Protein AF-A0A066Z1U2-F1 (afdb_monomer)

Radius of gyration: 35.86 Å; Cα contacts (8 Å, |Δi|>4): 780; chains: 1; bounding box: 79×75×106 Å

Nearest PDB structures (foldseek):
  6ec7-assembly1_A  TM=7.047E-01  e=2.464E-18  Thermobispora bispora DSM 43833
  6ec8-assembly1_A  TM=7.166E-01  e=5.075E-18  Thermobispora bispora DSM 43833
  5ehk-assembly1_B  TM=6.754E-01  e=1.444E-10  Microbispora corallina

Sequence (697 aa):
MSPGSTGQQDGPAARRLGLGPRFMLRAGGLPVEAVHGLRSDEVFGRAEELLAEEDRLGELGGRLGDPLAVLVKAAPDAETRRRLLEVRRSVFNGRLPRRPAEALDLVRELDTATGELLDRWLTARDRLAQLREAGGPAFDRELVRTRAELRRLAGQDELRSGLLLASPTLEDRLDGIAAPSAAPDKRTRKMERSLLSYLYRTACKTSPFSTFTPVAVGTFEAAAGRDGAAGAAEVLLGAARSSHPRLNVVVLARLAELIAAAPRRRADLPVAPASGMELTEDRVRYVRRSVTAGDSGAAVSFDAARDRLFFLRLSGVLERLLELFRERPRIRFGELAAELAAQLRPDGESGGDAGRDAERYLAALLEVGILQLPLLATDVHTGDPLRAFRGALRSLERPWATAVADRLAAPIAALDRWPAADVPTRRALLTEIRTELVAVHRELGEERASVPQTLLYEDVAAGQVSADAELWARLAAEPLAELARILPVFDLGLAQRLTLKGFFLARHGRGGRSDDLLQLVHDFHEDIFHQYLQFTSAKSGEAEHGGYPAEENWLGQPQITALDRARAELARRMRDLAEQLPDGAEELTLTAADLAAVAAELGTAAAGFAPHSHFVQLADRDGEPLVVLNHSYGGLCFPFTRFTHCFEGAEALPDGPRTAGLPTGADLPGGLRATLREVAPEGRCSRRSPPVRPPPT

Foldseek 3Di:
DDDDDPPPPPDDDQPDFADDQKDKDKAFLDALVLCVQLDDPPLVVLVVVLVVLVVVLVVLLVVLQVLLVVCLVVPPDPVLNVLSVQLNVCSNVLHQRPDNVVSLVSSCVSPVVSSVSSVSNNVSSVVSVVSVVVNPVSLFVSQLSSVVSLLVLLPDQLLLQLCCQQPVPLSVCSVVQDRRGSDDDPVNVVSSVVSVVSSCQSHPNSDFFFSRMAMAMEGADAPPPPPDDPPDQDWDFAPDKFKDKAFDCVLLVLLLVLQCVDLVSQQLFWKAFAPPWDDDPFKIKHKFKDWAFWDLADSDTDIDIDIDIDIDTDDPLNVVLVVVCVVPVGHGLNRSLVVSLVVPDDPDDDSPVSSVVSSVVVVVCVVRRRMDRVLSDQDPPDLHRLVSNLVSLVVSVDPLSPVLSVLSVQLVVLSVCCRVDGSVSNSVSVVSNQVSSQVSCVSSPNPPRDGGPNGMTMHMHRYYIYGHRVVCRVQPRVVVSLVLLQVLLVDPCLLVVLVLVLLCCVVQNVVGDDPDPSVSVNCCCVVPVVVQCVVVVPDDCADPVRFGDQHDDPSVRVLSVLSSVLNRLLVVVVVVQVVVDPVPDPDGDDDSVSSVVSSVSNVVSDDSDWDKDWDWDWDADPNDIHIHTDDIDTDACVVPPVCQSVQDPDDPDPDDDDDPDDDDPRRVVVVSVVVCVVPPDPPDPPPPVPPPPDPDD

Organism: NCBI:txid1348663

InterPro domains:
  IPR006827 Lantibiotic dehydratase, N-terminal [PF04738] (157-601)

pLDDT: mean 84.79, std 16.87, range [24.41, 97.94]

Structure (mmCIF, N/CA/C/O backbone):
data_AF-A0A066Z1U2-F1
#
_entry.id   AF-A0A066Z1U2-F1
#
loop_
_atom_site.group_PDB
_atom_site.id
_atom_site.type_symbol
_atom_site.label_atom_id
_atom_site.label_alt_id
_atom_site.label_comp_id
_atom_site.label_asym_id
_atom_site.label_entity_id
_atom_site.label_seq_id
_atom_site.pdbx_PDB_ins_code
_atom_site.Cartn_x
_atom_site.Cartn_y
_atom_site.Cartn_z
_atom_site.occupancy
_atom_site.B_iso_or_equiv
_atom_site.auth_seq_id
_atom_site.auth_comp_id
_atom_site.auth_asym_id
_atom_site.auth_atom_id
_atom_site.pdbx_PDB_model_num
ATOM 1 N N . MET A 1 1 ? -41.640 -34.837 -45.700 1.00 34.66 1 MET A N 1
ATOM 2 C CA . MET A 1 1 ? -40.291 -34.342 -46.041 1.00 34.66 1 MET A CA 1
ATOM 3 C C . MET A 1 1 ? -40.019 -33.136 -45.168 1.00 34.66 1 MET A C 1
ATOM 5 O O . MET A 1 1 ? -40.817 -32.209 -45.166 1.00 34.66 1 MET A O 1
ATOM 9 N N . SER A 1 2 ? -39.005 -33.268 -44.321 1.00 25.48 2 SER A N 1
ATOM 10 C CA . SER A 1 2 ? -38.774 -32.488 -43.107 1.00 25.48 2 SER A CA 1
ATOM 11 C C . SER A 1 2 ? -38.293 -31.054 -43.368 1.00 25.48 2 SER A C 1
ATOM 13 O O . SER A 1 2 ? -37.538 -30.843 -44.318 1.00 25.48 2 SER A O 1
ATOM 15 N N . PRO A 1 3 ? -38.658 -30.086 -42.508 1.00 28.16 3 PRO A N 1
ATOM 16 C CA . PRO A 1 3 ? -38.026 -28.775 -42.477 1.00 28.16 3 PRO A CA 1
ATOM 17 C C . PRO A 1 3 ? -36.634 -28.883 -41.834 1.00 28.16 3 PRO A C 1
ATOM 19 O O . PRO A 1 3 ? -36.430 -29.613 -40.863 1.00 28.16 3 PRO A O 1
ATOM 22 N N . GLY A 1 4 ? -35.669 -28.188 -42.435 1.00 25.83 4 GLY A N 1
ATOM 23 C CA . GLY A 1 4 ? -34.258 -28.228 -42.072 1.00 25.83 4 GLY A CA 1
ATOM 24 C C . GLY A 1 4 ? -33.976 -27.649 -40.687 1.00 25.83 4 GLY A C 1
ATOM 25 O O . GLY A 1 4 ? -34.398 -26.546 -40.355 1.00 25.83 4 GLY A O 1
ATOM 26 N N . SER A 1 5 ? -33.218 -28.424 -39.916 1.00 25.66 5 SER A N 1
ATOM 27 C CA . SER A 1 5 ? -32.571 -28.074 -38.654 1.00 25.66 5 SER A CA 1
ATOM 28 C C . SER A 1 5 ? -31.737 -26.795 -38.794 1.00 25.66 5 SER A C 1
ATOM 30 O O . SER A 1 5 ? -30.625 -26.825 -39.323 1.00 25.66 5 SER A O 1
ATOM 32 N N . THR A 1 6 ? -32.243 -25.676 -38.278 1.00 29.00 6 THR A N 1
ATOM 33 C CA . THR A 1 6 ? -31.414 -24.528 -37.903 1.00 29.00 6 THR A CA 1
ATOM 34 C C . THR A 1 6 ? -30.493 -24.971 -36.777 1.00 29.00 6 THR A C 1
ATOM 36 O O . THR A 1 6 ? -30.945 -25.179 -35.652 1.00 29.00 6 THR A O 1
ATOM 39 N N . GLY A 1 7 ? -29.214 -25.157 -37.107 1.00 25.98 7 GLY A N 1
ATOM 40 C CA . GLY A 1 7 ? -28.158 -25.417 -36.141 1.00 25.98 7 GLY A CA 1
ATOM 41 C C . GLY A 1 7 ? -28.168 -24.331 -35.077 1.00 25.98 7 GLY A C 1
ATOM 42 O O . GLY A 1 7 ? -27.836 -23.176 -35.341 1.00 25.98 7 GLY A O 1
ATOM 43 N N . GLN A 1 8 ? -28.595 -24.724 -33.886 1.00 26.56 8 GLN A N 1
ATOM 44 C CA . GLN A 1 8 ? -28.386 -23.999 -32.654 1.00 26.56 8 GLN A CA 1
ATOM 45 C C . GLN A 1 8 ? -26.866 -23.902 -32.497 1.00 26.56 8 GLN A C 1
ATOM 47 O O . GLN A 1 8 ? -26.195 -24.889 -32.211 1.00 26.56 8 GLN A O 1
ATOM 52 N N . GLN A 1 9 ? -26.303 -22.741 -32.841 1.00 27.23 9 GLN A N 1
ATOM 53 C CA . GLN A 1 9 ? -24.935 -22.418 -32.468 1.00 27.23 9 GLN A CA 1
ATOM 54 C C . GLN A 1 9 ? -24.938 -22.354 -30.947 1.00 27.23 9 GLN A C 1
ATOM 56 O O . GLN A 1 9 ? -25.405 -21.372 -30.368 1.00 27.23 9 GLN A O 1
ATOM 61 N N . ASP A 1 10 ? -24.493 -23.437 -30.319 1.00 27.91 10 ASP A N 1
ATOM 62 C CA . ASP A 1 10 ? -24.171 -23.461 -28.904 1.00 27.91 10 ASP A CA 1
ATOM 63 C C . ASP A 1 10 ? -23.164 -22.335 -28.657 1.00 27.91 10 ASP A C 1
ATOM 65 O O . ASP A 1 10 ? -21.996 -22.407 -29.045 1.00 27.91 10 ASP A O 1
ATOM 69 N N . GLY A 1 11 ? -23.651 -21.234 -28.078 1.00 28.59 11 GLY A N 1
ATOM 70 C CA . GLY A 1 11 ? -22.787 -20.182 -27.569 1.00 28.59 11 GLY A CA 1
ATOM 71 C C . GLY A 1 11 ? -21.798 -20.790 -26.571 1.00 28.59 11 GLY A C 1
ATOM 72 O O . GLY A 1 11 ? -22.121 -21.802 -25.941 1.00 28.59 11 GLY A O 1
ATOM 73 N N . PRO A 1 12 ? -20.595 -20.209 -26.411 1.00 35.69 12 PRO A N 1
ATOM 74 C CA . PRO A 1 12 ? -19.604 -20.740 -25.486 1.00 35.69 12 PRO A CA 1
ATOM 75 C C . PRO A 1 12 ? -20.259 -20.906 -24.116 1.00 35.69 12 PRO A C 1
ATOM 77 O O . PRO A 1 12 ? -20.752 -19.928 -23.549 1.00 35.69 12 PRO A O 1
ATOM 80 N N . ALA A 1 13 ? -20.314 -22.150 -23.627 1.00 38.81 13 ALA A N 1
ATOM 81 C CA . ALA A 1 13 ? -20.887 -22.478 -22.332 1.00 38.81 13 ALA A CA 1
ATOM 82 C C . ALA A 1 13 ? -20.337 -21.489 -21.301 1.00 38.81 13 ALA A C 1
ATOM 84 O O . ALA A 1 13 ? -19.119 -21.388 -21.125 1.00 38.81 13 ALA A O 1
ATOM 85 N N . ALA A 1 14 ? -21.225 -20.705 -20.685 1.00 48.72 14 ALA A N 1
ATOM 86 C CA . ALA A 1 14 ? -20.837 -19.694 -19.717 1.00 48.72 14 ALA A CA 1
ATOM 87 C C . ALA A 1 14 ? -20.029 -20.384 -18.612 1.00 48.72 14 ALA A C 1
ATOM 89 O O . ALA A 1 14 ? -20.565 -21.185 -17.843 1.00 48.72 14 ALA A O 1
ATOM 90 N N . ARG A 1 15 ? -18.714 -20.134 -18.575 1.00 56.47 15 ARG A N 1
ATOM 91 C CA . ARG A 1 15 ? -17.843 -20.678 -17.532 1.00 56.47 15 ARG A CA 1
ATOM 92 C C . ARG A 1 15 ? -18.392 -20.204 -16.191 1.00 56.47 15 ARG A C 1
ATOM 94 O O . ARG A 1 15 ? -18.501 -19.000 -15.969 1.00 56.47 15 ARG A O 1
ATOM 101 N N . ARG A 1 16 ? -18.744 -21.145 -15.311 1.00 61.34 16 ARG A N 1
ATOM 102 C CA . ARG A 1 16 ? -19.123 -20.814 -13.934 1.00 61.34 16 ARG A CA 1
ATOM 103 C C . ARG A 1 16 ? -17.948 -20.101 -13.266 1.00 61.34 16 ARG A C 1
ATOM 105 O O . ARG A 1 16 ? -16.809 -20.553 -13.379 1.00 61.34 16 ARG A O 1
ATOM 112 N N . LEU A 1 17 ? -18.233 -18.981 -12.607 1.00 72.44 17 LEU A N 1
ATOM 113 C CA . LEU A 1 17 ? -17.266 -18.306 -11.748 1.00 72.44 17 LEU A CA 1
ATOM 114 C C . LEU A 1 17 ? -16.925 -19.242 -10.582 1.00 72.44 17 LEU A C 1
ATOM 116 O O . LEU A 1 17 ? -17.808 -19.882 -10.018 1.00 72.44 17 LEU A O 1
ATOM 120 N N . GLY A 1 18 ? -15.642 -19.348 -10.260 1.00 80.44 18 GLY A N 1
ATOM 121 C CA . GLY A 1 18 ? -15.132 -20.214 -9.204 1.00 80.44 18 GLY A CA 1
ATOM 122 C C . GLY A 1 18 ? -13.719 -19.803 -8.811 1.00 80.44 18 GLY A C 1
ATOM 123 O O . GLY A 1 18 ? -13.127 -18.916 -9.435 1.00 80.44 18 GLY A O 1
ATOM 124 N N . LEU A 1 19 ? -13.177 -20.436 -7.770 1.00 86.25 19 LEU A N 1
ATOM 125 C CA . LEU A 1 19 ? -11.816 -20.151 -7.320 1.00 86.25 19 LEU A CA 1
ATOM 126 C C . LEU A 1 19 ? -10.803 -20.517 -8.402 1.00 86.25 19 LEU A C 1
ATOM 128 O O . LEU A 1 19 ? -10.867 -21.579 -9.022 1.00 86.25 19 LEU A O 1
ATOM 132 N N . GLY A 1 20 ? -9.820 -19.638 -8.587 1.00 85.31 20 GLY A N 1
ATOM 133 C CA . GLY A 1 20 ? -8.591 -20.026 -9.265 1.00 85.31 20 GLY A CA 1
ATOM 134 C C . GLY A 1 20 ? -7.847 -21.087 -8.444 1.00 85.31 20 GLY A C 1
ATOM 135 O O . GLY A 1 20 ? -8.005 -21.140 -7.227 1.00 85.31 20 GLY A O 1
ATOM 136 N N . PRO A 1 21 ? -6.970 -21.894 -9.063 1.00 83.88 21 PRO A N 1
ATOM 137 C CA . PRO A 1 21 ? -6.282 -22.996 -8.379 1.00 83.88 21 PRO A CA 1
ATOM 138 C C . PRO A 1 21 ? -5.273 -22.539 -7.309 1.00 83.88 21 PRO A C 1
ATOM 140 O O . PRO A 1 21 ? -4.684 -23.367 -6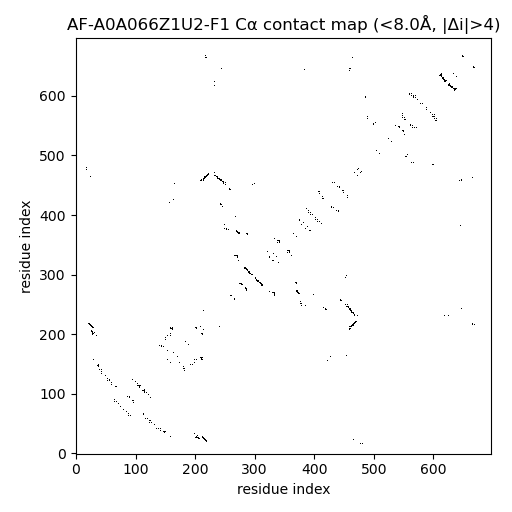.617 1.00 83.88 21 PRO A O 1
ATOM 143 N N . ARG A 1 22 ? -5.002 -21.231 -7.212 1.00 88.69 22 ARG A N 1
ATOM 144 C CA . ARG A 1 22 ? -3.954 -20.658 -6.366 1.00 88.69 22 ARG A CA 1
ATOM 145 C C . ARG A 1 22 ? -4.422 -19.393 -5.668 1.00 88.69 22 ARG A C 1
ATOM 147 O O . ARG A 1 22 ? -5.212 -18.630 -6.223 1.00 88.69 22 ARG A O 1
ATOM 154 N N . PHE A 1 23 ? -3.819 -19.122 -4.519 1.00 91.69 23 PHE A N 1
ATOM 155 C CA . PHE A 1 23 ? -3.919 -17.856 -3.799 1.00 91.69 23 PHE A CA 1
ATOM 156 C C . PHE A 1 23 ? -2.537 -17.387 -3.327 1.00 91.69 23 PHE A C 1
ATOM 158 O O . PHE A 1 23 ? -1.556 -18.127 -3.378 1.00 91.69 23 PHE A O 1
ATOM 165 N N . MET A 1 24 ? -2.444 -16.131 -2.901 1.00 92.50 24 MET A N 1
ATOM 166 C CA . MET A 1 24 ? -1.235 -15.560 -2.307 1.00 92.50 24 MET A CA 1
ATOM 167 C C . MET A 1 24 ? -1.557 -15.189 -0.861 1.00 92.50 24 MET A C 1
ATOM 169 O O . MET A 1 24 ? -2.329 -14.257 -0.634 1.00 92.50 24 MET A O 1
ATOM 173 N N . LEU A 1 25 ? -0.974 -15.897 0.106 1.00 93.88 25 LEU A N 1
ATOM 174 C CA . LEU A 1 25 ? -1.094 -15.557 1.520 1.00 93.88 25 LEU A CA 1
ATOM 175 C C . LEU A 1 25 ? -0.113 -14.439 1.861 1.00 93.88 25 LEU A C 1
ATOM 177 O O . LEU A 1 25 ? 1.055 -14.490 1.480 1.00 93.88 25 LEU A O 1
ATOM 181 N N . ARG A 1 26 ? -0.594 -13.435 2.591 1.00 94.31 26 ARG A N 1
ATOM 182 C CA . ARG A 1 26 ? 0.205 -12.335 3.139 1.00 94.31 26 ARG A CA 1
ATOM 183 C C . ARG A 1 26 ? -0.080 -12.277 4.625 1.00 94.31 26 ARG A C 1
ATOM 185 O O . ARG A 1 26 ? -1.225 -12.043 5.004 1.00 94.31 26 ARG A O 1
ATOM 192 N N . ALA A 1 27 ? 0.935 -12.493 5.443 1.00 93.50 27 ALA A N 1
ATOM 193 C CA . ALA A 1 27 ? 0.784 -12.547 6.891 1.00 93.50 27 ALA A CA 1
ATOM 194 C C . ALA A 1 27 ? 1.587 -11.429 7.552 1.00 93.50 27 ALA A C 1
ATOM 196 O O . ALA A 1 27 ? 2.547 -10.941 6.961 1.00 93.50 27 ALA A O 1
ATOM 197 N N . GLY A 1 28 ? 1.206 -11.031 8.766 1.00 95.06 28 GLY A N 1
ATOM 198 C CA . GLY A 1 28 ? 2.072 -10.199 9.598 1.00 95.06 28 GLY A CA 1
ATOM 199 C C . GLY A 1 28 ? 3.402 -10.910 9.863 1.00 95.06 28 GLY A C 1
ATOM 200 O O . GLY A 1 28 ? 3.449 -12.133 9.992 1.00 95.06 28 GLY A O 1
ATOM 201 N N . GLY A 1 29 ? 4.494 -10.150 9.909 1.00 94.88 29 GLY A N 1
ATOM 202 C CA . GLY A 1 29 ? 5.810 -10.657 10.301 1.00 94.88 29 GLY A CA 1
ATOM 203 C C . GLY A 1 29 ? 5.865 -11.059 11.774 1.00 94.88 29 GLY A C 1
ATOM 204 O O . GLY A 1 29 ? 6.663 -11.911 12.142 1.00 94.88 29 GLY A O 1
ATOM 205 N N . LEU A 1 30 ? 4.983 -10.486 12.596 1.00 95.12 30 LEU A N 1
ATOM 206 C CA . LEU A 1 30 ? 4.762 -10.882 13.982 1.00 95.12 30 LEU A CA 1
ATOM 207 C C . LEU A 1 30 ? 3.310 -11.348 14.169 1.00 95.12 30 LEU A C 1
ATOM 209 O O . LEU A 1 30 ? 2.423 -10.853 13.469 1.00 95.12 30 LEU A O 1
ATOM 213 N N . PRO A 1 31 ? 3.051 -12.260 15.121 1.00 93.31 31 PRO A N 1
ATOM 214 C CA . PRO A 1 31 ? 1.689 -12.615 15.509 1.00 93.31 31 PRO A CA 1
ATOM 215 C C . PRO A 1 31 ? 0.955 -11.399 16.097 1.00 93.31 31 PRO A C 1
ATOM 217 O O . PRO A 1 31 ? 1.583 -10.525 16.704 1.00 93.31 31 PRO A O 1
ATOM 220 N N . VAL A 1 32 ? -0.374 -11.335 15.957 1.00 93.19 32 VAL A N 1
ATOM 221 C CA . VAL A 1 32 ? -1.179 -10.234 16.528 1.00 93.19 32 VAL A CA 1
ATOM 222 C C . VAL A 1 32 ? -1.071 -10.206 18.057 1.00 93.19 32 VAL A C 1
ATOM 224 O O . VAL A 1 32 ? -1.057 -9.145 18.678 1.00 93.19 32 VAL A O 1
ATOM 227 N N . GLU A 1 33 ? -0.844 -11.366 18.664 1.00 94.50 33 GLU A N 1
ATOM 228 C CA . GLU A 1 33 ? -0.604 -11.554 20.088 1.00 94.50 33 GLU A CA 1
ATOM 229 C C . GLU A 1 33 ? 0.625 -10.781 20.578 1.00 94.50 33 GLU A C 1
ATOM 231 O O . GLU A 1 33 ? 0.676 -10.384 21.743 1.00 94.50 33 GLU A O 1
ATOM 236 N N . ALA A 1 34 ? 1.588 -10.480 19.696 1.00 94.44 34 ALA A N 1
ATOM 237 C CA . ALA A 1 34 ? 2.764 -9.691 20.048 1.00 94.44 34 ALA A CA 1
ATOM 238 C C . ALA A 1 34 ? 2.395 -8.293 20.569 1.00 94.44 34 ALA A C 1
ATOM 240 O O . ALA A 1 34 ? 3.108 -7.756 21.411 1.00 94.44 34 ALA A O 1
ATOM 241 N N . VAL A 1 35 ? 1.282 -7.701 20.115 1.00 96.19 35 VAL A N 1
ATOM 242 C CA . VAL A 1 35 ? 0.830 -6.382 20.596 1.00 96.19 35 VAL A CA 1
ATOM 243 C C . VAL A 1 35 ? -0.141 -6.464 21.775 1.00 96.19 35 VAL A C 1
ATOM 245 O O . VAL A 1 35 ? -0.441 -5.432 22.375 1.00 96.19 35 VAL A O 1
ATOM 248 N N . HIS A 1 36 ? -0.601 -7.656 22.172 1.00 95.31 36 HIS A N 1
ATOM 249 C CA . HIS A 1 36 ? -1.494 -7.804 23.330 1.00 95.31 36 HIS A CA 1
ATOM 250 C C . HIS A 1 36 ? -0.818 -7.355 24.629 1.00 95.31 36 HIS A C 1
ATOM 252 O O . HIS A 1 36 ? -1.465 -6.730 25.464 1.00 95.31 36 HIS A O 1
ATOM 258 N N . GLY A 1 37 ? 0.499 -7.553 24.760 1.00 92.06 37 GLY A N 1
ATOM 259 C CA . GLY A 1 37 ? 1.274 -7.068 25.907 1.00 92.06 37 GLY A CA 1
ATOM 260 C C . GLY A 1 37 ? 1.271 -5.540 26.075 1.00 92.06 37 GLY A C 1
ATOM 261 O O . GLY A 1 37 ? 1.588 -5.042 27.156 1.00 92.06 37 GLY A O 1
ATOM 262 N N . LEU A 1 38 ? 0.888 -4.782 25.042 1.00 95.56 38 LEU A N 1
ATOM 263 C CA . LEU A 1 38 ? 0.753 -3.323 25.097 1.00 95.56 38 LEU A CA 1
ATOM 264 C C . LEU A 1 38 ? -0.624 -2.856 25.580 1.00 95.56 38 LEU A C 1
ATOM 266 O O . LEU A 1 38 ? -0.804 -1.662 25.821 1.00 95.56 38 LEU A O 1
ATOM 270 N N . ARG A 1 39 ? -1.593 -3.768 25.711 1.00 94.56 39 ARG A N 1
ATOM 271 C CA . ARG A 1 39 ? -2.913 -3.470 26.276 1.00 94.56 39 ARG A CA 1
ATOM 272 C C . ARG A 1 39 ? -2.815 -3.318 27.786 1.00 94.56 39 ARG A C 1
ATOM 274 O O . ARG A 1 39 ? -1.912 -3.873 28.410 1.00 94.56 39 ARG A O 1
ATOM 281 N N . SER A 1 40 ? -3.743 -2.562 28.359 1.00 94.56 40 SER A N 1
ATOM 282 C CA . SER A 1 40 ? -3.871 -2.385 29.801 1.00 94.56 40 SER A CA 1
ATOM 283 C C . SER A 1 40 ? -5.339 -2.493 30.191 1.00 94.56 40 SER A C 1
ATOM 285 O O . SER A 1 40 ? -6.068 -1.503 30.153 1.00 94.56 40 SER A O 1
ATOM 287 N N . ASP A 1 41 ? -5.764 -3.703 30.551 1.00 93.00 41 ASP A N 1
ATOM 288 C CA . ASP A 1 41 ? -7.151 -3.965 30.948 1.00 93.00 41 ASP A CA 1
ATOM 289 C C . ASP A 1 41 ? -7.507 -3.211 32.239 1.00 93.00 41 ASP A C 1
ATOM 291 O O . ASP A 1 41 ? -8.623 -2.719 32.374 1.00 93.00 41 ASP A O 1
ATOM 295 N N . GLU A 1 42 ? -6.542 -3.027 33.156 1.00 92.50 42 GLU A N 1
ATOM 296 C CA . GLU A 1 42 ? -6.745 -2.226 34.374 1.00 92.50 42 GLU A CA 1
ATOM 297 C C . GLU A 1 42 ? -7.054 -0.760 34.036 1.00 92.50 42 GLU A C 1
ATOM 299 O O . GLU A 1 42 ? -8.025 -0.199 34.541 1.00 92.50 42 GLU A O 1
ATOM 304 N N . VAL A 1 43 ? -6.233 -0.115 33.199 1.00 94.31 43 VAL A N 1
ATOM 305 C CA . VAL A 1 43 ? -6.440 1.299 32.842 1.00 94.31 43 VAL A CA 1
ATOM 306 C C . VAL A 1 43 ? -7.699 1.465 32.004 1.00 94.31 43 VAL A C 1
ATOM 308 O O . VAL A 1 43 ? -8.432 2.427 32.220 1.00 94.31 43 VAL A O 1
ATOM 311 N N . PHE A 1 44 ? -7.961 0.540 31.078 1.00 94.69 44 PHE A N 1
ATOM 312 C CA . PHE A 1 44 ? -9.172 0.561 30.267 1.00 94.69 44 PHE A CA 1
ATOM 313 C C . PHE A 1 44 ? -10.427 0.423 31.137 1.00 94.69 44 PHE A C 1
ATOM 315 O O . PHE A 1 44 ? -11.289 1.293 31.087 1.00 94.69 44 PHE A O 1
ATOM 322 N N . GLY A 1 45 ? -10.487 -0.580 32.019 1.00 94.12 45 GLY A N 1
ATOM 323 C CA . GLY A 1 45 ? -11.616 -0.765 32.935 1.00 94.12 45 GLY A CA 1
ATOM 324 C C . GLY A 1 45 ? -11.835 0.435 33.860 1.00 94.12 45 GLY A C 1
ATOM 325 O O . GLY A 1 45 ? -12.964 0.875 34.050 1.00 94.12 45 GLY A O 1
ATOM 326 N N . ARG A 1 46 ? -10.760 1.049 34.371 1.00 93.19 46 ARG A N 1
ATOM 327 C CA . ARG A 1 46 ? -10.860 2.289 35.161 1.00 93.19 46 ARG A CA 1
ATOM 328 C C . ARG A 1 46 ? -11.366 3.479 34.346 1.00 93.19 46 ARG A C 1
ATOM 330 O O . ARG A 1 46 ? -12.047 4.334 34.906 1.00 93.19 46 ARG A O 1
ATOM 337 N N . ALA A 1 47 ? -10.996 3.574 33.070 1.00 94.19 47 ALA A N 1
ATOM 338 C CA . ALA A 1 47 ? -11.488 4.623 32.184 1.00 94.19 47 ALA A CA 1
ATOM 339 C C . ALA A 1 47 ? -12.987 4.445 31.913 1.00 94.19 47 ALA A C 1
ATOM 341 O O . ALA A 1 47 ? -13.725 5.417 32.027 1.00 94.19 47 ALA A O 1
ATOM 342 N N . GLU A 1 48 ? -13.435 3.213 31.663 1.00 96.12 48 GLU A N 1
ATOM 343 C CA . GLU A 1 48 ? -14.856 2.870 31.533 1.00 96.12 48 GLU A CA 1
ATOM 344 C C . GLU A 1 48 ? -15.635 3.200 32.816 1.00 96.12 48 GLU A C 1
ATOM 346 O O . GLU A 1 48 ? -16.655 3.880 32.758 1.00 96.12 48 GLU A O 1
ATOM 351 N N . GLU A 1 49 ? -15.125 2.813 33.994 1.00 95.38 49 GLU A N 1
ATOM 352 C CA . GLU A 1 49 ? -15.734 3.177 35.284 1.00 95.38 49 GLU A CA 1
ATOM 353 C C . GLU A 1 49 ? -15.835 4.698 35.473 1.00 95.38 49 GLU A C 1
ATOM 355 O O . GLU A 1 49 ? -16.824 5.200 36.007 1.00 95.38 49 GLU A O 1
ATOM 360 N N . LEU A 1 50 ? -14.807 5.442 35.056 1.00 95.50 50 LEU A N 1
ATOM 361 C CA . LEU A 1 50 ? -14.779 6.896 35.166 1.00 95.50 50 LEU A CA 1
ATOM 362 C C . LEU A 1 50 ? -15.783 7.560 34.219 1.00 95.50 50 LEU A C 1
ATOM 364 O O . LEU A 1 50 ? -16.501 8.451 34.664 1.00 95.50 50 LEU A O 1
ATOM 368 N N . LEU A 1 51 ? -15.860 7.119 32.960 1.00 96.06 51 LEU A N 1
ATOM 369 C CA . LEU A 1 51 ? -16.829 7.618 31.980 1.00 96.06 51 LEU A CA 1
ATOM 370 C C . LEU A 1 51 ? -18.265 7.312 32.422 1.00 96.06 51 LEU A C 1
ATOM 372 O O . LEU A 1 51 ? -19.097 8.215 32.460 1.00 96.06 51 LEU A O 1
ATOM 376 N N . ALA A 1 52 ? -18.530 6.084 32.874 1.00 96.44 52 ALA A N 1
ATOM 377 C CA . ALA A 1 52 ? -19.840 5.696 33.388 1.00 96.44 52 ALA A CA 1
ATOM 378 C C . ALA A 1 52 ? -20.266 6.543 34.602 1.00 96.44 52 ALA A C 1
ATOM 380 O O . ALA A 1 52 ? -21.434 6.915 34.728 1.00 96.44 52 ALA A O 1
ATOM 381 N N . GLU A 1 53 ? -19.334 6.884 35.499 1.00 96.69 53 GLU A N 1
ATOM 382 C CA . GLU A 1 53 ? -19.634 7.740 36.650 1.00 96.69 53 GLU A CA 1
ATOM 383 C C . GLU A 1 53 ? -19.798 9.222 36.256 1.00 96.69 53 GLU A C 1
ATOM 385 O O . GLU A 1 53 ? -20.594 9.934 36.871 1.00 96.69 53 GLU A O 1
ATOM 390 N N . GLU A 1 54 ? -19.098 9.700 35.218 1.00 95.62 54 GLU A N 1
ATOM 391 C CA . GLU A 1 54 ? -19.316 11.031 34.630 1.00 95.62 54 GLU A CA 1
ATOM 392 C C . GLU A 1 54 ? -20.713 11.151 34.008 1.00 95.62 54 GLU A C 1
ATOM 394 O O . GLU A 1 54 ? -21.427 12.116 34.308 1.00 95.62 54 GLU A O 1
ATOM 399 N N . ASP A 1 55 ? -21.133 10.150 33.233 1.00 96.25 55 ASP A N 1
ATOM 400 C CA . ASP A 1 55 ? -22.466 10.082 32.631 1.00 96.25 55 ASP A CA 1
ATOM 401 C C . ASP A 1 55 ? -23.547 10.037 33.713 1.00 96.25 55 ASP A C 1
ATOM 403 O O . ASP A 1 55 ? -24.465 10.865 33.733 1.00 96.25 55 ASP A O 1
ATOM 407 N N . ARG A 1 56 ? -23.381 9.153 34.705 1.00 95.62 56 ARG A N 1
ATOM 408 C CA . ARG A 1 56 ? -24.284 9.050 35.857 1.00 95.62 56 ARG A CA 1
ATOM 409 C C . ARG A 1 56 ? -24.409 10.373 36.614 1.00 95.62 56 ARG A C 1
ATOM 411 O O . ARG A 1 56 ? -25.510 10.754 37.023 1.00 95.62 56 ARG A O 1
ATOM 418 N N . LEU A 1 57 ? -23.301 11.085 36.826 1.00 95.69 57 LEU A N 1
ATOM 419 C CA . LEU A 1 57 ? -23.303 12.386 37.494 1.00 95.69 57 LEU A CA 1
ATOM 420 C C . LEU A 1 57 ? -24.053 13.443 36.667 1.00 95.69 57 LEU A C 1
ATOM 422 O O . LEU A 1 57 ? -24.789 14.255 37.241 1.00 95.69 57 LEU A O 1
ATOM 426 N N . GLY A 1 58 ? -23.886 13.421 35.341 1.00 94.62 58 GLY A N 1
ATOM 427 C CA . GLY A 1 58 ? -24.608 14.271 34.395 1.00 94.62 58 GLY A CA 1
ATOM 428 C C . GLY A 1 58 ? -26.118 14.030 34.429 1.00 94.62 58 GLY A C 1
ATOM 429 O O . GLY A 1 58 ? -26.888 14.978 34.602 1.00 94.62 58 GLY A O 1
ATOM 430 N N . GLU A 1 59 ? -26.545 12.768 34.369 1.00 96.19 59 GLU A N 1
ATOM 431 C CA . GLU A 1 59 ? -27.954 12.373 34.461 1.00 96.19 59 GLU A CA 1
ATOM 432 C C . GLU A 1 59 ? -28.592 12.798 35.789 1.00 96.19 59 GLU A C 1
ATOM 434 O O . GLU A 1 59 ? -29.662 13.414 35.815 1.00 96.19 59 GLU A O 1
ATOM 439 N N . LEU A 1 60 ? -27.931 12.502 36.915 1.00 96.88 60 LEU A N 1
ATOM 440 C CA . LEU A 1 60 ? -28.408 12.889 38.245 1.00 96.88 60 LEU A CA 1
ATOM 441 C C . LEU A 1 60 ? -28.484 14.415 38.388 1.00 96.88 60 LEU A C 1
ATOM 443 O O . LEU A 1 60 ? -29.457 14.932 38.939 1.00 96.88 60 LEU A O 1
ATOM 447 N N . GLY A 1 61 ? -27.492 15.139 37.863 1.00 95.25 61 GLY A N 1
ATOM 448 C CA . GLY A 1 61 ? -27.471 16.601 37.853 1.00 95.25 61 GLY A CA 1
ATOM 449 C C . GLY A 1 61 ? -28.619 17.196 37.033 1.00 95.25 61 GLY A C 1
ATOM 450 O O . GLY A 1 61 ? -29.289 18.118 37.503 1.00 95.25 61 GLY A O 1
ATOM 451 N N . GLY A 1 62 ? -28.898 16.629 35.855 1.00 94.44 62 GLY A N 1
ATOM 452 C CA . GLY A 1 62 ? -30.043 17.002 35.022 1.00 94.44 62 GLY A CA 1
ATOM 453 C C . GLY A 1 62 ? -31.373 16.790 35.745 1.00 94.44 62 GLY A C 1
ATOM 454 O O . GLY A 1 62 ? -32.201 17.699 35.802 1.00 94.44 62 GLY A O 1
ATOM 455 N N . ARG A 1 63 ? -31.541 15.635 36.401 1.00 95.62 63 ARG A N 1
ATOM 456 C CA . ARG A 1 63 ? -32.743 15.310 37.188 1.00 95.62 63 ARG A CA 1
ATOM 457 C C . ARG A 1 63 ? -32.931 16.199 38.421 1.00 95.62 63 ARG A C 1
ATOM 459 O O . ARG A 1 63 ? -34.064 16.395 38.847 1.00 95.62 63 ARG A O 1
ATOM 466 N N . LEU A 1 64 ? -31.853 16.734 39.001 1.00 96.12 64 LEU A N 1
ATOM 467 C CA . LEU A 1 64 ? -31.899 17.653 40.149 1.00 96.12 64 LEU A CA 1
ATOM 468 C C . LEU A 1 64 ? -32.259 19.095 39.771 1.00 96.12 64 LEU A C 1
ATOM 470 O O . LEU A 1 64 ? -32.648 19.870 40.648 1.00 96.12 64 LEU A O 1
ATOM 474 N N . GLY A 1 65 ? -32.130 19.474 38.496 1.00 92.25 65 GLY A N 1
ATOM 475 C CA . GLY A 1 65 ? -32.267 20.859 38.042 1.00 92.25 65 GLY A CA 1
ATOM 476 C C . GLY A 1 65 ? -33.609 21.501 38.401 1.00 92.25 65 GLY A C 1
ATOM 477 O O . GLY A 1 65 ? -33.631 22.572 39.021 1.00 92.25 65 GLY A O 1
ATOM 478 N N . ASP A 1 66 ? -34.709 20.835 38.042 1.00 94.31 66 ASP A N 1
ATOM 479 C CA . ASP A 1 66 ? -36.071 21.325 38.273 1.00 94.31 66 ASP A CA 1
ATOM 480 C C . ASP A 1 66 ? -36.524 21.192 39.734 1.00 94.31 66 ASP A C 1
ATOM 482 O O . ASP A 1 66 ? -36.995 22.197 40.281 1.00 94.31 66 ASP A O 1
ATOM 486 N N . PRO A 1 67 ? -36.329 20.048 40.426 1.00 96.38 67 PRO A N 1
ATOM 487 C CA . PRO A 1 67 ? -36.684 19.931 41.840 1.00 96.38 67 PRO A CA 1
ATOM 488 C C . PRO A 1 67 ? -35.995 20.987 42.714 1.00 96.38 67 PRO A C 1
ATOM 490 O O . PRO A 1 67 ? -36.650 21.681 43.493 1.00 96.38 67 PRO A O 1
ATOM 493 N N . LEU A 1 68 ? -34.691 21.228 42.513 1.00 95.06 68 LEU A N 1
ATOM 494 C CA . LEU A 1 68 ? -33.980 22.286 43.238 1.00 95.06 68 LEU A CA 1
ATOM 495 C C . LEU A 1 68 ? -34.503 23.686 42.882 1.00 95.06 68 LEU A C 1
ATOM 497 O O . LEU A 1 68 ? -34.517 24.571 43.737 1.00 95.06 68 LEU A O 1
ATOM 501 N N . ALA A 1 69 ? -34.946 23.924 41.643 1.00 94.44 69 ALA A N 1
ATOM 502 C CA . ALA A 1 69 ? -35.546 25.201 41.259 1.00 94.44 69 ALA A CA 1
ATOM 503 C C . ALA A 1 69 ? -36.904 25.440 41.942 1.00 94.44 69 ALA A C 1
ATOM 505 O O . ALA A 1 69 ? -37.193 26.578 42.323 1.00 94.44 69 ALA A O 1
ATOM 506 N N . VAL A 1 70 ? -37.713 24.389 42.118 1.00 96.44 70 VAL A N 1
ATOM 507 C CA . VAL A 1 70 ? -38.976 24.439 42.870 1.00 96.44 70 VAL A CA 1
ATOM 508 C C . VAL A 1 70 ? -38.706 24.765 44.338 1.00 96.44 70 VAL A C 1
ATOM 510 O O . VAL A 1 70 ? -39.280 25.725 44.854 1.00 96.44 70 VAL A O 1
ATOM 513 N N . LEU A 1 71 ? -37.762 24.068 44.978 1.00 95.69 71 LEU A N 1
ATOM 514 C CA . LEU A 1 71 ? -37.388 24.329 46.373 1.00 95.69 71 LEU A CA 1
ATOM 515 C C . LEU A 1 71 ? -36.872 25.760 46.586 1.00 95.69 71 LEU A C 1
ATOM 517 O O . LEU A 1 71 ? -37.251 26.420 47.549 1.00 95.69 71 LEU A O 1
ATOM 521 N N . VAL A 1 72 ? -36.067 26.295 45.659 1.00 95.12 72 VAL A N 1
ATOM 522 C CA . VAL A 1 72 ? -35.599 27.696 45.715 1.00 95.12 72 VAL A CA 1
ATOM 523 C C . VAL A 1 72 ? -36.760 28.698 45.680 1.00 95.12 72 VAL A C 1
ATOM 525 O O . VAL A 1 72 ? -36.670 29.754 46.311 1.00 95.12 72 VAL A O 1
ATOM 528 N N . LYS A 1 73 ? -37.830 28.412 44.925 1.00 94.06 73 LYS A N 1
ATOM 529 C CA . LYS A 1 73 ? -39.021 29.276 44.850 1.00 94.06 73 LYS A CA 1
ATOM 530 C C . LYS A 1 73 ? -39.891 29.173 46.105 1.00 94.06 73 LYS A C 1
ATOM 532 O O . LYS A 1 73 ? -40.490 30.173 46.481 1.00 94.06 73 LYS A O 1
ATOM 537 N N . ALA A 1 74 ? -39.941 27.998 46.729 1.00 92.31 74 ALA A N 1
ATOM 538 C CA . ALA A 1 74 ? -40.757 27.705 47.908 1.00 92.31 74 ALA A CA 1
ATOM 539 C C . ALA A 1 74 ? -40.043 27.961 49.253 1.00 92.31 74 ALA A C 1
ATOM 541 O O . ALA A 1 74 ? -40.600 27.665 50.306 1.00 92.31 74 ALA A O 1
ATOM 542 N N . ALA A 1 75 ? -38.815 28.488 49.232 1.00 93.12 75 ALA A N 1
ATOM 543 C CA . ALA A 1 75 ? -38.011 28.694 50.432 1.00 93.12 75 ALA A CA 1
ATOM 544 C C . ALA A 1 75 ? -38.718 29.606 51.469 1.00 93.12 75 ALA A C 1
ATOM 546 O O . ALA A 1 75 ? -39.180 30.688 51.095 1.00 93.12 75 ALA A O 1
ATOM 547 N N . PRO A 1 76 ? -38.757 29.219 52.763 1.00 88.44 76 PRO A N 1
ATOM 548 C CA . PRO A 1 76 ? -39.513 29.925 53.806 1.00 88.44 76 PRO A CA 1
ATOM 549 C C . PRO A 1 76 ? -38.908 31.280 54.199 1.00 88.44 76 PRO A C 1
ATOM 551 O O . PRO A 1 76 ? -39.618 32.168 54.668 1.00 88.44 76 PRO A O 1
ATOM 554 N N . ASP A 1 77 ? -37.603 31.456 53.994 1.00 93.81 77 ASP A N 1
ATOM 555 C CA . ASP A 1 77 ? -36.864 32.662 54.349 1.00 93.81 77 ASP A CA 1
ATOM 556 C C . ASP A 1 77 ? -35.700 32.927 53.368 1.00 93.81 77 ASP A C 1
ATOM 558 O O . ASP A 1 77 ? -35.327 32.095 52.527 1.00 93.81 77 ASP A O 1
ATOM 562 N N . ALA A 1 78 ? -35.114 34.123 53.462 1.00 92.06 78 ALA A N 1
ATOM 563 C CA . ALA A 1 78 ? -34.045 34.567 52.569 1.00 92.06 78 ALA A CA 1
ATOM 564 C C . ALA A 1 78 ? -32.730 33.778 52.735 1.00 92.06 78 ALA A C 1
ATOM 566 O O . ALA A 1 78 ? -31.972 33.639 51.769 1.00 92.06 78 ALA A O 1
ATOM 567 N N . GLU A 1 79 ? -32.446 33.261 53.929 1.00 92.75 79 GLU A N 1
ATOM 568 C CA . GLU A 1 79 ? -31.250 32.474 54.217 1.00 92.75 79 GLU A CA 1
ATOM 569 C C . GLU A 1 79 ? -31.352 31.071 53.608 1.00 92.75 79 GLU A C 1
ATOM 571 O O . GLU A 1 79 ? -30.433 30.648 52.896 1.00 92.75 79 GLU A O 1
ATOM 576 N N . THR A 1 80 ? -32.488 30.397 53.788 1.00 92.38 80 THR A N 1
ATOM 577 C CA . THR A 1 80 ? -32.796 29.102 53.172 1.00 92.38 80 THR A CA 1
ATOM 578 C C . THR A 1 80 ? -32.743 29.196 51.648 1.00 92.38 80 THR A C 1
ATOM 580 O O . THR A 1 80 ? -32.072 28.396 50.988 1.00 92.38 80 THR A O 1
ATOM 583 N N . ARG A 1 81 ? -33.343 30.247 51.069 1.00 93.94 81 ARG A N 1
ATOM 584 C CA . ARG A 1 81 ? -33.287 30.504 49.622 1.00 93.94 81 ARG A CA 1
ATOM 585 C C . ARG A 1 81 ? -31.853 30.637 49.110 1.00 93.94 81 ARG A C 1
ATOM 587 O O . ARG A 1 81 ? -31.512 30.090 48.060 1.00 93.94 81 ARG A O 1
ATOM 594 N N . ARG A 1 82 ? -30.999 31.359 49.842 1.00 94.56 82 ARG A N 1
ATOM 595 C CA . ARG A 1 82 ? -29.582 31.545 49.493 1.00 94.56 82 ARG A CA 1
ATOM 596 C C . ARG A 1 82 ? -28.815 30.220 49.525 1.00 94.56 82 ARG A C 1
ATOM 598 O O . ARG A 1 82 ? -28.053 29.957 48.597 1.00 94.56 82 ARG A O 1
ATOM 605 N N . ARG A 1 83 ? -29.034 29.385 50.547 1.00 94.50 83 ARG A N 1
ATOM 606 C CA . ARG A 1 83 ? -28.399 28.060 50.668 1.00 94.50 83 ARG A CA 1
ATOM 607 C C . ARG A 1 83 ? -28.822 27.127 49.529 1.00 94.50 83 ARG A C 1
ATOM 609 O O . ARG A 1 83 ? -27.963 26.524 48.895 1.00 94.50 83 ARG A O 1
ATOM 616 N N . LEU A 1 84 ? -30.109 27.082 49.182 1.00 95.44 84 LEU A N 1
ATOM 617 C CA . LEU A 1 84 ? -30.608 26.276 48.057 1.00 95.44 84 LEU A CA 1
ATOM 618 C C . LEU A 1 84 ? -30.061 26.743 46.699 1.00 95.44 84 LEU A C 1
ATOM 620 O O . LEU A 1 84 ? -29.744 25.918 45.842 1.00 95.44 84 LEU A O 1
ATOM 624 N N . LEU A 1 85 ? -29.891 28.056 46.498 1.00 95.50 85 LEU A N 1
ATOM 625 C CA . LEU A 1 85 ? -29.229 28.596 45.304 1.00 95.50 85 LEU A CA 1
ATOM 626 C C . LEU A 1 85 ? -27.759 28.166 45.213 1.00 95.50 85 LEU A C 1
ATOM 628 O O . LEU A 1 85 ? -27.282 27.875 44.116 1.00 95.50 85 LEU A O 1
ATOM 632 N N . GLU A 1 86 ? -27.047 28.105 46.340 1.00 95.19 86 GLU A N 1
ATOM 633 C CA . GLU A 1 86 ? -25.675 27.591 46.390 1.00 95.19 86 GLU A CA 1
ATOM 634 C C . GLU A 1 86 ? -25.623 26.102 46.030 1.00 95.19 86 GLU A C 1
ATOM 636 O O . GLU A 1 86 ? -24.800 25.717 45.197 1.00 95.19 86 GLU A O 1
ATOM 641 N N . VAL A 1 87 ? -26.526 25.280 46.577 1.00 95.31 87 VAL A N 1
ATOM 642 C CA . VAL A 1 87 ? -26.630 23.849 46.238 1.00 95.31 87 VAL A CA 1
ATOM 643 C C . VAL A 1 87 ? -26.927 23.668 44.754 1.00 95.31 87 VAL A C 1
ATOM 645 O O . VAL A 1 87 ? -26.174 22.993 44.057 1.00 95.31 87 VAL A O 1
ATOM 648 N N . ARG A 1 88 ? -27.953 24.350 44.231 1.00 95.19 88 ARG A N 1
ATOM 649 C CA . ARG A 1 88 ? -28.320 24.298 42.810 1.00 95.19 88 ARG A CA 1
ATOM 650 C C . ARG A 1 88 ? -27.167 24.722 41.904 1.00 95.19 88 ARG A C 1
ATOM 652 O O . ARG A 1 88 ? -26.906 24.068 40.900 1.00 95.19 88 ARG A O 1
ATOM 659 N N . ARG A 1 89 ? -26.446 25.791 42.258 1.00 95.38 89 ARG A N 1
ATOM 660 C CA . ARG A 1 89 ? -25.264 26.242 41.509 1.00 95.38 89 ARG A CA 1
ATOM 661 C C . ARG A 1 89 ? -24.127 25.225 41.585 1.00 95.38 89 ARG A C 1
ATOM 663 O O . ARG A 1 89 ? -23.412 25.060 40.604 1.00 95.38 89 ARG A O 1
ATOM 670 N N . SER A 1 90 ? -23.941 24.571 42.724 1.00 95.12 90 SER A N 1
ATOM 671 C CA . SER A 1 90 ? -22.905 23.554 42.918 1.00 95.12 90 SER A CA 1
ATOM 672 C C . SER A 1 90 ? -23.188 22.326 42.048 1.00 95.12 90 SER A C 1
ATOM 674 O O . SER A 1 90 ? -22.328 21.946 41.253 1.00 95.12 90 SER A O 1
ATOM 676 N N . VAL A 1 91 ? -24.428 21.820 42.077 1.00 94.56 91 VAL A N 1
ATOM 677 C CA . VAL A 1 91 ? -24.904 20.716 41.225 1.00 94.56 91 VAL A CA 1
ATOM 678 C C . VAL A 1 91 ? -24.772 21.060 39.742 1.00 94.56 91 VAL A C 1
ATOM 680 O O . VAL A 1 91 ? -24.133 20.321 39.000 1.00 94.56 91 VAL A O 1
ATOM 683 N N . PHE A 1 92 ? -25.276 22.227 39.324 1.00 92.88 92 PHE A N 1
ATOM 684 C CA . PHE A 1 92 ? -25.193 22.682 37.932 1.00 92.88 92 PHE A CA 1
ATOM 685 C C . PHE A 1 92 ? -23.748 22.790 37.418 1.00 92.88 92 PHE A C 1
ATOM 687 O O . PHE A 1 92 ? -23.484 22.526 36.253 1.00 92.88 92 PHE A O 1
ATOM 694 N N . ASN A 1 93 ? -22.797 23.167 38.281 1.00 93.75 93 ASN A N 1
ATOM 695 C CA . ASN A 1 93 ? -21.383 23.282 37.911 1.00 93.75 93 ASN A CA 1
ATOM 696 C C . ASN A 1 93 ? -20.573 21.992 38.150 1.00 93.75 93 ASN A C 1
ATOM 698 O O . ASN A 1 93 ? -19.348 22.030 38.013 1.00 93.75 93 ASN A O 1
ATOM 702 N N . GLY A 1 94 ? -21.196 20.882 38.568 1.00 91.88 94 GLY A N 1
ATOM 703 C CA . GLY A 1 94 ? -20.486 19.627 38.846 1.00 91.88 94 GLY A CA 1
ATOM 704 C C . GLY A 1 94 ? -19.539 19.687 40.058 1.00 91.88 94 GLY A C 1
ATOM 705 O O . GLY A 1 94 ? -18.538 18.965 40.117 1.00 91.88 94 GLY A O 1
ATOM 706 N N . ARG A 1 95 ? -19.784 20.591 41.016 1.00 93.00 95 ARG A N 1
ATOM 707 C CA . ARG A 1 95 ? -18.912 20.833 42.181 1.00 93.00 95 ARG A CA 1
ATOM 708 C C . ARG A 1 95 ? -19.620 20.473 43.477 1.00 93.00 95 ARG A C 1
ATOM 710 O O . ARG A 1 95 ? -20.796 20.774 43.629 1.00 93.00 95 ARG A O 1
ATOM 717 N N . LEU A 1 96 ? -18.893 19.898 44.434 1.00 92.25 96 LEU A N 1
ATOM 718 C CA . LEU A 1 96 ? -19.436 19.668 45.772 1.00 92.25 96 LEU A CA 1
ATOM 719 C C . LEU A 1 96 ? -19.823 21.006 46.435 1.00 92.25 96 LEU A C 1
ATOM 721 O O . LEU A 1 96 ? -19.058 21.974 46.332 1.00 92.25 96 LEU A O 1
ATOM 725 N N . PRO A 1 97 ? -20.972 21.075 47.132 1.00 91.19 97 PRO A N 1
ATOM 726 C CA . PRO A 1 97 ? -21.276 22.185 48.027 1.00 91.19 97 PRO A CA 1
ATOM 727 C C . PRO A 1 97 ? -20.194 22.327 49.104 1.00 91.19 97 PRO A C 1
ATOM 729 O O . PRO A 1 97 ? -19.570 21.344 49.498 1.00 91.19 97 PRO A O 1
ATOM 732 N N . ARG A 1 98 ? -20.004 23.537 49.646 1.00 87.75 98 ARG A N 1
ATOM 733 C CA . ARG A 1 98 ? -19.009 23.779 50.712 1.00 87.75 98 ARG A CA 1
ATOM 734 C C . ARG A 1 98 ? -19.241 22.931 51.963 1.00 87.75 98 ARG A C 1
ATOM 736 O O . ARG A 1 98 ? -18.285 22.599 52.653 1.00 87.75 98 ARG A O 1
ATOM 743 N N . ARG A 1 99 ? -20.505 22.620 52.263 1.00 91.44 99 ARG A N 1
ATOM 744 C CA . ARG A 1 99 ? -20.929 21.793 53.399 1.00 91.44 99 ARG A CA 1
ATOM 745 C C . ARG A 1 99 ? -21.936 20.744 52.907 1.00 91.44 99 ARG A C 1
ATOM 747 O O . ARG A 1 99 ? -23.138 20.995 52.965 1.00 91.44 99 ARG A O 1
ATOM 754 N N . PRO A 1 100 ? -21.470 19.610 52.350 1.00 93.31 100 PRO A N 1
ATOM 755 C CA . PRO A 1 100 ? -22.336 18.622 51.702 1.00 93.31 100 PRO A CA 1
ATOM 756 C C . PRO A 1 100 ? -23.410 18.033 52.622 1.00 93.31 100 PRO A C 1
ATOM 758 O O . PRO A 1 100 ? -24.563 17.955 52.214 1.00 93.31 100 PRO A O 1
ATOM 761 N N . ALA A 1 101 ? -23.055 17.693 53.866 1.00 94.44 101 ALA A N 1
ATOM 762 C CA . ALA A 1 101 ? -23.995 17.139 54.844 1.00 94.44 101 ALA A CA 1
ATOM 763 C C . ALA A 1 101 ? -25.123 18.132 55.174 1.00 94.44 101 ALA A C 1
ATOM 765 O O . ALA A 1 101 ? -26.292 17.821 54.996 1.00 94.44 101 ALA A O 1
ATOM 766 N N . GLU A 1 102 ? -24.779 19.381 55.508 1.00 95.19 102 GLU A N 1
ATOM 767 C CA . GLU A 1 102 ? -25.772 20.428 55.793 1.00 95.19 102 GLU A CA 1
ATOM 768 C C . GLU A 1 102 ? -26.642 20.795 54.578 1.00 95.19 102 GLU A C 1
ATOM 770 O O . GLU A 1 102 ? -27.757 21.293 54.735 1.00 95.19 102 GLU A O 1
ATOM 775 N N . ALA A 1 103 ? -26.114 20.638 53.361 1.00 93.69 103 ALA A N 1
ATOM 776 C CA . ALA A 1 103 ? -26.873 20.825 52.130 1.00 93.69 103 ALA A CA 1
ATOM 777 C C . ALA A 1 103 ? -27.872 19.684 51.908 1.00 93.69 103 ALA A C 1
ATOM 779 O O . ALA A 1 103 ? -29.003 19.941 51.500 1.00 93.69 103 ALA A O 1
ATOM 780 N N . LEU A 1 104 ? -27.457 18.447 52.186 1.00 96.94 104 LEU A N 1
ATOM 781 C CA . LEU A 1 104 ? -28.310 17.272 52.101 1.00 96.94 104 LEU A CA 1
ATOM 782 C C . LEU A 1 104 ? -29.439 17.327 53.133 1.00 96.94 104 LEU A C 1
ATOM 784 O O . LEU A 1 104 ? -30.593 17.159 52.749 1.00 96.94 104 LEU A O 1
ATOM 788 N N . ASP A 1 105 ? -29.119 17.620 54.395 1.00 96.69 105 ASP A N 1
ATOM 789 C CA . ASP A 1 105 ? -30.104 17.712 55.477 1.00 96.69 105 ASP A CA 1
ATOM 790 C C . ASP A 1 105 ? -31.165 18.770 55.158 1.00 96.69 105 ASP A C 1
ATOM 792 O O . ASP A 1 105 ? -32.355 18.468 55.165 1.00 96.69 105 ASP A O 1
ATOM 796 N N . LEU A 1 106 ? -30.741 19.968 54.732 1.00 95.12 106 LEU A N 1
ATOM 797 C CA . LEU A 1 106 ? -31.652 21.041 54.322 1.00 95.12 106 LEU A CA 1
ATOM 798 C C . LEU A 1 106 ? -32.607 20.610 53.201 1.00 95.12 106 LEU A C 1
ATOM 800 O O . LEU A 1 106 ? -33.798 20.905 53.238 1.00 95.12 106 LEU A O 1
ATOM 804 N N . VAL A 1 107 ? -32.081 19.965 52.158 1.00 96.12 107 VAL A N 1
ATOM 805 C CA . VAL A 1 107 ? -32.900 19.557 51.011 1.00 96.12 107 VAL A CA 1
ATOM 806 C C . VAL A 1 107 ? -33.837 18.418 51.402 1.00 96.12 107 VAL A C 1
ATOM 808 O O . VAL A 1 107 ? -34.992 18.439 50.996 1.00 96.12 107 VAL A O 1
ATOM 811 N N . ARG A 1 108 ? -33.377 17.471 52.226 1.00 96.31 108 ARG A N 1
ATOM 812 C CA . ARG A 1 108 ? -34.163 16.330 52.712 1.00 96.31 108 ARG A CA 1
ATOM 813 C C . ARG A 1 108 ? -35.280 16.750 53.675 1.00 96.31 108 ARG A C 1
ATOM 815 O O . ARG A 1 108 ? -36.348 16.144 53.630 1.00 96.31 108 ARG A O 1
ATOM 822 N N . GLU A 1 109 ? -35.050 17.775 54.499 1.00 95.44 109 GLU A N 1
ATOM 823 C CA . GLU A 1 109 ? -36.065 18.397 55.367 1.00 95.44 109 GLU A CA 1
ATOM 824 C C . GLU A 1 109 ? -37.180 19.080 54.562 1.00 95.44 109 GLU A C 1
ATOM 826 O O . GLU A 1 109 ? -38.341 19.038 54.964 1.00 95.44 109 GLU A O 1
ATOM 831 N N . LEU A 1 110 ? -36.840 19.700 53.426 1.00 94.56 110 LEU A N 1
ATOM 832 C CA . LEU A 1 110 ? -37.804 20.397 52.569 1.00 94.56 110 LEU A CA 1
ATOM 833 C C . LEU A 1 110 ? -38.534 19.461 51.598 1.00 94.56 110 LEU A C 1
ATOM 835 O O . LEU A 1 110 ? -39.720 19.654 51.342 1.00 94.56 110 LEU A O 1
ATOM 839 N N . ASP A 1 111 ? -37.830 18.476 51.041 1.00 96.88 111 ASP A N 1
ATOM 840 C CA . ASP A 1 111 ? -38.390 17.439 50.179 1.00 96.88 111 ASP A CA 1
ATOM 841 C C . ASP A 1 111 ? -37.517 16.176 50.202 1.00 96.88 111 ASP A C 1
ATOM 843 O O . ASP A 1 111 ? -36.391 16.143 49.694 1.00 96.88 111 ASP A O 1
ATOM 847 N N . THR A 1 112 ? -38.056 15.097 50.771 1.00 96.06 112 THR A N 1
ATOM 848 C CA . THR A 1 112 ? -37.313 13.847 50.975 1.00 96.06 112 THR A CA 1
ATOM 849 C C . THR A 1 112 ? -36.830 13.234 49.657 1.00 96.06 112 THR A C 1
ATOM 851 O O . THR A 1 112 ? -35.681 12.799 49.581 1.00 96.06 112 THR A O 1
ATOM 854 N N . ALA A 1 113 ? -37.648 13.267 48.599 1.00 95.69 113 ALA A N 1
ATOM 855 C CA . ALA A 1 113 ? -37.308 12.684 47.298 1.00 95.69 113 ALA A CA 1
ATOM 856 C C . ALA A 1 113 ? -36.156 13.433 46.599 1.00 95.69 113 ALA A C 1
ATOM 858 O O . ALA A 1 113 ? -35.232 12.815 46.059 1.00 95.69 113 ALA A O 1
ATOM 859 N N . THR A 1 114 ? -36.163 14.768 46.643 1.00 96.44 114 THR A N 1
ATOM 860 C CA . THR A 1 114 ? -35.052 15.598 46.156 1.00 96.44 114 THR A CA 1
ATOM 861 C C . THR A 1 114 ? -33.807 15.389 47.014 1.00 96.44 114 THR A C 1
ATOM 863 O O . THR A 1 114 ? -32.703 15.333 46.473 1.00 96.44 114 THR A O 1
ATOM 866 N N . GLY A 1 115 ? -33.971 15.204 48.328 1.00 96.62 115 GLY A N 1
ATOM 867 C CA . GLY A 1 115 ? -32.887 14.847 49.245 1.00 96.62 115 GLY A CA 1
ATOM 868 C C . GLY A 1 115 ? -32.208 13.527 48.872 1.00 96.62 115 GLY A C 1
ATOM 869 O O . GLY A 1 115 ? -30.987 13.474 48.780 1.00 96.62 115 GLY A O 1
ATOM 870 N N . GLU A 1 116 ? -32.966 12.470 48.582 1.00 97.31 116 GLU A N 1
ATOM 871 C CA . GLU A 1 116 ? -32.424 11.180 48.115 1.00 97.31 116 GLU A CA 1
ATOM 872 C C . GLU A 1 116 ? -31.714 11.284 46.758 1.00 97.31 116 GLU A C 1
ATOM 874 O O . GLU A 1 116 ? -30.697 10.629 46.509 1.00 97.31 116 GLU A O 1
ATOM 879 N N . LEU A 1 117 ? -32.241 12.103 45.846 1.00 96.75 117 LEU A N 1
ATOM 880 C CA . LEU A 1 117 ? -31.597 12.348 44.560 1.00 96.75 117 LEU A CA 1
ATOM 881 C C . LEU A 1 117 ? -30.286 13.135 44.727 1.00 96.75 117 LEU A C 1
ATOM 883 O O . LEU A 1 117 ? -29.297 12.812 44.066 1.00 96.75 117 LEU A O 1
ATOM 887 N N . LEU A 1 118 ? -30.256 14.114 45.636 1.00 97.25 118 LEU A N 1
ATOM 888 C CA . LEU A 1 118 ? -29.053 14.871 45.977 1.00 97.25 118 LEU A CA 1
ATOM 889 C C . LEU A 1 118 ? -28.006 13.982 46.654 1.00 97.25 118 LEU A C 1
ATOM 891 O O . LEU A 1 118 ? -26.832 14.085 46.318 1.00 97.25 118 LEU A O 1
ATOM 895 N N . ASP A 1 119 ? -28.414 13.082 47.547 1.00 97.56 119 ASP A N 1
ATOM 896 C CA . ASP A 1 119 ? -27.524 12.125 48.216 1.00 97.56 119 ASP A CA 1
ATOM 897 C C . ASP A 1 119 ? -26.798 11.221 47.207 1.00 97.56 119 ASP A C 1
ATOM 899 O O . ASP A 1 119 ? -25.570 11.099 47.208 1.00 97.56 119 ASP A O 1
ATOM 903 N N . ARG A 1 120 ? -27.556 10.667 46.249 1.00 97.12 120 ARG A N 1
ATOM 904 C CA . ARG A 1 120 ? -26.991 9.897 45.131 1.00 97.12 120 ARG A CA 1
ATOM 905 C C . ARG A 1 120 ? -26.019 10.724 44.297 1.00 97.12 120 ARG A C 1
ATOM 907 O O . ARG A 1 120 ? -24.974 10.209 43.912 1.00 97.12 120 ARG A O 1
ATOM 914 N N . TRP A 1 121 ? -26.338 11.990 44.031 1.00 97.81 121 TRP A N 1
ATOM 915 C CA . TRP A 1 121 ? -25.458 12.884 43.279 1.00 97.81 121 TRP A CA 1
ATOM 916 C C . TRP A 1 121 ? -24.166 13.214 44.042 1.00 97.81 121 TRP A C 1
ATOM 918 O O . TRP A 1 121 ? -23.084 13.195 43.458 1.00 97.81 121 TRP A O 1
ATOM 928 N N . LEU A 1 122 ? -24.249 13.467 45.352 1.00 96.88 122 LEU A N 1
ATOM 929 C CA . LEU A 1 122 ? -23.083 13.712 46.208 1.00 96.88 122 LEU A CA 1
ATOM 930 C C . LEU A 1 122 ? -22.174 12.478 46.277 1.00 96.88 122 LEU A C 1
ATOM 932 O O . LEU A 1 122 ? -20.959 12.610 46.136 1.00 96.88 122 LEU A O 1
ATOM 936 N N . THR A 1 123 ? -22.772 11.292 46.418 1.00 95.62 123 THR A N 1
ATOM 937 C CA . THR A 1 123 ? -22.065 10.003 46.429 1.00 95.62 123 THR A CA 1
ATOM 938 C C . THR A 1 123 ? -21.357 9.756 45.099 1.00 95.62 123 THR A C 1
ATOM 940 O O . THR A 1 123 ? -20.173 9.426 45.081 1.00 95.62 123 THR A O 1
ATOM 943 N N . ALA A 1 124 ? -22.054 9.985 43.982 1.00 95.88 124 ALA A N 1
ATOM 944 C CA . ALA A 1 124 ? -21.484 9.874 42.644 1.00 95.88 124 ALA A CA 1
ATOM 945 C C . ALA A 1 124 ? -20.304 10.837 42.440 1.00 95.88 124 ALA A C 1
ATOM 947 O O . ALA A 1 124 ? -19.241 10.476 41.929 1.00 95.88 124 ALA A O 1
ATOM 948 N N . ARG A 1 125 ? -20.441 12.080 42.919 1.00 96.25 125 ARG A N 1
ATOM 949 C CA . ARG A 1 125 ? -19.382 13.085 42.806 1.00 96.25 125 ARG A CA 1
ATOM 950 C C . ARG A 1 125 ? -18.136 12.717 43.607 1.00 96.25 125 ARG A C 1
ATOM 952 O O . ARG A 1 125 ? -17.029 12.988 43.128 1.00 96.25 125 ARG A O 1
ATOM 959 N N . ASP A 1 126 ? -18.308 12.163 44.803 1.00 94.38 126 ASP A N 1
ATOM 960 C CA . ASP A 1 126 ? -17.201 11.686 45.633 1.00 94.38 126 ASP A CA 1
ATOM 961 C C . ASP A 1 126 ? -16.523 10.470 44.994 1.00 94.38 126 ASP A C 1
ATOM 963 O O . ASP A 1 126 ? -15.304 10.467 44.812 1.00 94.38 126 ASP A O 1
ATOM 967 N N . ARG A 1 127 ? -17.310 9.500 44.507 1.00 94.81 127 ARG A N 1
ATOM 968 C CA . ARG A 1 127 ? -16.795 8.346 43.757 1.00 94.81 127 ARG A CA 1
ATOM 969 C C . ARG A 1 127 ? -15.961 8.777 42.551 1.00 94.81 127 ARG A C 1
ATOM 971 O O . ARG A 1 127 ? -14.851 8.279 42.377 1.00 94.81 127 ARG A O 1
ATOM 978 N N . LEU A 1 128 ? -16.434 9.748 41.769 1.00 95.19 128 LEU A N 1
ATOM 979 C CA . LEU A 1 128 ? -15.680 10.302 40.643 1.00 95.19 128 LEU A CA 1
ATOM 980 C C . LEU A 1 128 ? -14.351 10.946 41.084 1.00 95.19 128 LEU A C 1
ATOM 982 O O . LEU A 1 128 ? -13.348 10.845 40.377 1.00 95.19 128 LEU A O 1
ATOM 986 N N . ALA A 1 129 ? -14.312 11.611 42.245 1.00 94.00 129 ALA A N 1
ATOM 987 C CA . ALA A 1 129 ? -13.068 12.164 42.785 1.00 94.00 129 ALA A CA 1
ATOM 988 C C . ALA A 1 129 ? -12.069 11.053 43.144 1.00 94.00 129 ALA A C 1
ATOM 990 O O . ALA A 1 129 ? -10.912 11.123 42.730 1.00 94.00 129 ALA A O 1
ATOM 991 N N . GLN A 1 130 ? -12.538 10.010 43.832 1.00 93.50 130 GLN A N 1
ATOM 992 C CA . GLN A 1 130 ? -11.727 8.851 44.210 1.00 93.50 130 GLN A CA 1
ATOM 993 C C . GLN A 1 130 ? -11.184 8.107 42.981 1.00 93.50 130 GLN A C 1
ATOM 995 O O . GLN A 1 130 ? -10.007 7.750 42.944 1.00 93.50 130 GLN A O 1
ATOM 1000 N N . LEU A 1 131 ? -12.016 7.905 41.952 1.00 94.12 131 LEU A N 1
ATOM 1001 C CA . LEU A 1 131 ? -11.608 7.277 40.691 1.00 94.12 131 LEU A CA 1
ATOM 1002 C C . LEU A 1 131 ? -10.494 8.073 39.999 1.00 94.12 131 LEU A C 1
ATOM 1004 O O . LEU A 1 131 ? -9.498 7.491 39.567 1.00 94.12 131 LEU A O 1
ATOM 1008 N N . ARG A 1 132 ? -10.617 9.406 39.951 1.00 92.75 132 ARG A N 1
ATOM 1009 C CA . ARG A 1 132 ? -9.589 10.290 39.377 1.00 92.75 132 ARG A CA 1
ATOM 1010 C C . ARG A 1 132 ? -8.276 10.240 40.155 1.00 92.75 132 ARG A C 1
ATOM 1012 O O . ARG A 1 132 ? -7.215 10.167 39.539 1.00 92.75 132 ARG A O 1
ATOM 1019 N N . GLU A 1 133 ? -8.338 10.261 41.483 1.00 93.00 133 GLU A N 1
ATOM 1020 C CA . GLU A 1 133 ? -7.147 10.202 42.338 1.00 93.00 133 GLU A CA 1
ATOM 1021 C C . GLU A 1 133 ? -6.426 8.850 42.222 1.00 93.00 133 GLU A C 1
ATOM 1023 O O . GLU A 1 133 ? -5.207 8.804 42.051 1.00 93.00 133 GLU A O 1
ATOM 1028 N N . ALA A 1 134 ? -7.176 7.745 42.224 1.00 89.19 134 ALA A N 1
ATOM 1029 C CA . ALA A 1 134 ? -6.618 6.401 42.083 1.00 89.19 134 ALA A CA 1
ATOM 1030 C C . ALA A 1 134 ? -6.097 6.103 40.663 1.00 89.19 134 ALA A C 1
ATOM 1032 O O . ALA A 1 134 ? -5.203 5.268 40.496 1.00 89.19 134 ALA A O 1
ATOM 1033 N N . GLY A 1 135 ? -6.648 6.768 39.642 1.00 90.62 135 GLY A N 1
ATOM 1034 C CA . GLY A 1 135 ? -6.322 6.534 38.235 1.00 90.62 135 GLY A CA 1
ATOM 1035 C C . GLY A 1 135 ? -4.897 6.934 37.853 1.00 90.62 135 GLY A C 1
ATOM 1036 O O . GLY A 1 135 ? -4.234 6.187 37.139 1.00 90.62 135 GLY A O 1
ATOM 1037 N N . GLY A 1 136 ? -4.393 8.064 38.364 1.00 90.75 136 GLY A N 1
ATOM 1038 C CA . GLY A 1 136 ? -3.059 8.582 38.019 1.00 90.75 136 GLY A CA 1
ATOM 1039 C C . GLY A 1 136 ? -1.921 7.587 38.298 1.00 90.75 136 GLY A C 1
ATOM 1040 O O . GLY A 1 136 ? -1.221 7.192 37.365 1.00 90.75 136 GLY A O 1
ATOM 1041 N N . PRO A 1 137 ? -1.764 7.096 39.542 1.00 92.81 137 PRO A N 1
ATOM 1042 C CA . PRO A 1 137 ? -0.736 6.109 39.868 1.00 92.81 137 PRO A CA 1
ATOM 1043 C C . PRO A 1 137 ? -0.876 4.784 39.104 1.00 92.81 137 PRO A C 1
ATOM 1045 O O . PRO A 1 137 ? 0.134 4.148 38.809 1.00 92.81 137 PRO A O 1
ATOM 1048 N N . ALA A 1 138 ? -2.102 4.339 38.803 1.00 92.38 138 ALA A N 1
ATOM 1049 C CA . ALA A 1 138 ? -2.327 3.134 38.000 1.00 92.38 138 ALA A CA 1
ATOM 1050 C C . ALA A 1 138 ? -1.871 3.341 36.549 1.00 92.38 138 ALA A C 1
ATOM 1052 O O . ALA A 1 138 ? -1.118 2.524 36.018 1.00 92.38 138 ALA A O 1
ATOM 1053 N N . PHE A 1 139 ? -2.240 4.478 35.956 1.00 94.44 139 PHE A N 1
ATOM 1054 C CA . PHE A 1 139 ? -1.818 4.875 34.619 1.00 94.44 139 PHE A CA 1
ATOM 1055 C C . PHE A 1 139 ? -0.293 4.972 34.501 1.00 94.44 139 PHE A C 1
ATOM 1057 O O . PHE A 1 139 ? 0.283 4.411 33.573 1.00 94.44 139 PHE A O 1
ATOM 1064 N N . ASP A 1 140 ? 0.380 5.613 35.460 1.00 95.44 140 ASP A N 1
ATOM 1065 C CA . ASP A 1 140 ? 1.840 5.763 35.440 1.00 95.44 140 ASP A CA 1
ATOM 1066 C C . ASP A 1 140 ? 2.570 4.414 35.518 1.00 95.44 140 ASP A C 1
ATOM 1068 O O . ASP A 1 140 ? 3.532 4.186 34.776 1.00 95.44 140 ASP A O 1
ATOM 1072 N N . ARG A 1 141 ? 2.106 3.492 36.376 1.00 95.50 141 ARG A N 1
ATOM 1073 C CA . ARG A 1 141 ? 2.667 2.131 36.463 1.00 95.50 141 ARG A CA 1
ATOM 1074 C C . ARG A 1 141 ? 2.492 1.368 35.153 1.00 95.50 141 ARG A C 1
ATOM 1076 O O . ARG A 1 141 ? 3.456 0.795 34.642 1.00 95.50 141 ARG A O 1
ATOM 1083 N N . GLU A 1 142 ? 1.289 1.392 34.591 1.00 95.88 142 GLU A N 1
ATOM 1084 C CA . GLU A 1 142 ? 0.980 0.708 33.336 1.00 95.88 142 GLU A CA 1
ATOM 1085 C C . GLU A 1 142 ? 1.722 1.324 32.145 1.00 95.88 142 GLU A C 1
ATOM 1087 O O . GLU A 1 142 ? 2.168 0.609 31.246 1.00 95.88 142 GLU A O 1
ATOM 1092 N N . LEU A 1 143 ? 1.968 2.633 32.158 1.00 94.62 143 LEU A N 1
ATOM 1093 C CA . LEU A 1 143 ? 2.770 3.310 31.144 1.00 94.62 143 LEU A CA 1
ATOM 1094 C C . LEU A 1 143 ? 4.241 2.873 31.183 1.00 94.62 143 LEU A C 1
ATOM 1096 O O . LEU A 1 143 ? 4.857 2.674 30.135 1.00 94.62 143 LEU A O 1
ATOM 1100 N N . VAL A 1 144 ? 4.816 2.686 32.375 1.00 96.62 144 VAL A N 1
ATOM 1101 C CA . VAL A 1 144 ? 6.167 2.117 32.522 1.00 96.62 144 VAL A CA 1
ATOM 1102 C C . VAL A 1 144 ? 6.197 0.675 32.008 1.00 96.62 144 VAL A C 1
ATOM 1104 O O . VAL A 1 144 ? 7.089 0.329 31.229 1.00 96.62 144 VAL A O 1
ATOM 1107 N N . ARG A 1 145 ? 5.208 -0.150 32.382 1.00 96.69 145 ARG A N 1
ATOM 1108 C CA . ARG A 1 145 ? 5.100 -1.557 31.961 1.00 96.69 145 ARG A CA 1
ATOM 1109 C C . ARG A 1 145 ? 4.962 -1.701 30.443 1.00 96.69 145 ARG A C 1
ATOM 1111 O O . ARG A 1 145 ? 5.757 -2.401 29.820 1.00 96.69 145 ARG A O 1
ATOM 1118 N N . THR A 1 146 ? 3.993 -1.021 29.834 1.00 96.06 146 THR A N 1
ATOM 1119 C CA . THR A 1 146 ? 3.740 -1.080 28.381 1.00 96.06 146 THR A CA 1
ATOM 1120 C C . THR A 1 146 ? 4.931 -0.585 27.567 1.00 96.06 146 THR A C 1
ATOM 1122 O O . THR A 1 146 ? 5.208 -1.112 26.494 1.00 96.06 146 THR A O 1
ATOM 1125 N N . ARG A 1 147 ? 5.705 0.381 28.073 1.00 95.62 147 ARG A N 1
ATOM 1126 C CA . ARG A 1 147 ? 6.941 0.821 27.407 1.00 95.62 147 ARG A CA 1
ATOM 1127 C C . ARG A 1 147 ? 8.111 -0.128 27.582 1.00 95.62 147 ARG A C 1
ATOM 1129 O O . ARG A 1 147 ? 8.923 -0.244 26.666 1.00 95.62 147 ARG A O 1
ATOM 1136 N N . ALA A 1 148 ? 8.203 -0.815 28.718 1.00 95.69 148 ALA A N 1
ATOM 1137 C CA . ALA A 1 148 ? 9.138 -1.924 28.868 1.00 95.69 148 ALA A CA 1
ATOM 1138 C C . ALA A 1 148 ? 8.832 -3.020 27.837 1.00 95.69 148 ALA A C 1
ATOM 1140 O O . ALA A 1 148 ? 9.743 -3.505 27.167 1.00 95.69 148 ALA A O 1
ATOM 1141 N N . GLU A 1 149 ? 7.549 -3.321 27.638 1.00 96.94 149 GLU A N 1
ATOM 1142 C CA . GLU A 1 149 ? 7.104 -4.278 26.629 1.00 96.94 149 GLU A CA 1
ATOM 1143 C C . GLU A 1 149 ? 7.371 -3.791 25.199 1.00 96.94 149 GLU A C 1
ATOM 1145 O O . GLU A 1 149 ? 7.936 -4.528 24.393 1.00 96.94 149 GLU A O 1
ATOM 1150 N N . LEU A 1 150 ? 7.088 -2.520 24.888 1.00 96.31 150 LEU A N 1
ATOM 1151 C CA . LEU A 1 150 ? 7.440 -1.923 23.595 1.00 96.31 150 LEU A CA 1
ATOM 1152 C C . LEU A 1 150 ? 8.945 -2.025 23.320 1.00 96.31 150 LEU A C 1
ATOM 1154 O O . LEU A 1 150 ? 9.344 -2.334 22.200 1.00 96.31 150 LEU A O 1
ATOM 1158 N N . ARG A 1 151 ? 9.790 -1.799 24.333 1.00 94.94 151 ARG A N 1
ATOM 1159 C CA . ARG A 1 151 ? 11.246 -1.947 24.220 1.00 94.94 151 ARG A CA 1
ATOM 1160 C C . ARG A 1 151 ? 11.661 -3.400 23.982 1.00 94.94 151 ARG A C 1
ATOM 1162 O O . ARG A 1 151 ? 12.559 -3.633 23.179 1.00 94.94 151 ARG A O 1
ATOM 1169 N N . ARG A 1 152 ? 11.019 -4.372 24.638 1.00 95.38 152 ARG A N 1
ATOM 1170 C CA . ARG A 1 152 ? 11.251 -5.805 24.388 1.00 95.38 152 ARG A CA 1
ATOM 1171 C C . ARG A 1 152 ? 10.887 -6.176 22.946 1.00 95.38 152 ARG A C 1
ATOM 1173 O O . ARG A 1 152 ? 11.666 -6.837 22.264 1.00 95.38 152 ARG A O 1
ATOM 1180 N N . LEU A 1 153 ? 9.735 -5.705 22.470 1.00 96.44 153 LEU A N 1
ATOM 1181 C CA . LEU A 1 153 ? 9.255 -5.921 21.101 1.00 96.44 153 LEU A CA 1
ATOM 1182 C C . LEU A 1 153 ? 10.118 -5.204 20.054 1.00 96.44 153 LEU A C 1
ATOM 1184 O O . LEU A 1 153 ? 10.290 -5.717 18.953 1.00 96.44 153 LEU A O 1
ATOM 1188 N N . ALA A 1 154 ? 10.729 -4.068 20.402 1.00 95.19 154 ALA A N 1
ATOM 1189 C CA . ALA A 1 154 ? 11.695 -3.369 19.550 1.00 95.19 154 ALA A CA 1
ATOM 1190 C C . ALA A 1 154 ? 12.919 -4.230 19.192 1.00 95.19 154 ALA A C 1
ATOM 1192 O O . ALA A 1 154 ? 13.597 -3.943 18.208 1.00 95.19 154 ALA A O 1
ATOM 1193 N N . GLY A 1 155 ? 13.207 -5.257 19.997 1.00 93.75 155 GLY A N 1
ATOM 1194 C CA . GLY A 1 155 ? 14.301 -6.196 19.783 1.00 93.75 155 GLY A CA 1
ATOM 1195 C C . GLY A 1 155 ? 13.977 -7.371 18.858 1.00 93.75 155 GLY A C 1
ATOM 1196 O O . GLY A 1 155 ? 14.874 -8.167 18.623 1.00 93.75 155 GLY A O 1
ATOM 1197 N N . GLN A 1 156 ? 12.743 -7.513 18.357 1.00 95.56 156 GLN A N 1
ATOM 1198 C CA . GLN A 1 156 ? 12.389 -8.612 17.447 1.00 95.56 156 GLN A CA 1
ATOM 1199 C C . GLN A 1 156 ? 13.061 -8.432 16.079 1.00 95.56 156 GLN A C 1
ATOM 1201 O O . GLN A 1 156 ? 12.998 -7.346 15.490 1.00 95.56 156 GLN A O 1
ATOM 1206 N N . ASP A 1 157 ? 13.661 -9.499 15.555 1.00 94.06 157 ASP A N 1
ATOM 1207 C CA . ASP A 1 157 ? 14.447 -9.454 14.319 1.00 94.06 157 ASP A CA 1
ATOM 1208 C C . ASP A 1 157 ? 13.591 -9.113 13.096 1.00 94.06 157 ASP A C 1
ATOM 1210 O O . ASP A 1 157 ? 14.045 -8.369 12.223 1.00 94.06 157 ASP A O 1
ATOM 1214 N N . GLU A 1 158 ? 12.335 -9.568 13.048 1.00 94.62 158 GLU A N 1
ATOM 1215 C CA . GLU A 1 158 ? 11.378 -9.242 11.985 1.00 94.62 158 GLU A CA 1
ATOM 1216 C C . GLU A 1 158 ? 11.046 -7.746 11.969 1.00 94.62 158 GLU A C 1
ATOM 1218 O O . GLU A 1 158 ? 10.927 -7.129 10.910 1.00 94.62 158 GLU A O 1
ATOM 1223 N N . LEU A 1 159 ? 10.935 -7.122 13.145 1.00 97.12 159 LEU A N 1
ATOM 1224 C CA . LEU A 1 159 ? 10.708 -5.683 13.241 1.00 97.12 159 LEU A CA 1
ATOM 1225 C C . LEU A 1 159 ? 11.979 -4.902 12.887 1.00 97.12 159 LEU A C 1
ATOM 1227 O O . LEU A 1 159 ? 11.915 -3.953 12.103 1.00 97.12 159 LEU A O 1
ATOM 1231 N N . ARG A 1 160 ? 13.139 -5.282 13.431 1.00 96.12 160 ARG A N 1
ATOM 1232 C CA . ARG A 1 160 ? 14.395 -4.557 13.182 1.00 96.12 160 ARG A CA 1
ATOM 1233 C C . ARG A 1 160 ? 14.845 -4.661 11.727 1.00 96.12 160 ARG A C 1
ATOM 1235 O O . ARG A 1 160 ? 15.198 -3.645 11.132 1.00 96.12 160 ARG A O 1
ATOM 1242 N N . SER A 1 161 ? 14.762 -5.849 11.129 1.00 95.56 161 SER A N 1
ATOM 1243 C CA . SER A 1 161 ? 15.137 -6.075 9.728 1.00 95.56 161 SER A CA 1
ATOM 1244 C C . SER A 1 161 ? 14.295 -5.237 8.767 1.00 95.56 161 SER A C 1
ATOM 1246 O O . SER A 1 161 ? 14.836 -4.635 7.842 1.00 95.56 161 SER A O 1
ATOM 1248 N N . GLY A 1 162 ? 12.985 -5.136 9.000 1.00 95.44 162 GLY A N 1
ATOM 1249 C CA . GLY A 1 162 ? 12.110 -4.303 8.178 1.00 95.44 162 GLY A CA 1
ATOM 1250 C C . GLY A 1 162 ? 12.326 -2.810 8.422 1.00 95.44 162 GLY A C 1
ATOM 1251 O O . GLY A 1 162 ? 12.286 -2.012 7.482 1.00 95.44 162 GLY A O 1
ATOM 1252 N N . LEU A 1 163 ? 12.623 -2.414 9.666 1.00 95.50 163 LEU A N 1
ATOM 1253 C CA . LEU A 1 163 ? 12.951 -1.031 10.018 1.00 95.50 163 LEU A CA 1
ATOM 1254 C C . LEU A 1 163 ? 14.247 -0.544 9.367 1.00 95.50 163 LEU A C 1
ATOM 1256 O O . LEU A 1 163 ? 14.290 0.621 8.970 1.00 95.50 163 LEU A O 1
ATOM 1260 N N . LEU A 1 164 ? 15.251 -1.413 9.188 1.00 94.06 164 LEU A N 1
ATOM 1261 C CA . LEU A 1 164 ? 16.480 -1.078 8.455 1.00 94.06 164 LEU A CA 1
ATOM 1262 C C . LEU A 1 164 ? 16.181 -0.547 7.047 1.00 94.06 164 LEU A C 1
ATOM 1264 O O . LEU A 1 164 ? 16.896 0.327 6.565 1.00 94.06 164 LEU A O 1
ATOM 1268 N N . LEU A 1 165 ? 15.126 -1.048 6.395 1.00 93.44 165 LEU A N 1
ATOM 1269 C CA . LEU A 1 165 ? 14.728 -0.618 5.053 1.00 93.44 165 LEU A CA 1
ATOM 1270 C C . LEU A 1 165 ? 13.676 0.499 5.075 1.00 93.44 165 LEU A C 1
ATOM 1272 O O . LEU A 1 165 ? 13.760 1.432 4.281 1.00 93.44 165 LEU A O 1
ATOM 1276 N N . ALA A 1 166 ? 12.696 0.434 5.980 1.00 92.69 166 ALA A N 1
ATOM 1277 C CA . ALA A 1 166 ? 11.608 1.414 6.045 1.00 92.69 166 ALA A CA 1
ATOM 1278 C C . ALA A 1 166 ? 12.032 2.758 6.649 1.00 92.69 166 ALA A C 1
ATOM 1280 O O . ALA A 1 166 ? 11.579 3.819 6.221 1.00 92.69 166 ALA A O 1
ATOM 1281 N N . SER A 1 167 ? 12.853 2.717 7.699 1.00 92.56 167 SER A N 1
ATOM 1282 C CA . SER A 1 167 ? 13.234 3.890 8.479 1.00 92.56 167 SER A CA 1
ATOM 1283 C C . SER A 1 167 ? 14.588 3.679 9.177 1.00 92.56 167 SER A C 1
ATOM 1285 O O . SER A 1 167 ? 14.620 3.602 10.411 1.00 92.56 167 SER A O 1
ATOM 1287 N N . PRO A 1 168 ? 15.712 3.678 8.426 1.00 88.50 168 PRO A N 1
ATOM 1288 C CA . PRO A 1 168 ? 17.050 3.450 8.984 1.00 88.50 168 PRO A CA 1
ATOM 1289 C C . PRO A 1 168 ? 17.364 4.350 10.190 1.00 88.50 168 PRO A C 1
ATOM 1291 O O . PRO A 1 168 ? 17.844 3.898 11.218 1.00 88.50 168 PRO A O 1
ATOM 1294 N N . THR A 1 169 ? 16.966 5.627 10.124 1.00 89.19 169 THR A N 1
ATOM 1295 C CA . THR A 1 169 ? 17.206 6.611 11.196 1.00 89.19 169 THR A CA 1
ATOM 1296 C C . THR A 1 169 ? 16.455 6.327 12.499 1.00 89.19 169 THR A C 1
ATOM 1298 O O . THR A 1 169 ? 16.837 6.854 13.547 1.00 89.19 169 THR A O 1
ATOM 1301 N N . LEU A 1 170 ? 15.357 5.567 12.439 1.00 93.19 170 LEU A N 1
ATOM 1302 C CA . LEU A 1 170 ? 14.639 5.091 13.620 1.00 93.19 170 LEU A CA 1
ATOM 1303 C C . LEU A 1 170 ? 15.330 3.847 14.172 1.00 93.19 170 LEU A C 1
ATOM 1305 O O . LEU A 1 170 ? 15.551 3.788 15.377 1.00 93.19 170 LEU A O 1
ATOM 1309 N N . GLU A 1 171 ? 15.687 2.908 13.293 1.00 94.00 171 GLU A N 1
ATOM 1310 C CA . GLU A 1 171 ? 16.385 1.665 13.632 1.00 94.00 171 GLU A CA 1
ATOM 1311 C C . GLU A 1 171 ? 17.699 1.937 14.380 1.00 94.00 171 GLU A C 1
ATOM 1313 O O . GLU A 1 171 ? 17.881 1.431 15.487 1.00 94.00 171 GLU A O 1
ATOM 1318 N N . ASP A 1 172 ? 18.525 2.858 13.868 1.00 90.50 172 ASP A N 1
ATOM 1319 C CA . ASP A 1 172 ? 19.809 3.259 14.469 1.00 90.50 172 ASP A CA 1
ATOM 1320 C C . ASP A 1 172 ? 19.671 3.800 15.905 1.00 90.50 172 ASP A C 1
ATOM 13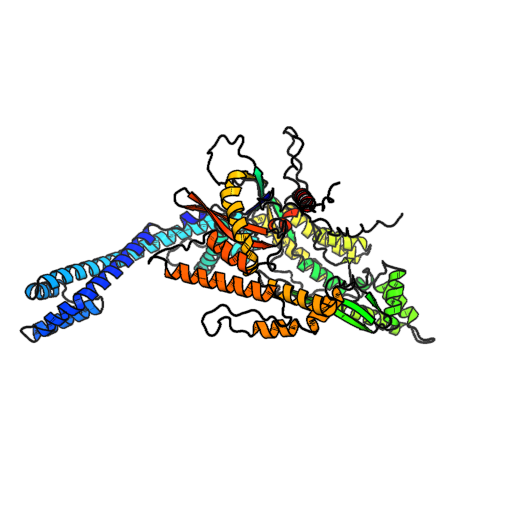22 O O . ASP A 1 172 ? 20.632 3.841 16.672 1.00 90.50 172 ASP A O 1
ATOM 1326 N N . ARG A 1 173 ? 18.479 4.276 16.285 1.00 91.44 173 ARG A N 1
ATOM 1327 C CA . ARG A 1 173 ? 18.218 4.848 17.615 1.00 91.44 173 ARG A CA 1
ATOM 1328 C C . ARG A 1 173 ? 17.721 3.816 18.621 1.00 91.44 173 ARG A C 1
ATOM 1330 O O . ARG A 1 173 ? 17.686 4.139 19.808 1.00 91.44 173 ARG A O 1
ATOM 1337 N N . LEU A 1 174 ? 17.332 2.618 18.178 1.00 91.75 174 LEU A N 1
ATOM 1338 C CA . LEU A 1 174 ? 16.715 1.612 19.047 1.00 91.75 174 LEU A CA 1
ATOM 1339 C C . LEU A 1 174 ? 17.693 1.044 20.084 1.00 91.75 174 LEU A C 1
ATOM 1341 O O . LEU A 1 174 ? 17.286 0.746 21.205 1.00 91.75 174 LEU A O 1
ATOM 1345 N N . ASP A 1 175 ? 18.984 0.975 19.757 1.00 87.94 175 ASP A N 1
ATOM 1346 C CA . ASP A 1 175 ? 20.009 0.491 20.693 1.00 87.94 175 ASP A CA 1
ATOM 1347 C C . ASP A 1 175 ? 20.227 1.471 21.869 1.00 87.94 175 ASP A C 1
ATOM 1349 O O . ASP A 1 175 ? 20.656 1.075 22.951 1.00 87.94 175 ASP A O 1
ATOM 1353 N N . GLY A 1 176 ? 19.883 2.752 21.685 1.00 84.38 176 GLY A N 1
ATOM 1354 C CA . GLY A 1 176 ? 20.058 3.826 22.670 1.00 84.38 176 GLY A CA 1
ATOM 1355 C C . GLY A 1 176 ? 18.799 4.204 23.455 1.00 84.38 176 GLY A C 1
ATOM 1356 O O . GLY A 1 176 ? 18.761 5.286 24.044 1.00 84.38 176 GLY A O 1
ATOM 1357 N N . ILE A 1 177 ? 17.746 3.380 23.440 1.00 84.12 177 ILE A N 1
ATOM 1358 C CA . ILE A 1 177 ? 16.495 3.696 24.146 1.00 84.12 177 ILE A CA 1
ATOM 1359 C C . ILE A 1 177 ? 16.729 3.705 25.663 1.00 84.12 177 ILE A C 1
ATOM 1361 O O . ILE A 1 177 ? 17.218 2.735 26.249 1.00 84.12 177 ILE A O 1
ATOM 1365 N N . ALA A 1 178 ? 16.340 4.809 26.309 1.00 83.81 178 ALA A N 1
ATOM 1366 C CA . ALA A 1 178 ? 16.422 4.976 27.756 1.00 83.81 178 ALA A CA 1
ATOM 1367 C C . ALA A 1 178 ? 15.579 3.933 28.519 1.00 83.81 178 ALA A C 1
ATOM 1369 O O . ALA A 1 178 ? 14.749 3.215 27.954 1.00 83.81 178 ALA A O 1
ATOM 1370 N N . ALA A 1 179 ? 15.798 3.820 29.830 1.00 88.19 179 ALA A N 1
ATOM 1371 C CA . ALA A 1 179 ? 14.938 2.996 30.674 1.00 88.19 179 ALA A CA 1
ATOM 1372 C C . ALA A 1 179 ? 13.470 3.486 30.602 1.00 88.19 179 ALA A C 1
ATOM 1374 O O . ALA A 1 179 ? 13.245 4.699 30.520 1.00 88.19 179 ALA A O 1
ATOM 1375 N N . PRO A 1 180 ? 12.476 2.577 30.627 1.00 92.06 180 PRO A N 1
ATOM 1376 C CA . PRO A 1 180 ? 11.064 2.953 30.644 1.00 92.06 180 PRO A CA 1
ATOM 1377 C C . PRO A 1 180 ? 10.739 3.898 31.810 1.00 92.06 180 PRO A C 1
ATOM 1379 O O . PRO A 1 180 ? 11.185 3.688 32.935 1.00 92.06 180 PRO A O 1
ATOM 1382 N N . SER A 1 181 ? 9.957 4.943 31.538 1.00 91.75 181 SER A N 1
ATOM 1383 C CA . SER A 1 181 ? 9.565 5.968 32.515 1.00 91.75 181 SER A CA 1
ATOM 1384 C C . SER A 1 181 ? 8.148 6.459 32.227 1.00 91.75 181 SER A C 1
ATOM 1386 O O . SER A 1 181 ? 7.771 6.580 31.061 1.00 91.75 181 SER A O 1
ATOM 1388 N N . ALA A 1 182 ? 7.378 6.803 33.261 1.00 91.69 182 ALA A N 1
ATOM 1389 C CA . ALA A 1 182 ? 6.058 7.420 33.101 1.00 91.69 182 ALA A CA 1
ATOM 1390 C C . ALA A 1 182 ? 6.150 8.813 32.441 1.00 91.69 182 ALA A C 1
ATOM 1392 O O . ALA A 1 182 ? 5.286 9.201 31.655 1.00 91.69 182 ALA A O 1
ATOM 1393 N N . ALA A 1 183 ? 7.261 9.527 32.654 1.00 91.50 183 ALA A N 1
ATOM 1394 C CA . ALA A 1 183 ? 7.499 10.882 32.160 1.00 91.50 183 ALA A CA 1
ATOM 1395 C C . ALA A 1 183 ? 8.713 10.935 31.207 1.00 91.50 183 ALA A C 1
ATOM 1397 O O . ALA A 1 183 ? 9.789 11.406 31.579 1.00 91.50 183 ALA A O 1
ATOM 1398 N N . PRO A 1 184 ? 8.583 10.438 29.968 1.00 90.25 184 PRO A N 1
ATOM 1399 C CA . PRO A 1 184 ? 9.652 10.501 28.976 1.00 90.25 184 PRO A CA 1
ATOM 1400 C C . PRO A 1 184 ? 9.837 11.928 28.453 1.00 90.25 184 PRO A C 1
ATOM 1402 O O . PRO A 1 184 ? 8.905 12.742 28.414 1.00 90.25 184 PRO A O 1
ATOM 1405 N N . ASP A 1 185 ? 11.013 12.204 27.902 1.00 92.31 185 ASP A N 1
ATOM 1406 C CA . ASP A 1 185 ? 11.213 13.432 27.148 1.00 92.31 185 ASP A CA 1
ATOM 1407 C C . ASP A 1 185 ? 10.407 13.446 25.824 1.00 92.31 185 ASP A C 1
ATOM 1409 O O . ASP A 1 185 ? 9.814 12.463 25.360 1.00 92.31 185 ASP A O 1
ATOM 1413 N N . LYS A 1 186 ? 10.344 14.615 25.177 1.00 93.56 186 LYS A N 1
ATOM 1414 C CA . LYS A 1 186 ? 9.630 14.786 23.899 1.00 93.56 186 LYS A CA 1
ATOM 1415 C C . LYS A 1 186 ? 10.211 13.913 22.776 1.00 93.56 186 LYS A C 1
ATOM 1417 O O . LYS A 1 186 ? 9.466 13.488 21.891 1.00 93.56 186 LYS A O 1
ATOM 1422 N N . ARG A 1 187 ? 11.526 13.670 22.784 1.00 91.06 187 ARG A N 1
ATOM 1423 C CA . ARG A 1 187 ? 12.234 12.929 21.731 1.00 91.06 187 ARG A CA 1
ATOM 1424 C C . ARG A 1 187 ? 11.879 11.444 21.779 1.00 91.06 187 ARG A C 1
ATOM 1426 O O . ARG A 1 187 ? 11.521 10.882 20.745 1.00 91.06 187 ARG A O 1
ATOM 1433 N N . THR A 1 188 ? 11.912 10.862 22.969 1.00 91.69 188 THR A N 1
ATOM 1434 C CA . THR A 1 188 ? 11.563 9.473 23.265 1.00 91.69 188 THR A CA 1
ATOM 1435 C C . THR A 1 188 ? 10.111 9.208 22.896 1.00 91.69 188 THR A C 1
ATOM 1437 O O . THR A 1 188 ? 9.862 8.317 22.095 1.00 91.69 188 THR A O 1
ATOM 1440 N N . ARG A 1 189 ? 9.165 10.074 23.295 1.00 93.06 189 ARG A N 1
ATOM 1441 C CA . ARG A 1 189 ? 7.747 9.936 22.889 1.00 93.06 189 ARG A CA 1
ATOM 1442 C C . ARG A 1 189 ? 7.543 9.905 21.380 1.00 93.06 189 ARG A C 1
ATOM 1444 O O . ARG A 1 189 ? 6.759 9.112 20.867 1.00 93.06 189 ARG A O 1
ATOM 1451 N N . LYS A 1 190 ? 8.225 10.790 20.641 1.00 93.62 190 LYS A N 1
ATOM 1452 C CA . LYS A 1 190 ? 8.113 10.834 19.173 1.00 93.62 190 LYS A CA 1
ATOM 1453 C C . LYS A 1 190 ? 8.638 9.540 18.541 1.00 93.62 190 LYS A C 1
ATOM 1455 O O . LYS A 1 190 ? 8.042 9.043 17.585 1.00 93.62 190 LYS A O 1
ATOM 1460 N N . MET A 1 191 ? 9.747 9.026 19.062 1.00 94.38 191 MET A N 1
ATOM 1461 C CA . MET A 1 191 ? 10.350 7.771 18.627 1.00 94.38 191 MET A CA 1
ATOM 1462 C C . MET A 1 191 ? 9.455 6.572 18.966 1.00 94.38 191 MET A C 1
ATOM 1464 O O . MET A 1 191 ? 9.123 5.826 18.054 1.00 94.38 191 MET A O 1
ATOM 1468 N N . GLU A 1 192 ? 8.985 6.442 20.211 1.00 95.00 192 GLU A N 1
ATOM 1469 C CA . GLU A 1 192 ? 8.061 5.387 20.661 1.00 95.00 192 GLU A CA 1
ATOM 1470 C C . GLU A 1 192 ? 6.785 5.358 19.817 1.00 95.00 192 GLU A C 1
ATOM 1472 O O . GLU A 1 192 ? 6.381 4.299 19.358 1.00 95.00 192 GLU A O 1
ATOM 1477 N N . ARG A 1 193 ? 6.189 6.518 19.511 1.00 95.38 193 ARG A N 1
ATOM 1478 C CA . ARG A 1 193 ? 5.013 6.597 18.626 1.00 95.38 193 ARG A CA 1
ATOM 1479 C C . ARG A 1 193 ? 5.298 6.086 17.210 1.00 95.38 193 ARG A C 1
ATOM 1481 O O . ARG A 1 193 ? 4.445 5.452 16.590 1.00 95.38 193 ARG A O 1
ATOM 1488 N N . SER A 1 194 ? 6.489 6.378 16.689 1.00 96.31 194 SER A N 1
ATOM 1489 C CA . SER A 1 194 ? 6.906 5.902 15.363 1.00 96.31 194 SER A CA 1
ATOM 1490 C C . SER A 1 194 ? 7.152 4.391 15.388 1.00 96.31 194 SER A C 1
ATOM 1492 O O . SER A 1 194 ? 6.662 3.679 14.519 1.00 96.31 194 SER A O 1
ATOM 1494 N N . LEU A 1 195 ? 7.836 3.897 16.423 1.00 96.62 195 LEU A N 1
ATOM 1495 C CA . LEU A 1 195 ? 8.070 2.475 16.658 1.00 96.62 195 LEU A CA 1
ATOM 1496 C C . LEU A 1 195 ? 6.754 1.702 16.806 1.00 96.62 195 LEU A C 1
ATOM 1498 O O . LEU A 1 195 ? 6.589 0.674 16.163 1.00 96.62 195 LEU A O 1
ATOM 1502 N N . LEU A 1 196 ? 5.796 2.232 17.570 1.00 96.75 196 LEU A N 1
ATOM 1503 C CA . LEU A 1 196 ? 4.463 1.656 17.742 1.00 96.75 196 LEU A CA 1
ATOM 1504 C C . LEU A 1 196 ? 3.745 1.501 16.395 1.00 96.75 196 LEU A C 1
ATOM 1506 O O . LEU A 1 196 ? 3.172 0.454 16.114 1.00 96.75 196 LEU A O 1
ATOM 1510 N N . SER A 1 197 ? 3.838 2.514 15.528 1.00 97.38 197 SER A N 1
ATOM 1511 C CA . SER A 1 197 ? 3.244 2.468 14.185 1.00 97.38 197 SER A CA 1
ATOM 1512 C C . SER A 1 197 ? 3.843 1.347 13.326 1.00 97.38 197 SER A C 1
ATOM 1514 O O . SER A 1 197 ? 3.113 0.676 12.596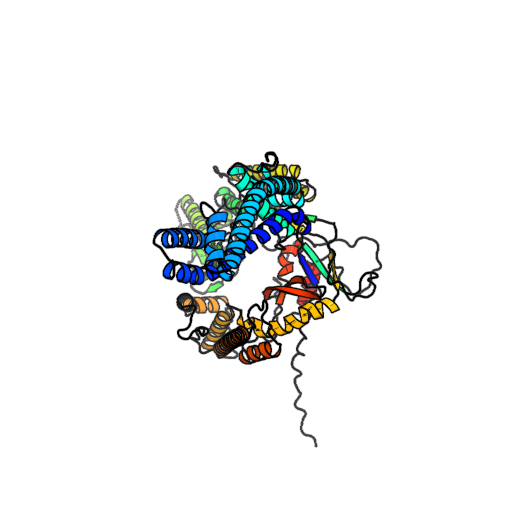 1.00 97.38 197 SER A O 1
ATOM 1516 N N . TYR A 1 198 ? 5.159 1.123 13.417 1.00 97.62 198 TYR A N 1
ATOM 1517 C CA . TYR A 1 198 ? 5.826 0.025 12.715 1.00 97.62 198 TYR A CA 1
ATOM 1518 C C . TYR A 1 198 ? 5.537 -1.337 13.341 1.00 97.62 198 TYR A C 1
ATOM 1520 O O . TYR A 1 198 ? 5.273 -2.275 12.605 1.00 97.62 198 TYR A O 1
ATOM 1528 N N . LEU A 1 199 ? 5.487 -1.441 14.668 1.00 97.94 199 LEU A N 1
ATOM 1529 C CA . LEU A 1 199 ? 5.124 -2.673 15.364 1.00 97.94 199 LEU A CA 1
ATOM 1530 C C . LEU A 1 199 ? 3.706 -3.136 14.993 1.00 97.94 199 LEU A C 1
ATOM 1532 O O . LEU A 1 199 ? 3.532 -4.277 14.572 1.00 97.94 199 LEU A O 1
ATOM 1536 N N . TYR A 1 200 ? 2.705 -2.249 15.055 1.00 97.75 200 TYR A N 1
ATOM 1537 C CA . TYR A 1 200 ? 1.344 -2.575 14.608 1.00 97.75 200 TYR A CA 1
ATOM 1538 C C . TYR A 1 200 ? 1.278 -2.856 13.106 1.00 97.75 200 TYR A C 1
ATOM 1540 O O . TYR A 1 200 ? 0.477 -3.677 12.671 1.00 97.75 200 TYR A O 1
ATOM 1548 N N . ARG A 1 201 ? 2.119 -2.218 12.281 1.00 96.94 201 ARG A N 1
ATOM 1549 C CA . ARG A 1 201 ? 2.233 -2.593 10.866 1.00 96.94 201 ARG A CA 1
ATOM 1550 C C . ARG A 1 201 ? 2.736 -4.033 10.722 1.00 96.94 201 ARG A C 1
ATOM 1552 O O . ARG A 1 201 ? 2.136 -4.777 9.960 1.00 96.94 201 ARG A O 1
ATOM 1559 N N . THR A 1 202 ? 3.786 -4.410 11.442 1.00 97.75 202 THR A N 1
ATOM 1560 C CA . THR A 1 202 ? 4.377 -5.753 11.403 1.00 97.75 202 THR A CA 1
ATOM 1561 C C . THR A 1 202 ? 3.421 -6.827 11.919 1.00 97.75 202 THR A C 1
ATOM 1563 O O . THR A 1 202 ? 3.392 -7.919 11.363 1.00 97.75 202 THR A O 1
ATOM 1566 N N . ALA A 1 203 ? 2.632 -6.527 12.953 1.00 96.94 203 ALA A N 1
ATOM 1567 C CA . ALA A 1 203 ? 1.721 -7.494 13.564 1.00 96.94 203 ALA A CA 1
ATOM 1568 C C . ALA A 1 203 ? 0.331 -7.548 12.903 1.00 96.94 203 ALA A C 1
ATOM 1570 O O . ALA A 1 203 ? -0.286 -8.603 12.841 1.00 96.94 203 ALA A O 1
ATOM 1571 N N . CYS A 1 204 ? -0.196 -6.413 12.430 1.00 95.56 204 CYS A N 1
ATOM 1572 C CA . CYS A 1 204 ? -1.614 -6.284 12.065 1.00 95.56 204 CYS A CA 1
ATOM 1573 C C . CYS A 1 204 ? -1.862 -5.902 10.598 1.00 95.56 204 CYS A C 1
ATOM 1575 O O . CYS A 1 204 ? -3.001 -5.974 10.141 1.00 95.56 204 CYS A O 1
ATOM 1577 N N . LYS A 1 205 ? -0.845 -5.463 9.837 1.00 95.81 205 LYS A N 1
ATOM 1578 C CA . LYS A 1 205 ? -1.023 -5.106 8.418 1.00 95.81 205 LYS A CA 1
ATOM 1579 C C . LYS A 1 205 ? -0.469 -6.192 7.504 1.00 95.81 205 LYS A C 1
ATOM 1581 O O . LYS A 1 205 ? 0.703 -6.533 7.555 1.00 95.81 205 LYS A O 1
ATOM 1586 N N . THR A 1 206 ? -1.290 -6.631 6.557 1.00 94.19 206 THR A N 1
ATOM 1587 C CA . THR A 1 206 ? -0.957 -7.654 5.547 1.00 94.19 206 THR A CA 1
ATOM 1588 C C . THR A 1 206 ? -0.452 -7.043 4.228 1.00 94.19 206 THR A C 1
ATOM 1590 O O . THR A 1 206 ? -0.601 -7.609 3.142 1.00 94.19 206 THR A O 1
ATOM 1593 N N . SER A 1 207 ? 0.135 -5.843 4.298 1.00 92.94 207 SER A N 1
ATOM 1594 C CA . SER A 1 207 ? 0.643 -5.096 3.139 1.00 92.94 207 SER A CA 1
ATOM 1595 C C . SER A 1 207 ? 2.127 -5.403 2.894 1.00 92.94 207 SER A C 1
ATOM 1597 O O . SER A 1 207 ? 2.950 -4.927 3.678 1.00 92.94 207 SER A O 1
ATOM 1599 N N . PRO A 1 208 ? 2.496 -6.095 1.795 1.00 93.12 208 PRO A N 1
ATOM 1600 C CA . PRO A 1 208 ? 3.851 -6.598 1.571 1.00 93.12 208 PRO A CA 1
ATOM 1601 C C . PRO A 1 208 ? 4.929 -5.518 1.660 1.00 93.12 208 PRO A C 1
ATOM 1603 O O . PRO A 1 208 ? 4.910 -4.542 0.903 1.00 93.12 208 PRO A O 1
ATOM 1606 N N . PHE A 1 209 ? 5.867 -5.702 2.587 1.00 94.69 209 PHE A N 1
ATOM 1607 C CA . PHE A 1 209 ? 7.061 -4.877 2.731 1.00 94.69 209 PHE A CA 1
ATOM 1608 C C . PHE A 1 209 ? 8.090 -5.615 3.592 1.00 94.69 209 PHE A C 1
ATOM 1610 O O . PHE A 1 209 ? 7.897 -5.694 4.805 1.00 94.69 209 PHE A O 1
ATOM 1617 N N . SER A 1 210 ? 9.189 -6.098 2.998 1.00 95.38 210 SER A N 1
ATOM 1618 C CA . SER A 1 210 ? 10.297 -6.723 3.738 1.00 95.38 210 SER A CA 1
ATOM 1619 C C . SER A 1 210 ? 9.782 -7.782 4.737 1.00 95.38 210 SER A C 1
ATOM 1621 O O . SER A 1 210 ? 8.780 -8.460 4.499 1.00 95.38 210 SER A O 1
ATOM 1623 N N . THR A 1 211 ? 10.452 -7.917 5.871 1.00 96.19 211 THR A N 1
ATOM 1624 C CA . THR A 1 211 ? 10.132 -8.816 6.982 1.00 96.19 211 THR A CA 1
ATOM 1625 C C . THR A 1 211 ? 8.878 -8.408 7.758 1.00 96.19 211 THR A C 1
ATOM 1627 O O . THR A 1 211 ? 8.370 -9.216 8.528 1.00 96.19 211 THR A O 1
ATOM 1630 N N . PHE A 1 212 ? 8.302 -7.218 7.518 1.00 97.44 212 PHE A N 1
ATOM 1631 C CA . PHE A 1 212 ? 7.023 -6.839 8.136 1.00 97.44 212 PHE A CA 1
ATOM 1632 C C . PHE A 1 212 ? 5.854 -7.688 7.653 1.00 97.44 212 PHE A C 1
ATOM 1634 O O . PHE A 1 212 ? 4.860 -7.813 8.365 1.00 97.44 212 PHE A O 1
ATOM 1641 N N . THR A 1 213 ? 5.931 -8.207 6.428 1.00 96.81 213 THR A N 1
ATOM 1642 C CA . THR A 1 213 ? 4.841 -8.978 5.832 1.00 96.81 213 THR A CA 1
ATOM 1643 C C . THR A 1 213 ? 5.403 -10.020 4.865 1.00 96.81 213 THR A C 1
ATOM 1645 O O . THR A 1 213 ? 5.556 -9.719 3.675 1.00 96.81 213 THR A O 1
ATOM 1648 N N . PRO A 1 214 ? 5.718 -11.236 5.342 1.00 95.25 214 PRO A N 1
ATOM 1649 C CA . PRO A 1 214 ? 6.081 -12.338 4.464 1.00 95.25 214 PRO A CA 1
ATOM 1650 C C . PRO A 1 214 ? 4.903 -12.798 3.588 1.00 95.25 214 PRO A C 1
ATOM 1652 O O . PRO A 1 214 ? 3.728 -12.610 3.925 1.00 95.25 214 PRO A O 1
ATOM 1655 N N . VAL A 1 215 ? 5.228 -13.438 2.462 1.00 95.06 215 VAL A N 1
ATOM 1656 C CA . VAL A 1 215 ? 4.255 -13.953 1.487 1.00 95.06 215 VAL A CA 1
ATOM 1657 C C . VAL A 1 215 ? 4.449 -15.445 1.219 1.00 95.06 215 VAL A C 1
ATOM 1659 O O . VAL A 1 215 ? 5.578 -15.903 1.086 1.00 95.06 215 VAL A O 1
ATOM 1662 N N . ALA A 1 216 ? 3.367 -16.215 1.098 1.00 93.06 216 ALA A N 1
ATOM 1663 C CA . ALA A 1 216 ? 3.418 -17.649 0.789 1.00 93.06 216 ALA A CA 1
ATOM 1664 C C . ALA A 1 216 ? 2.431 -18.036 -0.316 1.00 93.06 216 ALA A C 1
ATOM 1666 O O . ALA A 1 216 ? 1.296 -17.553 -0.344 1.00 93.06 216 ALA A O 1
ATOM 1667 N N . VAL A 1 217 ? 2.862 -18.890 -1.246 1.00 91.62 217 VAL A N 1
ATOM 1668 C CA . VAL A 1 217 ? 2.017 -19.338 -2.365 1.00 91.62 217 VAL A CA 1
ATOM 1669 C C . VAL A 1 217 ? 1.087 -20.440 -1.887 1.00 91.62 217 VAL A C 1
ATOM 1671 O O . VAL A 1 217 ? 1.531 -21.453 -1.358 1.00 91.62 217 VAL A O 1
ATOM 1674 N N . GLY A 1 218 ? -0.207 -20.230 -2.087 1.00 90.19 218 GLY A N 1
ATOM 1675 C CA . GLY A 1 218 ? -1.259 -21.126 -1.650 1.00 90.19 218 GLY A CA 1
ATOM 1676 C C . GLY A 1 218 ? -1.890 -21.926 -2.782 1.00 90.19 218 GLY A C 1
ATOM 1677 O O . GLY A 1 218 ? -2.033 -21.414 -3.896 1.00 90.19 218 GLY A O 1
ATOM 1678 N N . THR A 1 219 ? -2.328 -23.148 -2.483 1.00 90.06 219 THR A N 1
ATOM 1679 C CA . THR A 1 219 ? -3.232 -23.937 -3.339 1.00 90.06 219 THR A CA 1
ATOM 1680 C C . THR A 1 219 ? -4.496 -24.333 -2.582 1.00 90.06 219 THR A C 1
ATOM 1682 O O . THR A 1 219 ? -4.470 -24.502 -1.363 1.00 90.06 219 THR A O 1
ATOM 1685 N N . PHE A 1 220 ? -5.611 -24.440 -3.303 1.00 88.62 220 PHE A N 1
ATOM 1686 C CA . PHE A 1 220 ? -6.854 -24.969 -2.748 1.00 88.62 220 PHE A CA 1
ATOM 1687 C C . PHE A 1 220 ? -6.897 -26.481 -2.974 1.00 88.62 220 PHE A C 1
ATOM 1689 O O . PHE A 1 220 ? -6.848 -26.933 -4.118 1.00 88.62 220 PHE A O 1
ATOM 1696 N N . GLU A 1 221 ? -6.970 -27.250 -1.892 1.00 85.38 221 GLU A N 1
ATOM 1697 C CA . GLU A 1 221 ? -6.954 -28.714 -1.904 1.00 85.38 221 GLU A CA 1
ATOM 1698 C C . GLU A 1 221 ? -8.269 -29.257 -1.332 1.00 85.38 221 GLU A C 1
ATOM 1700 O O . GLU A 1 221 ? -8.885 -28.642 -0.458 1.00 85.38 221 GLU A O 1
ATOM 1705 N N . ALA A 1 222 ? -8.718 -30.412 -1.831 1.00 77.88 222 ALA A N 1
ATOM 1706 C CA . ALA A 1 222 ? -9.841 -31.122 -1.226 1.00 77.88 222 ALA A CA 1
ATOM 1707 C C . ALA A 1 222 ? -9.416 -31.666 0.148 1.00 77.88 222 ALA A C 1
ATOM 1709 O O . ALA A 1 222 ? -8.309 -32.184 0.285 1.00 77.88 222 ALA A O 1
ATOM 1710 N N . ALA A 1 223 ? -10.298 -31.596 1.147 1.00 62.31 223 ALA A N 1
ATOM 1711 C CA . ALA A 1 223 ? -10.017 -31.909 2.555 1.00 62.31 223 ALA A CA 1
ATOM 1712 C C . ALA A 1 223 ? -9.627 -33.376 2.868 1.00 62.31 223 ALA A C 1
ATOM 17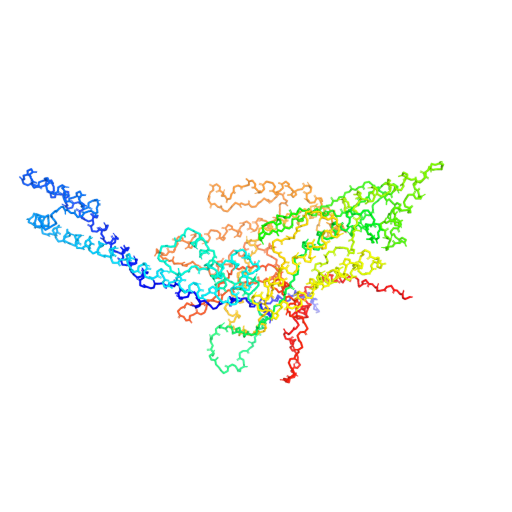14 O O . ALA A 1 223 ? -9.538 -33.758 4.037 1.00 62.31 223 ALA A O 1
ATOM 1715 N N . ALA A 1 224 ? -9.414 -34.222 1.858 1.00 46.50 224 ALA A N 1
ATOM 1716 C CA . ALA A 1 224 ? -9.146 -35.644 2.024 1.00 46.50 224 ALA A CA 1
ATOM 1717 C C . ALA A 1 224 ? -7.820 -35.882 2.775 1.00 46.50 224 ALA A C 1
ATOM 1719 O O . ALA A 1 224 ? -6.743 -35.820 2.188 1.00 46.50 224 ALA A O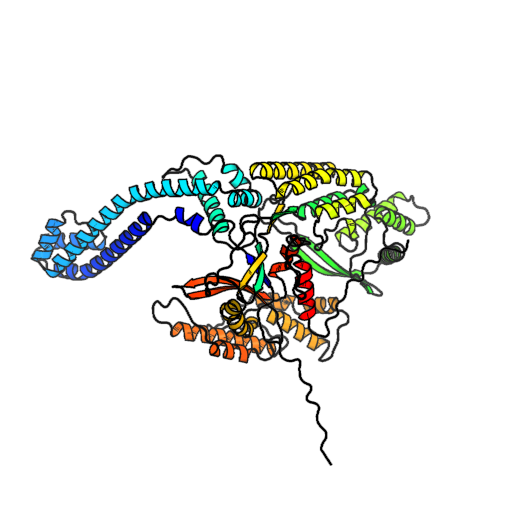 1
ATOM 1720 N N . GLY A 1 225 ? -7.914 -36.184 4.075 1.00 48.44 225 GLY A N 1
ATOM 1721 C CA . GLY A 1 225 ? -6.796 -36.669 4.893 1.00 48.44 225 GLY A CA 1
ATOM 1722 C C . GLY A 1 225 ? -6.251 -35.710 5.957 1.00 48.44 225 GLY A C 1
ATOM 1723 O O . GLY A 1 225 ? -5.207 -36.006 6.534 1.00 48.44 225 GLY A O 1
ATOM 1724 N N . ARG A 1 226 ? -6.916 -34.584 6.256 1.00 52.41 226 ARG A N 1
ATOM 1725 C CA . ARG A 1 226 ? -6.557 -33.772 7.433 1.00 52.41 226 ARG A CA 1
ATOM 1726 C C . ARG A 1 226 ? -7.155 -34.394 8.703 1.00 52.41 226 ARG A C 1
ATOM 1728 O O . ARG A 1 226 ? -8.260 -34.046 9.112 1.00 52.41 226 ARG A O 1
ATOM 1735 N N . ASP A 1 227 ? -6.411 -35.307 9.328 1.00 43.19 227 ASP A N 1
ATOM 1736 C CA . ASP A 1 227 ? -6.664 -35.764 10.703 1.00 43.19 227 ASP A CA 1
ATOM 1737 C C . ASP A 1 227 ? -6.356 -34.611 11.678 1.00 43.19 227 ASP A C 1
ATOM 1739 O O . ASP A 1 227 ? -5.270 -34.506 12.245 1.00 43.19 227 ASP A O 1
ATOM 1743 N N . GLY A 1 228 ? -7.303 -33.682 11.817 1.00 42.50 228 GLY A N 1
ATOM 1744 C CA . GLY A 1 228 ? -7.196 -32.532 12.714 1.00 42.50 228 GLY A CA 1
ATOM 1745 C C . GLY A 1 228 ? -8.151 -31.408 12.322 1.00 42.50 228 GLY A C 1
ATOM 1746 O O . GLY A 1 228 ? -7.891 -30.689 11.365 1.00 42.50 228 GLY A O 1
ATOM 1747 N N . ALA A 1 229 ? -9.244 -31.279 13.080 1.00 42.53 229 ALA A N 1
ATOM 1748 C CA . ALA A 1 229 ? -10.269 -30.233 12.999 1.00 42.53 229 ALA A CA 1
ATOM 1749 C C . ALA A 1 229 ? -10.877 -30.005 11.599 1.00 42.53 229 ALA A C 1
ATOM 1751 O O . ALA A 1 229 ? -10.625 -29.003 10.930 1.00 42.53 229 ALA A O 1
ATOM 1752 N N . ALA A 1 230 ? -11.771 -30.911 11.193 1.00 41.31 230 ALA A N 1
ATOM 1753 C CA . ALA A 1 230 ? -12.777 -30.601 10.184 1.00 41.31 230 ALA A CA 1
ATOM 1754 C C . ALA A 1 230 ? -13.542 -29.329 10.610 1.00 41.31 230 ALA A C 1
ATOM 1756 O O . ALA A 1 230 ? -14.293 -29.368 11.581 1.00 41.31 230 ALA A O 1
ATOM 1757 N N . GLY A 1 231 ? -13.316 -28.203 9.922 1.00 51.53 231 GLY A N 1
ATOM 1758 C CA . GLY A 1 231 ? -14.083 -26.965 10.117 1.00 51.53 231 GLY A CA 1
ATOM 1759 C C . GLY A 1 231 ? -13.288 -25.671 10.313 1.00 51.53 231 GLY A C 1
ATOM 1760 O O . GLY A 1 231 ? -13.881 -24.606 10.178 1.00 51.53 231 GLY A O 1
ATOM 1761 N N . ALA A 1 232 ? -11.978 -25.707 10.578 1.00 59.34 232 ALA A N 1
ATOM 1762 C CA . ALA A 1 232 ? -11.210 -24.470 10.755 1.00 59.34 232 ALA A CA 1
ATOM 1763 C C . ALA A 1 232 ? -10.798 -23.864 9.398 1.00 59.34 232 ALA A C 1
ATOM 1765 O O . ALA A 1 232 ? -10.095 -24.498 8.611 1.00 59.34 232 ALA A O 1
ATOM 1766 N N . ALA A 1 233 ? -11.191 -22.613 9.131 1.00 70.94 233 ALA A N 1
ATOM 1767 C CA . ALA A 1 233 ? -10.781 -21.851 7.940 1.00 70.94 233 ALA A CA 1
ATOM 1768 C C . ALA A 1 233 ? -9.304 -21.391 7.972 1.00 70.94 233 ALA A C 1
ATOM 1770 O O . ALA A 1 233 ? -8.834 -20.705 7.059 1.00 70.94 233 ALA A O 1
ATOM 1771 N N . GLU A 1 234 ? -8.571 -21.772 9.018 1.00 77.31 234 GLU A N 1
ATOM 1772 C CA . GLU A 1 234 ? -7.195 -21.375 9.285 1.00 77.31 234 GLU A CA 1
ATOM 1773 C C . GLU A 1 234 ? -6.208 -21.904 8.235 1.00 77.31 234 GLU A C 1
ATOM 1775 O O . GLU A 1 234 ? -6.278 -23.044 7.767 1.00 77.31 234 GLU A O 1
ATOM 1780 N N . VAL A 1 235 ? -5.232 -21.062 7.889 1.00 86.12 235 VAL A N 1
ATOM 1781 C CA . VAL A 1 235 ? -4.123 -21.417 6.999 1.00 86.12 235 VAL A CA 1
ATOM 1782 C C . VAL A 1 235 ? -2.825 -21.274 7.776 1.00 86.12 235 VAL A C 1
ATOM 1784 O O . VAL A 1 235 ? -2.429 -20.171 8.153 1.00 86.12 235 VAL A O 1
ATOM 1787 N N . LEU A 1 236 ? -2.148 -22.398 7.999 1.00 84.31 236 LEU A N 1
ATOM 1788 C CA . LEU A 1 236 ? -0.898 -22.427 8.747 1.00 84.31 236 LEU A CA 1
ATOM 1789 C C . LEU A 1 236 ? 0.254 -21.931 7.876 1.00 84.31 236 LEU A C 1
ATOM 1791 O O . LEU A 1 236 ? 0.594 -22.531 6.856 1.00 84.31 236 LEU A O 1
ATOM 1795 N N . LEU A 1 237 ? 0.879 -20.837 8.305 1.00 86.06 237 LEU A N 1
ATOM 1796 C CA . LEU A 1 237 ? 2.112 -20.350 7.706 1.00 86.06 237 LEU A CA 1
ATOM 1797 C C . LEU A 1 237 ? 3.301 -21.099 8.315 1.00 86.06 237 LEU A C 1
ATOM 1799 O O . LEU A 1 237 ? 3.514 -21.050 9.525 1.00 86.06 237 LEU A O 1
ATOM 1803 N N . GLY A 1 238 ? 4.106 -21.758 7.481 1.00 77.56 238 GLY A N 1
ATOM 1804 C CA . GLY A 1 238 ? 5.332 -22.414 7.939 1.00 77.56 238 GLY A CA 1
ATOM 1805 C C . GLY A 1 238 ? 6.340 -21.432 8.553 1.00 77.56 238 GLY A C 1
ATOM 1806 O O . GLY A 1 238 ? 6.230 -20.218 8.383 1.00 77.56 238 GLY A O 1
ATOM 1807 N N . ALA A 1 239 ? 7.360 -21.950 9.243 1.00 79.50 239 ALA A N 1
ATOM 1808 C CA . ALA A 1 239 ? 8.411 -21.131 9.863 1.00 79.50 239 ALA A CA 1
ATOM 1809 C C . ALA A 1 239 ? 9.499 -20.667 8.875 1.00 79.50 239 ALA A C 1
ATOM 1811 O O . ALA A 1 239 ? 10.206 -19.700 9.145 1.00 79.50 239 ALA A O 1
ATOM 1812 N N . ALA A 1 240 ? 9.641 -21.335 7.725 1.00 82.31 240 ALA A N 1
ATOM 1813 C CA . ALA A 1 240 ? 10.678 -21.018 6.748 1.00 82.31 240 ALA A CA 1
ATOM 1814 C C . ALA A 1 240 ? 10.520 -19.588 6.206 1.00 82.31 240 ALA A C 1
ATOM 1816 O O . ALA A 1 240 ? 9.419 -19.172 5.841 1.00 82.31 240 ALA A O 1
ATOM 1817 N N . ARG A 1 241 ? 11.623 -18.838 6.136 1.00 90.25 241 ARG A N 1
ATOM 1818 C CA . ARG A 1 241 ? 11.680 -17.497 5.543 1.00 90.25 241 ARG A CA 1
ATOM 1819 C C . ARG A 1 241 ? 12.838 -17.434 4.555 1.00 90.25 241 ARG A C 1
ATOM 1821 O O . ARG A 1 241 ? 13.941 -17.859 4.877 1.00 90.25 241 ARG A O 1
ATOM 1828 N N . SER A 1 242 ? 12.584 -16.888 3.372 1.00 92.62 242 SER A N 1
ATOM 1829 C CA . SER A 1 242 ? 13.605 -16.600 2.363 1.00 92.62 242 SER A CA 1
ATOM 1830 C C . SER A 1 242 ? 13.530 -15.131 1.975 1.00 92.62 242 SER A C 1
ATOM 1832 O O . SER A 1 242 ? 12.461 -14.632 1.632 1.00 92.62 242 SER A O 1
ATOM 1834 N N . SER A 1 243 ? 14.656 -14.429 2.047 1.00 94.81 243 SER A N 1
ATOM 1835 C CA . SER A 1 243 ? 14.762 -13.012 1.697 1.00 94.81 243 SER A CA 1
ATOM 1836 C C . SER A 1 243 ? 15.233 -12.854 0.252 1.00 94.81 243 SER A C 1
ATOM 1838 O O . SER A 1 243 ? 16.211 -13.473 -0.160 1.00 94.81 243 SER A O 1
ATOM 1840 N N . HIS A 1 244 ? 14.543 -12.002 -0.509 1.00 94.69 244 HIS A N 1
ATOM 1841 C CA . HIS A 1 244 ? 14.850 -11.700 -1.905 1.00 94.69 244 HIS A CA 1
ATOM 1842 C C . HIS A 1 244 ? 15.092 -10.188 -2.061 1.00 94.69 244 HIS A C 1
ATOM 1844 O O . HIS A 1 244 ? 14.171 -9.440 -2.407 1.00 94.69 244 HIS A O 1
ATOM 1850 N N . PRO A 1 245 ? 16.306 -9.696 -1.751 1.00 95.06 245 PRO A N 1
ATOM 1851 C CA . PRO A 1 245 ? 16.645 -8.287 -1.876 1.00 95.06 245 PRO A CA 1
ATOM 1852 C C . PRO A 1 245 ? 16.924 -7.910 -3.335 1.00 95.06 245 PRO A C 1
ATOM 1854 O O . PRO A 1 245 ? 17.554 -8.647 -4.092 1.00 95.06 245 PRO A O 1
ATOM 1857 N N . ARG A 1 246 ? 16.503 -6.710 -3.723 1.00 93.38 246 ARG A N 1
ATOM 1858 C CA . ARG A 1 246 ? 16.771 -6.104 -5.028 1.00 93.38 246 ARG A CA 1
ATOM 1859 C C . ARG A 1 246 ? 17.215 -4.665 -4.851 1.00 93.38 246 ARG A C 1
ATOM 1861 O O . ARG A 1 246 ? 16.637 -3.920 -4.061 1.00 93.38 246 ARG A O 1
ATOM 1868 N N . LEU A 1 247 ? 18.217 -4.262 -5.626 1.00 93.94 247 LEU A N 1
ATOM 1869 C CA . LEU A 1 247 ? 18.630 -2.866 -5.688 1.00 93.94 247 LEU A CA 1
ATOM 1870 C C . LEU A 1 247 ? 17.494 -2.013 -6.268 1.00 93.94 247 LEU A C 1
ATOM 1872 O O . LEU A 1 247 ? 16.857 -2.389 -7.253 1.00 93.94 247 LEU A O 1
ATOM 1876 N N . ASN A 1 248 ? 17.271 -0.840 -5.683 1.00 91.94 248 ASN A N 1
ATOM 1877 C CA . ASN A 1 248 ? 16.379 0.162 -6.240 1.00 91.94 248 ASN A CA 1
ATOM 1878 C C . ASN A 1 248 ? 16.862 0.572 -7.643 1.00 91.94 248 ASN A C 1
ATOM 1880 O O . ASN A 1 248 ? 17.948 1.132 -7.802 1.00 91.94 248 ASN A O 1
ATOM 1884 N N . VAL A 1 249 ? 16.037 0.314 -8.661 1.00 91.06 249 VAL A N 1
ATOM 1885 C CA . VAL A 1 249 ? 16.375 0.536 -10.077 1.00 91.06 249 VAL A CA 1
ATOM 1886 C C . VAL A 1 249 ? 16.680 1.997 -10.416 1.00 91.06 249 VAL A C 1
ATOM 1888 O O . VAL A 1 249 ? 17.377 2.249 -11.396 1.00 91.06 249 VAL A O 1
ATOM 1891 N N . VAL A 1 250 ? 16.251 2.952 -9.584 1.00 88.19 250 VAL A N 1
ATOM 1892 C CA . VAL A 1 250 ? 16.626 4.372 -9.708 1.00 88.19 250 VAL A CA 1
ATOM 1893 C C . VAL A 1 250 ? 18.146 4.557 -9.635 1.00 88.19 250 VAL A C 1
ATOM 1895 O O . VAL A 1 250 ? 18.694 5.425 -10.310 1.00 88.19 250 VAL A O 1
ATOM 1898 N N . VAL A 1 251 ? 18.859 3.719 -8.872 1.00 92.19 251 VAL A N 1
ATOM 1899 C CA . VAL A 1 251 ? 20.330 3.738 -8.843 1.00 92.19 251 VAL A CA 1
ATOM 1900 C C . VAL A 1 251 ? 20.898 3.437 -10.231 1.00 92.19 251 VAL A C 1
ATOM 1902 O O . VAL A 1 251 ? 21.806 4.129 -10.680 1.00 92.19 251 VAL A O 1
ATOM 1905 N N . LEU A 1 252 ? 20.349 2.438 -10.929 1.00 93.12 252 LEU A N 1
ATOM 1906 C CA . LEU A 1 252 ? 20.801 2.062 -12.271 1.00 93.12 252 LEU A CA 1
ATOM 1907 C C . LEU A 1 252 ? 20.484 3.154 -13.296 1.00 93.12 252 LEU A C 1
ATOM 1909 O O . LEU A 1 252 ? 21.330 3.454 -14.134 1.00 93.12 252 LEU A O 1
ATOM 1913 N N . ALA A 1 253 ? 19.315 3.792 -13.183 1.00 89.62 253 ALA A N 1
ATOM 1914 C CA . ALA A 1 253 ? 18.946 4.926 -14.029 1.00 89.62 253 ALA A CA 1
ATOM 1915 C C . ALA A 1 253 ? 19.947 6.089 -13.893 1.00 89.62 253 ALA A C 1
ATOM 1917 O O . ALA A 1 253 ? 20.445 6.587 -14.898 1.00 89.62 253 ALA A O 1
ATOM 1918 N N . ARG A 1 254 ? 20.346 6.449 -12.665 1.00 90.25 254 ARG A N 1
ATOM 1919 C CA . ARG A 1 254 ? 21.355 7.501 -12.423 1.00 90.25 254 ARG A CA 1
ATOM 1920 C C . ARG A 1 254 ? 22.735 7.141 -12.958 1.00 90.25 254 ARG A C 1
ATOM 1922 O O . ARG A 1 254 ? 23.410 7.980 -13.547 1.00 90.25 254 ARG A O 1
ATOM 1929 N N . LEU A 1 255 ? 23.162 5.887 -12.785 1.00 94.00 255 LEU A N 1
ATOM 1930 C CA . LEU A 1 255 ? 24.416 5.414 -13.375 1.00 94.00 255 LEU A CA 1
ATOM 1931 C C . LEU A 1 255 ? 24.370 5.514 -14.907 1.00 94.00 255 LEU A C 1
ATOM 1933 O O . LEU A 1 255 ? 25.332 5.981 -15.515 1.00 94.00 255 LEU A O 1
ATOM 1937 N N . ALA A 1 256 ? 23.252 5.124 -15.527 1.00 93.88 256 ALA A N 1
ATOM 1938 C CA . ALA A 1 256 ? 23.048 5.250 -16.966 1.00 93.88 256 ALA A CA 1
ATOM 1939 C C . ALA A 1 256 ? 23.112 6.713 -17.437 1.00 93.88 256 ALA A C 1
ATOM 1941 O O . ALA A 1 256 ? 23.795 7.001 -18.420 1.00 93.88 256 ALA A O 1
ATOM 1942 N N . GLU A 1 257 ? 22.470 7.636 -16.715 1.00 91.56 257 GLU A N 1
ATOM 1943 C CA . GLU A 1 257 ? 22.507 9.078 -16.991 1.00 91.56 257 GLU A CA 1
ATOM 1944 C C . GLU A 1 257 ? 23.933 9.639 -16.925 1.00 91.56 257 GLU A C 1
ATOM 1946 O O . GLU A 1 257 ? 24.377 10.300 -17.864 1.00 91.56 257 GLU A O 1
ATOM 1951 N N . LEU A 1 258 ? 24.699 9.318 -15.875 1.00 94.12 258 LEU A N 1
ATOM 1952 C CA . LEU A 1 258 ? 26.091 9.765 -15.733 1.00 94.12 258 LEU A CA 1
ATOM 1953 C C . LEU A 1 258 ? 26.994 9.219 -16.846 1.00 94.12 258 LEU A C 1
ATOM 1955 O O . LEU A 1 258 ? 27.850 9.933 -17.381 1.00 94.12 258 LEU A O 1
ATOM 1959 N N . ILE A 1 259 ? 26.810 7.95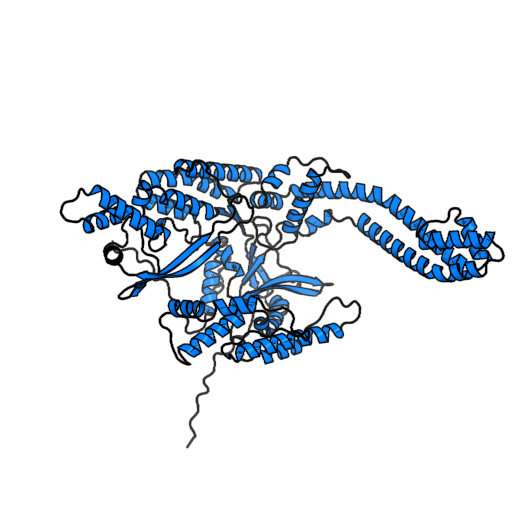2 -17.223 1.00 95.62 259 ILE A N 1
ATOM 1960 C CA . ILE A 1 259 ? 27.541 7.340 -18.337 1.00 95.62 259 ILE A CA 1
ATOM 1961 C C . ILE A 1 259 ? 27.204 8.067 -19.644 1.00 95.62 259 ILE A C 1
ATOM 1963 O O . ILE A 1 259 ? 28.125 8.461 -20.365 1.00 95.62 259 ILE A O 1
ATOM 1967 N N . ALA A 1 260 ? 25.915 8.289 -19.918 1.00 93.44 260 ALA A N 1
ATOM 1968 C CA . ALA A 1 260 ? 25.421 8.940 -21.129 1.00 93.44 260 ALA A CA 1
ATOM 1969 C C . ALA A 1 260 ? 25.780 10.436 -21.217 1.00 93.44 260 ALA A C 1
ATOM 1971 O O . ALA A 1 260 ? 25.940 10.960 -22.320 1.00 93.44 260 ALA A O 1
ATOM 1972 N N . ALA A 1 261 ? 25.939 11.127 -20.087 1.00 92.38 261 ALA A N 1
ATOM 1973 C CA . ALA A 1 261 ? 26.274 12.550 -20.051 1.00 92.38 261 ALA A CA 1
ATOM 1974 C C . ALA A 1 261 ? 27.706 12.850 -20.534 1.00 92.38 261 ALA A C 1
ATOM 1976 O O . ALA A 1 261 ? 27.958 13.919 -21.089 1.00 92.38 261 ALA A O 1
ATOM 1977 N N . ALA A 1 262 ? 28.655 11.921 -20.363 1.00 94.38 262 ALA A N 1
ATOM 1978 C CA . ALA A 1 262 ? 30.044 12.153 -20.759 1.00 94.38 262 ALA A CA 1
ATOM 1979 C C . ALA A 1 262 ? 30.290 11.772 -22.231 1.00 94.38 262 ALA A C 1
ATOM 1981 O O . ALA A 1 262 ? 30.185 10.587 -22.567 1.00 94.38 262 ALA A O 1
ATOM 1982 N N . PRO A 1 263 ? 30.727 12.710 -23.101 1.00 93.00 263 PRO A N 1
ATOM 1983 C CA . PRO A 1 263 ? 30.847 12.470 -24.543 1.00 93.00 263 PRO A CA 1
ATOM 1984 C C . PRO A 1 263 ? 31.682 11.241 -24.914 1.00 93.00 263 PRO A C 1
ATOM 1986 O O . PRO A 1 263 ? 31.260 10.436 -25.740 1.00 93.00 263 PRO A O 1
ATOM 1989 N N . ARG A 1 264 ? 32.832 11.043 -24.252 1.00 93.00 264 ARG A N 1
ATOM 1990 C CA . ARG A 1 264 ? 33.735 9.910 -24.526 1.00 93.00 264 ARG A CA 1
ATOM 1991 C C . ARG A 1 264 ? 33.096 8.551 -24.237 1.00 93.00 264 ARG A C 1
ATOM 1993 O O . ARG A 1 264 ? 33.303 7.620 -24.999 1.00 93.00 264 ARG A O 1
ATOM 2000 N N . ARG A 1 265 ? 32.324 8.440 -23.151 1.00 95.69 265 ARG A N 1
ATOM 2001 C CA . ARG A 1 265 ? 31.622 7.196 -22.794 1.00 95.69 265 ARG A CA 1
ATOM 2002 C C . ARG A 1 265 ? 30.402 6.997 -23.676 1.00 95.69 265 ARG A C 1
ATOM 2004 O O . ARG A 1 265 ? 30.202 5.902 -24.188 1.00 95.69 265 ARG A O 1
ATOM 2011 N N . ARG A 1 266 ? 29.633 8.067 -23.909 1.00 95.88 266 ARG A N 1
ATOM 2012 C CA . ARG A 1 266 ? 28.478 8.052 -24.811 1.00 95.88 266 ARG A CA 1
ATOM 2013 C C . ARG A 1 266 ? 28.854 7.555 -26.202 1.00 95.88 266 ARG A C 1
ATOM 2015 O O . ARG A 1 266 ? 28.117 6.746 -26.747 1.00 95.88 266 ARG A O 1
ATOM 2022 N N . ALA A 1 267 ? 30.000 7.980 -26.737 1.00 95.50 267 ALA A N 1
ATOM 2023 C CA . ALA A 1 267 ? 30.497 7.565 -28.048 1.00 95.50 267 ALA A CA 1
ATOM 2024 C C . ALA A 1 267 ? 30.625 6.037 -28.211 1.00 95.50 267 ALA A C 1
ATOM 2026 O O . ALA A 1 267 ? 30.432 5.528 -29.313 1.00 95.50 267 ALA A O 1
ATOM 2027 N N . ASP A 1 268 ? 30.899 5.304 -27.128 1.00 96.25 268 ASP A N 1
ATOM 2028 C CA . ASP A 1 268 ? 31.029 3.844 -27.142 1.00 96.25 268 ASP A CA 1
ATOM 2029 C C . ASP A 1 268 ? 29.690 3.096 -27.043 1.00 96.25 268 ASP A C 1
ATOM 2031 O O . ASP A 1 268 ? 29.648 1.883 -27.264 1.00 96.25 268 ASP A O 1
ATOM 2035 N N . LEU A 1 269 ? 28.598 3.784 -26.698 1.00 96.69 269 LEU A N 1
ATOM 2036 C CA . LEU A 1 269 ? 27.310 3.142 -26.456 1.00 96.69 269 LEU A CA 1
ATOM 2037 C C . LEU A 1 269 ? 26.601 2.808 -27.774 1.00 96.69 269 LEU A C 1
ATOM 2039 O O . LEU A 1 269 ? 26.526 3.670 -28.656 1.00 96.69 269 LEU A O 1
ATOM 2043 N N . PRO A 1 270 ? 26.028 1.598 -27.913 1.00 95.19 270 PRO A N 1
ATOM 2044 C CA . PRO A 1 270 ? 25.128 1.301 -29.013 1.00 95.19 270 PRO A CA 1
ATOM 2045 C C . PRO A 1 270 ? 23.871 2.160 -28.884 1.00 95.19 270 PRO A C 1
ATOM 2047 O O . PRO A 1 270 ? 23.313 2.329 -27.795 1.00 95.19 270 PRO A O 1
ATOM 2050 N N . VAL A 1 271 ? 23.429 2.684 -30.017 1.00 94.81 271 VAL A N 1
ATOM 2051 C CA . VAL A 1 271 ? 22.221 3.497 -30.123 1.00 94.81 271 VAL A CA 1
ATOM 2052 C C . VAL A 1 271 ? 21.182 2.769 -30.958 1.00 94.81 271 VAL A C 1
ATOM 2054 O O . VAL A 1 271 ? 21.519 1.945 -31.804 1.00 94.81 271 VAL A O 1
ATOM 2057 N N . ALA A 1 272 ? 19.912 3.067 -30.718 1.00 92.38 272 ALA A N 1
ATOM 2058 C CA . ALA A 1 272 ? 18.812 2.574 -31.535 1.00 92.38 272 ALA A CA 1
ATOM 2059 C C . ALA A 1 272 ? 17.747 3.664 -31.699 1.00 92.38 272 ALA A C 1
ATOM 2061 O O . ALA A 1 272 ? 17.580 4.479 -30.787 1.00 92.38 272 ALA A O 1
ATOM 2062 N N . PRO A 1 273 ? 17.014 3.697 -32.822 1.00 89.81 273 PRO A N 1
ATOM 2063 C CA . PRO A 1 273 ? 15.830 4.534 -32.930 1.00 89.81 273 PRO A CA 1
ATOM 2064 C C . PRO A 1 273 ? 14.764 4.082 -31.922 1.00 89.81 273 PRO A C 1
ATOM 2066 O O . PRO A 1 273 ? 14.737 2.924 -31.496 1.00 89.81 273 PRO A O 1
ATOM 2069 N N . ALA A 1 274 ? 13.872 4.996 -31.550 1.00 86.88 274 ALA A N 1
ATOM 2070 C CA . ALA A 1 274 ? 12.761 4.720 -30.654 1.00 86.88 274 ALA A CA 1
ATOM 2071 C C . ALA A 1 274 ? 11.930 3.524 -31.145 1.00 86.88 274 ALA A C 1
ATOM 2073 O O . ALA A 1 274 ? 11.528 3.457 -32.309 1.00 86.88 274 ALA A O 1
ATOM 2074 N N . SER A 1 275 ? 11.652 2.581 -30.242 1.00 77.75 275 SER A N 1
ATOM 2075 C CA . SER A 1 275 ? 10.811 1.425 -30.560 1.00 77.75 275 SER A CA 1
ATOM 2076 C C . SER A 1 275 ? 9.406 1.867 -30.980 1.00 77.75 275 SER A C 1
ATOM 2078 O O . SER A 1 275 ? 8.797 2.714 -30.329 1.00 77.75 275 SER A O 1
ATOM 2080 N N . GLY A 1 276 ? 8.870 1.257 -32.042 1.00 74.44 276 GLY A N 1
ATOM 2081 C CA . GLY A 1 276 ? 7.541 1.586 -32.571 1.00 74.44 276 GLY A CA 1
ATOM 2082 C C . GLY A 1 276 ? 7.486 2.887 -33.375 1.00 74.44 276 GLY A C 1
ATOM 2083 O O . GLY A 1 276 ? 6.402 3.423 -33.577 1.00 74.44 276 GLY A O 1
ATOM 2084 N N . MET A 1 277 ? 8.639 3.405 -33.809 1.00 80.19 277 MET A N 1
ATOM 2085 C CA . MET A 1 277 ? 8.708 4.516 -34.752 1.00 80.19 277 MET A CA 1
ATOM 2086 C C . MET A 1 277 ? 8.160 4.106 -36.122 1.00 80.19 277 MET A C 1
ATOM 2088 O O . MET A 1 277 ? 8.508 3.048 -36.649 1.00 80.19 277 MET A O 1
ATOM 2092 N N . GLU A 1 278 ? 7.353 4.977 -36.715 1.00 78.44 278 GLU A N 1
ATOM 2093 C CA . GLU A 1 278 ? 6.819 4.821 -38.063 1.00 78.44 278 GLU A CA 1
ATOM 2094 C C . GLU A 1 278 ? 7.202 6.016 -38.932 1.00 78.44 278 GLU A C 1
ATOM 2096 O O . GLU A 1 278 ? 7.219 7.163 -38.477 1.00 78.44 278 GLU A O 1
ATOM 2101 N N . LEU A 1 279 ? 7.522 5.727 -40.191 1.00 77.25 279 LEU A N 1
ATOM 2102 C CA . LEU A 1 279 ? 7.862 6.725 -41.194 1.00 77.25 279 LEU A CA 1
ATOM 2103 C C . LEU A 1 279 ? 6.675 6.894 -42.146 1.00 77.25 279 LEU A C 1
ATOM 2105 O O . LEU A 1 279 ? 6.157 5.906 -42.667 1.00 77.25 279 LEU A O 1
ATOM 2109 N N . THR A 1 280 ? 6.284 8.139 -42.395 1.00 73.25 280 THR A N 1
ATOM 2110 C CA . THR A 1 280 ? 5.415 8.539 -43.512 1.00 73.25 280 THR A CA 1
ATOM 2111 C C . THR A 1 280 ? 6.235 9.337 -44.533 1.00 73.25 280 THR A C 1
ATOM 2113 O O . THR A 1 280 ? 7.406 9.620 -44.287 1.00 73.25 280 THR A O 1
ATOM 2116 N N . GLU A 1 281 ? 5.645 9.708 -45.677 1.00 70.25 281 GLU A N 1
ATOM 2117 C CA . GLU A 1 281 ? 6.363 10.407 -46.762 1.00 70.25 281 GLU A CA 1
ATOM 2118 C C . GLU A 1 281 ? 7.076 11.697 -46.306 1.00 70.25 281 GLU A C 1
ATOM 2120 O O . GLU A 1 281 ? 8.161 11.998 -46.792 1.00 70.25 281 GLU A O 1
ATOM 2125 N N . ASP A 1 282 ? 6.505 12.449 -45.356 1.00 79.00 282 ASP A N 1
ATOM 2126 C CA . ASP A 1 282 ? 7.043 13.733 -44.886 1.00 79.00 282 ASP A CA 1
ATOM 2127 C C . ASP A 1 282 ? 7.347 13.787 -43.376 1.00 79.00 282 ASP A C 1
ATOM 2129 O O . ASP A 1 282 ? 7.814 14.825 -42.888 1.00 79.00 282 ASP A O 1
ATOM 2133 N N . ARG A 1 283 ? 7.066 12.723 -42.603 1.00 82.44 283 ARG A N 1
ATOM 2134 C CA . ARG A 1 283 ? 7.120 12.751 -41.128 1.00 82.44 283 ARG A CA 1
ATOM 2135 C C . ARG A 1 283 ? 7.620 11.459 -40.491 1.00 82.44 283 ARG A C 1
ATOM 2137 O O . ARG A 1 283 ? 7.486 10.361 -41.017 1.00 82.44 283 ARG A O 1
ATOM 2144 N N . VAL A 1 284 ? 8.150 11.618 -39.283 1.00 82.75 284 VAL A N 1
ATOM 2145 C CA . VAL A 1 284 ? 8.446 10.545 -38.335 1.00 82.75 284 VAL A CA 1
ATOM 2146 C C . VAL A 1 284 ? 7.466 10.633 -37.176 1.00 82.75 284 VAL A C 1
ATOM 2148 O O . VAL A 1 284 ? 7.310 11.693 -36.562 1.00 82.75 284 VAL A O 1
ATOM 2151 N N . ARG A 1 285 ? 6.833 9.503 -36.869 1.00 84.44 285 ARG A N 1
ATOM 2152 C CA . ARG A 1 285 ? 5.892 9.327 -35.765 1.00 84.44 285 ARG A CA 1
ATOM 2153 C C . ARG A 1 285 ? 6.492 8.386 -34.731 1.00 84.44 285 ARG A C 1
ATOM 2155 O O . ARG A 1 285 ? 6.957 7.307 -35.083 1.00 84.44 285 ARG A O 1
ATOM 2162 N N . TYR A 1 286 ? 6.488 8.773 -33.459 1.00 85.44 286 TYR A N 1
ATOM 2163 C CA . TYR A 1 286 ? 6.990 7.921 -32.377 1.00 85.44 286 TYR A CA 1
ATOM 2164 C C . TYR A 1 286 ? 6.372 8.289 -31.025 1.00 85.44 286 TYR A C 1
ATOM 2166 O O . TYR A 1 286 ? 5.829 9.380 -30.845 1.00 85.44 286 TYR A O 1
ATOM 2174 N N . VAL A 1 287 ? 6.460 7.372 -30.059 1.00 83.12 287 VAL A N 1
ATOM 2175 C CA . VAL A 1 287 ? 6.030 7.622 -28.679 1.00 83.12 287 VAL A CA 1
ATOM 2176 C C . VAL A 1 287 ? 7.213 8.150 -27.875 1.00 83.12 287 VAL A C 1
ATOM 2178 O O . VAL A 1 287 ? 8.211 7.456 -27.676 1.00 83.12 287 VAL A O 1
ATOM 2181 N N . ARG A 1 288 ? 7.094 9.385 -27.388 1.00 82.50 288 ARG A N 1
ATOM 2182 C CA . ARG A 1 288 ? 8.060 9.995 -26.480 1.00 82.50 288 ARG A CA 1
ATOM 2183 C C . ARG A 1 288 ? 7.666 9.704 -25.040 1.00 82.50 288 ARG A C 1
ATOM 2185 O O . ARG A 1 288 ? 6.575 10.081 -24.612 1.00 82.50 288 ARG A O 1
ATOM 2192 N N . ARG A 1 289 ? 8.602 9.129 -24.287 1.00 78.88 289 ARG A N 1
ATOM 2193 C CA . ARG A 1 289 ? 8.508 8.974 -22.835 1.00 78.88 289 ARG A CA 1
ATOM 2194 C C . ARG A 1 289 ? 9.242 10.114 -22.138 1.00 78.88 289 ARG A C 1
ATOM 2196 O O . ARG A 1 289 ? 10.427 10.324 -22.376 1.00 78.88 289 ARG A O 1
ATOM 2203 N N . SER A 1 290 ? 8.551 10.836 -21.266 1.00 73.81 290 SER A N 1
ATOM 2204 C CA . SER A 1 290 ? 9.147 11.816 -20.351 1.00 73.81 290 SER A CA 1
ATOM 2205 C C . SER A 1 290 ? 9.069 11.293 -18.925 1.00 73.81 290 SER A C 1
ATOM 2207 O O . SER A 1 290 ? 7.997 10.853 -18.508 1.00 73.81 290 SER A O 1
ATOM 2209 N N . VAL A 1 291 ? 10.175 11.356 -18.185 1.00 76.19 291 VAL A N 1
ATOM 2210 C CA . VAL A 1 291 ? 10.251 10.931 -16.783 1.00 76.19 291 VAL A CA 1
ATOM 2211 C C . VAL A 1 291 ? 10.540 12.149 -15.912 1.00 76.19 291 VAL A C 1
ATOM 2213 O O . VAL A 1 291 ? 11.447 12.924 -16.201 1.00 76.19 291 VAL A O 1
ATOM 2216 N N . THR A 1 292 ? 9.749 12.345 -14.864 1.00 72.50 292 THR A N 1
ATOM 2217 C CA . THR A 1 292 ? 10.002 13.337 -13.817 1.00 72.50 292 THR A CA 1
ATOM 2218 C C . THR A 1 292 ? 10.541 12.609 -12.598 1.00 72.50 292 THR A C 1
ATOM 2220 O O . THR A 1 292 ? 9.843 11.762 -12.041 1.00 72.50 292 THR A O 1
ATOM 2223 N N . ALA A 1 293 ? 11.778 12.929 -12.216 1.00 70.06 293 ALA A N 1
ATOM 2224 C CA . ALA A 1 293 ? 12.444 12.306 -11.081 1.00 70.06 293 ALA A CA 1
ATOM 2225 C C . ALA A 1 293 ? 11.732 12.638 -9.762 1.00 70.06 293 ALA A C 1
ATOM 2227 O O . ALA A 1 293 ? 11.332 13.783 -9.529 1.00 70.06 293 ALA A O 1
ATOM 2228 N N . GLY A 1 294 ? 11.594 11.636 -8.899 1.00 61.69 294 GLY A N 1
ATOM 2229 C CA . GLY A 1 294 ? 11.094 11.815 -7.540 1.00 61.69 294 GLY A CA 1
ATOM 2230 C C . GLY A 1 294 ? 12.129 12.428 -6.581 1.00 61.69 294 GLY A C 1
ATOM 2231 O O . GLY A 1 294 ? 13.327 12.496 -6.862 1.00 61.69 294 GLY A O 1
ATOM 2232 N N . ASP A 1 295 ? 11.677 12.838 -5.391 1.00 67.06 295 ASP A N 1
ATOM 2233 C CA . ASP A 1 295 ? 12.551 13.288 -4.300 1.00 67.06 295 ASP A CA 1
ATOM 2234 C C . ASP A 1 295 ? 13.456 12.146 -3.795 1.00 67.06 295 ASP A C 1
ATOM 2236 O O . ASP A 1 295 ? 12.978 11.096 -3.367 1.00 67.06 295 ASP A O 1
ATOM 2240 N N . SER A 1 296 ? 14.772 12.358 -3.821 1.00 62.25 296 SER A N 1
ATOM 2241 C CA . SER A 1 296 ? 15.779 11.376 -3.388 1.00 62.25 296 SER A CA 1
ATOM 2242 C C . SER A 1 296 ? 15.894 11.237 -1.867 1.00 62.25 296 SER A C 1
ATOM 2244 O O . SER A 1 296 ? 16.450 10.244 -1.387 1.00 62.25 296 SER A O 1
ATOM 2246 N N . GLY A 1 297 ? 15.425 12.246 -1.127 1.00 60.66 297 GLY A N 1
ATOM 2247 C CA . GLY A 1 297 ? 15.461 12.314 0.333 1.00 60.66 297 GLY A CA 1
ATOM 2248 C C . GLY A 1 297 ? 14.203 11.774 1.012 1.00 60.66 297 GLY A C 1
ATOM 2249 O O . GLY A 1 297 ? 14.172 11.698 2.239 1.00 60.66 297 GLY A O 1
ATOM 2250 N N . ALA A 1 298 ? 13.180 11.400 0.242 1.00 61.38 298 ALA A N 1
ATOM 2251 C CA . ALA A 1 298 ? 11.966 10.793 0.762 1.00 61.38 298 ALA A CA 1
ATOM 2252 C C . ALA A 1 298 ? 12.096 9.262 0.842 1.00 61.38 298 ALA A C 1
ATOM 2254 O O . ALA A 1 298 ? 12.619 8.609 -0.061 1.00 61.38 298 ALA A O 1
ATOM 2255 N N . ALA A 1 299 ? 11.552 8.672 1.911 1.00 55.66 299 ALA A N 1
ATOM 2256 C CA . ALA A 1 299 ? 11.528 7.218 2.103 1.00 55.66 299 ALA A CA 1
ATOM 2257 C C . ALA A 1 299 ? 10.667 6.490 1.049 1.00 55.66 299 ALA A C 1
ATOM 2259 O O . ALA A 1 299 ? 10.935 5.338 0.704 1.00 55.66 299 ALA A O 1
ATOM 2260 N N . VAL A 1 300 ? 9.644 7.175 0.526 1.00 56.12 300 VAL A N 1
ATOM 2261 C CA . VAL A 1 300 ? 8.789 6.709 -0.569 1.00 56.12 300 VAL A CA 1
ATOM 2262 C C . VAL A 1 300 ? 8.743 7.801 -1.624 1.00 56.12 300 VAL A C 1
ATOM 2264 O O . VAL A 1 300 ? 8.202 8.878 -1.390 1.00 56.12 300 VAL A O 1
ATOM 2267 N N . SER A 1 301 ? 9.333 7.512 -2.775 1.00 59.25 301 SER A N 1
ATOM 2268 C CA . SER A 1 301 ? 9.416 8.421 -3.906 1.00 59.25 301 SER A CA 1
ATOM 2269 C C . SER A 1 301 ? 9.433 7.604 -5.185 1.00 59.25 301 SER A C 1
ATOM 2271 O O . SER A 1 301 ? 10.110 6.576 -5.250 1.00 59.25 301 SER A O 1
ATOM 2273 N N . PHE A 1 302 ? 8.654 8.029 -6.173 1.00 67.06 302 PHE A N 1
ATOM 2274 C CA . PHE A 1 302 ? 8.526 7.345 -7.452 1.00 67.06 302 PHE A CA 1
ATOM 2275 C C . PHE A 1 302 ? 8.749 8.339 -8.578 1.00 67.06 302 PHE A C 1
ATOM 2277 O O . PHE A 1 302 ? 8.244 9.462 -8.527 1.00 67.06 302 PHE A O 1
ATOM 2284 N N . ASP A 1 303 ? 9.449 7.891 -9.612 1.00 71.62 303 ASP A N 1
ATOM 2285 C CA . ASP A 1 303 ? 9.548 8.646 -10.848 1.00 71.62 303 ASP A CA 1
ATOM 2286 C C . ASP A 1 303 ? 8.209 8.580 -11.592 1.00 71.62 303 ASP A C 1
ATOM 2288 O O . ASP A 1 303 ? 7.612 7.510 -11.753 1.00 71.62 303 ASP A O 1
ATOM 2292 N N . ALA A 1 304 ? 7.730 9.727 -12.065 1.00 67.25 304 ALA A N 1
ATOM 2293 C CA . ALA A 1 304 ? 6.499 9.808 -12.839 1.00 67.25 304 ALA A CA 1
ATOM 2294 C C . ALA A 1 304 ? 6.827 9.768 -14.335 1.00 67.25 304 ALA A C 1
ATOM 2296 O O . ALA A 1 304 ? 7.501 10.660 -14.846 1.00 67.25 304 ALA A O 1
ATOM 2297 N N . ALA A 1 305 ? 6.334 8.757 -15.052 1.00 71.75 305 ALA A N 1
ATOM 2298 C CA . ALA A 1 305 ? 6.485 8.657 -16.502 1.00 71.75 305 ALA A CA 1
ATOM 2299 C C . ALA A 1 305 ? 5.207 9.101 -17.230 1.00 71.75 305 ALA A C 1
ATOM 2301 O O . ALA A 1 305 ? 4.096 8.810 -16.789 1.00 71.75 305 ALA A O 1
ATOM 2302 N N . ARG A 1 306 ? 5.368 9.786 -18.364 1.00 71.25 306 ARG A N 1
ATOM 2303 C CA . ARG A 1 306 ? 4.287 10.121 -19.301 1.00 71.25 306 ARG A CA 1
ATOM 2304 C C . ARG A 1 306 ? 4.710 9.775 -20.718 1.00 71.25 306 ARG A C 1
ATOM 2306 O O . ARG A 1 306 ? 5.796 10.176 -21.131 1.00 71.25 306 ARG A O 1
ATOM 2313 N N . ASP A 1 307 ? 3.816 9.120 -21.446 1.00 79.69 307 ASP A N 1
ATOM 2314 C CA . ASP A 1 307 ? 4.005 8.750 -22.846 1.00 79.69 307 ASP A CA 1
ATOM 2315 C C . ASP A 1 307 ? 3.088 9.601 -23.730 1.00 79.69 307 ASP A C 1
ATOM 2317 O O . ASP A 1 307 ? 1.911 9.793 -23.415 1.00 79.69 307 ASP A O 1
ATOM 2321 N N . ARG A 1 308 ? 3.626 10.151 -24.821 1.00 74.25 308 ARG A N 1
ATOM 2322 C CA . ARG A 1 308 ? 2.873 10.963 -25.791 1.00 74.25 308 ARG A CA 1
ATOM 2323 C C . ARG A 1 308 ? 3.320 10.666 -27.214 1.00 74.25 308 ARG A C 1
ATOM 2325 O O . ARG A 1 308 ? 4.509 10.465 -27.452 1.00 74.25 308 ARG A O 1
ATOM 2332 N N . LEU A 1 309 ? 2.379 10.683 -28.154 1.00 79.12 309 LEU A N 1
ATOM 2333 C CA . LEU A 1 309 ? 2.689 10.589 -29.578 1.00 79.12 309 LEU A CA 1
ATOM 2334 C C . LEU A 1 309 ? 3.283 11.921 -30.057 1.00 79.12 309 LEU A C 1
ATOM 2336 O O . LEU A 1 309 ? 2.739 12.984 -29.764 1.00 79.12 309 LEU A O 1
ATOM 2340 N N . PHE A 1 310 ? 4.409 11.861 -30.760 1.00 80.81 310 PHE A N 1
ATOM 2341 C CA . PHE A 1 310 ? 5.084 13.018 -31.339 1.00 80.81 310 PHE A CA 1
ATOM 2342 C C . PHE A 1 310 ? 5.269 12.828 -32.842 1.00 80.81 310 PHE A C 1
ATOM 2344 O O . PHE A 1 310 ? 5.558 11.727 -33.315 1.00 80.81 310 PHE A O 1
ATOM 2351 N N . PHE A 1 311 ? 5.140 13.939 -33.568 1.00 81.50 311 PHE A N 1
ATOM 2352 C CA . PHE A 1 311 ? 5.360 14.025 -35.005 1.00 81.50 311 PHE A CA 1
ATOM 2353 C C . PHE A 1 311 ? 6.499 14.993 -35.279 1.00 81.50 311 PHE A C 1
ATOM 2355 O O . PHE A 1 311 ? 6.516 16.113 -34.767 1.00 81.50 311 PHE A O 1
ATOM 2362 N N . LEU A 1 312 ? 7.437 14.571 -36.113 1.00 81.25 312 LEU A N 1
ATOM 2363 C CA . LEU A 1 312 ? 8.533 15.405 -36.581 1.00 81.25 312 LEU A CA 1
ATOM 2364 C C . LEU A 1 312 ? 8.567 15.369 -38.091 1.00 81.25 312 LEU A C 1
ATOM 2366 O O . LEU A 1 312 ? 8.297 14.335 -38.689 1.00 81.25 312 LEU A O 1
ATOM 2370 N N . ARG A 1 313 ? 8.918 16.492 -38.712 1.00 79.44 313 ARG A N 1
ATOM 2371 C CA . ARG A 1 313 ? 9.162 16.509 -40.150 1.00 79.44 313 ARG A CA 1
ATOM 2372 C C . ARG A 1 313 ? 10.373 15.631 -40.453 1.00 79.44 313 ARG A C 1
ATOM 2374 O O . ARG A 1 313 ? 11.422 15.800 -39.830 1.00 79.44 313 ARG A O 1
ATOM 2381 N N . LEU A 1 314 ? 10.224 14.726 -41.412 1.00 76.69 314 LEU A N 1
ATOM 2382 C CA . LEU A 1 314 ? 11.333 13.965 -41.956 1.00 76.69 314 LEU A CA 1
ATOM 2383 C C . LEU A 1 314 ? 12.207 14.950 -42.744 1.00 76.69 314 LEU A C 1
ATOM 2385 O O . LEU A 1 314 ? 11.820 15.460 -43.794 1.00 76.69 314 LEU A O 1
ATOM 2389 N N . SER A 1 315 ? 13.344 15.325 -42.164 1.00 75.31 315 SER A N 1
ATOM 2390 C CA . SER A 1 315 ? 14.385 16.090 -42.846 1.00 75.31 315 SER A CA 1
ATOM 2391 C C . SER A 1 315 ? 15.414 15.122 -43.427 1.00 75.31 315 SER A C 1
ATOM 2393 O O . SER A 1 315 ? 15.601 14.034 -42.883 1.00 75.31 315 SER A O 1
ATOM 2395 N N . GLY A 1 316 ? 16.120 15.518 -44.492 1.00 77.94 316 GLY A N 1
ATOM 2396 C CA . GLY A 1 316 ? 17.078 14.628 -45.168 1.00 77.94 316 GLY A CA 1
ATOM 2397 C C . GLY A 1 316 ? 18.152 14.042 -44.238 1.00 77.94 316 GLY A C 1
ATOM 2398 O O . GLY A 1 316 ? 18.567 12.903 -44.411 1.00 77.94 316 GLY A O 1
ATOM 2399 N N . VAL A 1 317 ? 18.542 14.770 -43.183 1.00 82.69 317 VAL A N 1
ATOM 2400 C CA . VAL A 1 317 ? 19.486 14.285 -42.157 1.00 82.69 317 VAL A CA 1
ATOM 2401 C C . VAL A 1 317 ? 18.889 13.138 -41.328 1.00 82.69 317 VAL A C 1
ATOM 2403 O O . VAL A 1 317 ? 19.576 12.160 -41.036 1.00 82.69 317 VAL A O 1
ATOM 2406 N N . LEU A 1 318 ? 17.608 13.236 -40.957 1.00 83.19 318 LEU A N 1
ATOM 2407 C CA . LEU A 1 318 ? 16.911 12.214 -40.175 1.00 83.19 318 LEU A CA 1
ATOM 2408 C C . LEU A 1 318 ? 16.594 10.975 -41.019 1.00 83.19 318 LEU A C 1
ATOM 2410 O O . LEU A 1 318 ? 16.783 9.858 -40.549 1.00 83.19 318 LEU A O 1
ATOM 2414 N N . GLU A 1 319 ? 16.155 11.165 -42.265 1.00 83.38 319 GLU A N 1
ATOM 2415 C CA . GLU A 1 319 ? 15.940 10.075 -43.224 1.00 83.38 319 GLU A CA 1
ATOM 2416 C C . GLU A 1 319 ? 17.212 9.249 -43.401 1.00 83.38 319 GLU A C 1
ATOM 2418 O O . GLU A 1 319 ? 17.203 8.027 -43.227 1.00 83.38 319 GLU A O 1
ATOM 2423 N N . ARG A 1 320 ? 18.333 9.939 -43.619 1.00 82.88 320 ARG A N 1
ATOM 2424 C CA . ARG A 1 320 ? 19.629 9.303 -43.800 1.00 82.88 320 ARG A CA 1
ATOM 2425 C C . ARG A 1 320 ? 20.110 8.555 -42.559 1.00 82.88 320 ARG A C 1
ATOM 2427 O O . ARG A 1 320 ? 20.635 7.449 -42.657 1.00 82.88 320 ARG A O 1
ATOM 2434 N N . LEU A 1 321 ? 19.892 9.122 -41.375 1.00 87.12 321 LEU A N 1
ATOM 2435 C CA . LEU A 1 321 ? 20.173 8.450 -40.107 1.00 87.12 321 LEU A CA 1
ATOM 2436 C C . LEU A 1 321 ? 19.363 7.153 -39.957 1.00 87.12 321 LEU A C 1
ATOM 2438 O O . LEU A 1 321 ? 19.896 6.144 -39.494 1.00 87.12 321 LEU A O 1
ATOM 2442 N N . LEU A 1 322 ? 18.091 7.151 -40.362 1.00 85.19 322 LEU A N 1
ATOM 2443 C CA . LEU A 1 322 ? 17.243 5.959 -40.298 1.00 85.19 322 LEU A CA 1
ATOM 2444 C C . LEU A 1 322 ? 17.661 4.893 -41.322 1.00 85.19 322 LEU A C 1
ATOM 2446 O O . LEU A 1 322 ? 17.593 3.708 -41.004 1.00 85.19 322 LEU A O 1
ATOM 2450 N N . GLU A 1 323 ? 18.139 5.278 -42.508 1.00 84.75 323 GLU A N 1
ATOM 2451 C CA . GLU A 1 323 ? 18.770 4.352 -43.463 1.00 84.75 323 GLU A CA 1
ATOM 2452 C C . GLU A 1 323 ? 20.007 3.672 -42.870 1.00 84.75 323 GLU A C 1
ATOM 2454 O O . GLU A 1 323 ? 20.109 2.445 -42.909 1.00 84.75 323 GLU A O 1
ATOM 2459 N N . LEU A 1 324 ? 20.891 4.446 -42.230 1.00 87.06 324 LEU A N 1
ATOM 2460 C CA . LEU A 1 324 ? 22.084 3.913 -41.567 1.00 87.06 324 LEU A CA 1
ATOM 2461 C C . LEU A 1 324 ? 21.732 2.871 -40.497 1.00 87.06 324 LEU A C 1
ATOM 2463 O O . LEU A 1 324 ? 22.433 1.870 -40.363 1.00 87.06 324 LEU A O 1
ATOM 2467 N N . PHE A 1 325 ? 20.624 3.043 -39.770 1.00 88.44 325 PHE A N 1
ATOM 2468 C CA . PHE A 1 325 ? 20.151 2.033 -38.818 1.00 88.44 325 PHE A CA 1
ATOM 2469 C C . PHE A 1 325 ? 19.631 0.753 -39.475 1.00 88.44 325 PHE A C 1
ATOM 2471 O O . PHE A 1 325 ? 19.781 -0.321 -38.889 1.00 88.44 325 PHE A O 1
ATOM 2478 N N . ARG A 1 326 ? 19.034 0.836 -40.673 1.00 85.56 326 ARG A N 1
ATOM 2479 C CA . ARG A 1 326 ? 18.604 -0.356 -41.426 1.00 85.56 326 ARG A CA 1
ATOM 2480 C C . ARG A 1 326 ? 19.808 -1.173 -41.888 1.00 85.56 326 ARG A C 1
ATOM 2482 O O . ARG A 1 326 ? 19.768 -2.397 -41.825 1.00 85.56 326 ARG A O 1
ATOM 2489 N N . GLU A 1 327 ? 20.873 -0.499 -42.312 1.00 86.06 327 GLU A N 1
ATOM 2490 C CA . GLU A 1 327 ? 22.120 -1.134 -42.752 1.00 86.06 327 GLU A CA 1
ATOM 2491 C C . GLU A 1 327 ? 22.957 -1.647 -41.571 1.00 86.06 327 GLU A C 1
ATOM 2493 O O . GLU A 1 327 ? 23.530 -2.736 -41.629 1.00 86.06 327 GLU A O 1
ATOM 2498 N N . ARG A 1 328 ? 23.016 -0.880 -40.473 1.00 88.06 328 ARG A N 1
ATOM 2499 C CA . ARG A 1 328 ? 23.831 -1.170 -39.284 1.00 88.06 328 ARG A CA 1
ATOM 2500 C C . ARG A 1 328 ? 23.015 -1.055 -37.986 1.00 88.06 328 ARG A C 1
ATOM 2502 O O . ARG A 1 328 ? 23.194 -0.106 -37.221 1.00 88.06 328 ARG A O 1
ATOM 2509 N N . PRO A 1 329 ? 22.211 -2.076 -37.632 1.00 83.12 329 PRO A N 1
ATOM 2510 C CA . PRO A 1 329 ? 21.345 -2.043 -36.445 1.00 83.12 329 PRO A CA 1
ATOM 2511 C C . PRO A 1 329 ? 22.071 -1.964 -35.090 1.00 83.12 329 PRO A C 1
ATOM 2513 O O . PRO A 1 329 ? 21.429 -1.773 -34.062 1.00 83.12 329 PRO A O 1
ATOM 2516 N N . ARG A 1 330 ? 23.395 -2.175 -35.061 1.00 83.12 330 ARG A N 1
ATOM 2517 C CA . ARG A 1 330 ? 24.231 -2.198 -33.843 1.00 83.12 330 ARG A CA 1
ATOM 2518 C C . ARG A 1 330 ? 25.293 -1.091 -33.819 1.00 83.12 330 ARG A C 1
ATOM 2520 O O . ARG A 1 330 ? 26.341 -1.265 -33.204 1.00 83.12 330 ARG A O 1
ATOM 2527 N N . ILE A 1 331 ? 25.056 0.016 -34.520 1.00 93.44 331 ILE A N 1
ATOM 2528 C CA . ILE A 1 331 ? 26.004 1.133 -34.591 1.00 93.44 331 ILE A CA 1
ATOM 2529 C C . ILE A 1 331 ? 26.157 1.840 -33.233 1.00 93.44 331 ILE A C 1
ATOM 2531 O O . ILE A 1 331 ? 25.191 2.013 -32.482 1.00 93.44 331 ILE A O 1
ATOM 2535 N N . ARG A 1 332 ? 27.388 2.240 -32.901 1.00 95.31 332 ARG A N 1
ATOM 2536 C CA . ARG A 1 332 ? 27.683 3.031 -31.695 1.00 95.31 332 ARG A CA 1
ATOM 2537 C C . ARG A 1 332 ? 27.476 4.522 -31.946 1.00 95.31 332 ARG A C 1
ATOM 2539 O O . ARG A 1 332 ? 27.600 4.979 -33.077 1.00 95.31 332 ARG A O 1
ATOM 2546 N N . PHE A 1 333 ? 27.212 5.300 -30.897 1.00 95.81 333 PHE A N 1
ATOM 2547 C CA . PHE A 1 333 ? 26.970 6.743 -31.011 1.00 95.81 333 PHE A CA 1
ATOM 2548 C C . PHE A 1 333 ? 28.106 7.473 -31.743 1.00 95.81 333 PHE A C 1
ATOM 2550 O O . PHE A 1 333 ? 27.842 8.289 -32.618 1.00 95.81 333 PHE A O 1
ATOM 2557 N N . GLY A 1 334 ? 29.367 7.177 -31.408 1.00 94.69 334 GLY A N 1
ATOM 2558 C CA . GLY A 1 334 ? 30.528 7.827 -32.022 1.00 94.69 334 GLY A CA 1
ATOM 2559 C C . GLY A 1 334 ? 30.727 7.433 -33.485 1.00 94.69 334 GLY A C 1
ATOM 2560 O O . GLY A 1 334 ? 31.082 8.271 -34.306 1.00 94.69 334 GLY A O 1
ATOM 2561 N N . GLU A 1 335 ? 30.437 6.175 -33.825 1.00 94.38 335 GLU A N 1
ATOM 2562 C CA . GLU A 1 335 ? 30.450 5.698 -35.212 1.00 94.38 335 GLU A CA 1
ATOM 2563 C C . GLU A 1 335 ? 29.353 6.392 -36.022 1.00 94.38 335 GLU A C 1
ATOM 2565 O O . GLU A 1 335 ? 29.624 6.918 -37.094 1.00 94.38 335 GLU A O 1
ATOM 2570 N N . LEU A 1 336 ? 28.137 6.476 -35.475 1.00 93.88 336 LEU A N 1
ATOM 2571 C CA . LEU A 1 336 ? 27.025 7.179 -36.108 1.00 93.88 336 LEU A CA 1
ATOM 2572 C C . LEU A 1 336 ? 27.331 8.670 -36.299 1.00 93.88 336 LEU A C 1
ATOM 2574 O O . LEU A 1 336 ? 27.035 9.221 -37.355 1.00 93.88 336 LEU A O 1
ATOM 2578 N N . ALA A 1 337 ? 27.953 9.314 -35.307 1.00 92.25 337 ALA A N 1
ATOM 2579 C CA . ALA A 1 337 ? 28.378 10.707 -35.406 1.00 92.25 337 ALA A CA 1
ATOM 2580 C C . ALA A 1 337 ? 29.414 10.906 -36.522 1.00 92.25 337 ALA A C 1
ATOM 2582 O O . ALA A 1 337 ? 29.301 11.856 -37.293 1.00 92.25 337 ALA A O 1
ATOM 2583 N N . ALA A 1 338 ? 30.393 10.002 -36.638 1.00 90.81 338 ALA A N 1
ATOM 2584 C CA . ALA A 1 338 ? 31.424 10.064 -37.670 1.00 90.81 338 ALA A CA 1
ATOM 2585 C C . ALA A 1 338 ? 30.853 9.860 -39.083 1.00 90.81 338 ALA A C 1
ATOM 2587 O O . ALA A 1 338 ? 31.194 10.620 -39.988 1.00 90.81 338 ALA A O 1
ATOM 2588 N N . GLU A 1 339 ? 29.959 8.885 -39.263 1.00 88.94 339 GLU A N 1
ATOM 2589 C CA . GLU A 1 339 ? 29.286 8.630 -40.545 1.00 88.94 339 GLU A CA 1
ATOM 2590 C C . GLU A 1 339 ? 28.401 9.811 -40.957 1.00 88.94 339 GLU A C 1
ATOM 2592 O O . GLU A 1 339 ? 28.444 10.264 -42.102 1.00 88.94 339 GLU A O 1
ATOM 2597 N N . LEU A 1 340 ? 27.642 10.365 -40.007 1.00 88.12 340 LEU A N 1
ATOM 2598 C CA . LEU A 1 340 ? 26.804 11.532 -40.256 1.00 88.12 340 LEU A CA 1
ATOM 2599 C C . LEU A 1 340 ? 27.654 12.759 -40.613 1.00 88.12 340 LEU A C 1
ATOM 2601 O O . LEU A 1 340 ? 27.360 13.459 -41.578 1.00 88.12 340 LEU A O 1
ATOM 2605 N N . ALA A 1 341 ? 28.748 12.990 -39.885 1.00 87.50 341 ALA A N 1
ATOM 2606 C CA . ALA A 1 341 ? 29.673 14.080 -40.167 1.00 87.50 341 ALA A CA 1
ATOM 2607 C C . ALA A 1 341 ? 30.350 13.933 -41.537 1.00 87.50 341 ALA A C 1
ATOM 2609 O O . ALA A 1 341 ? 30.546 14.933 -42.219 1.00 87.50 341 ALA A O 1
ATOM 2610 N N . ALA A 1 342 ? 30.700 12.713 -41.958 1.00 84.38 342 ALA A N 1
ATOM 2611 C CA . ALA A 1 342 ? 31.293 12.462 -43.271 1.00 84.38 342 ALA A CA 1
ATOM 2612 C C . ALA A 1 342 ? 30.324 12.786 -44.419 1.00 84.38 342 ALA A C 1
ATOM 2614 O O . ALA A 1 342 ? 30.753 13.301 -45.447 1.00 84.38 342 ALA A O 1
ATOM 2615 N N . GLN A 1 343 ? 29.030 12.526 -44.227 1.00 77.06 343 GLN A N 1
ATOM 2616 C CA . GLN A 1 343 ? 27.990 12.750 -45.235 1.00 77.06 343 GLN A CA 1
ATOM 2617 C C . GLN A 1 343 ? 27.489 14.200 -45.295 1.00 77.06 343 GLN A C 1
ATOM 2619 O O . GLN A 1 343 ? 26.992 14.626 -46.331 1.00 77.06 343 GLN A O 1
ATOM 2624 N N . LEU A 1 344 ? 27.624 14.961 -44.205 1.00 72.31 344 LEU A N 1
ATOM 2625 C CA . LEU A 1 344 ? 27.213 16.369 -44.128 1.00 72.31 344 LEU A CA 1
ATOM 2626 C C . LEU A 1 344 ? 28.304 17.362 -44.563 1.00 72.31 344 LEU A C 1
ATOM 2628 O O . LEU A 1 344 ? 28.067 18.566 -44.517 1.00 72.31 344 LEU A O 1
ATOM 2632 N N . ARG A 1 345 ? 29.494 16.892 -44.963 1.00 70.94 345 ARG A N 1
ATOM 2633 C CA . ARG A 1 345 ? 30.594 17.760 -45.414 1.00 70.94 345 ARG A CA 1
ATOM 2634 C C . ARG A 1 345 ? 30.265 18.426 -46.758 1.00 70.94 345 ARG A C 1
ATOM 2636 O O . ARG A 1 345 ? 30.102 17.709 -47.742 1.00 70.94 345 ARG A O 1
ATOM 2643 N N . PRO A 1 346 ? 30.253 19.768 -46.842 1.00 57.72 346 PRO A N 1
ATOM 2644 C CA . PRO A 1 346 ? 30.391 20.468 -48.112 1.00 57.72 346 PRO A CA 1
ATOM 2645 C C . PRO A 1 346 ? 31.827 20.308 -48.633 1.00 57.72 346 PRO A C 1
ATOM 2647 O O . PRO A 1 346 ? 32.775 20.271 -47.841 1.00 57.72 346 PRO A O 1
ATOM 2650 N N . ASP A 1 347 ? 32.004 20.236 -49.952 1.00 53.97 347 ASP A N 1
ATOM 2651 C CA . ASP A 1 347 ? 33.326 20.173 -50.583 1.00 53.97 347 ASP A CA 1
ATOM 2652 C C . ASP A 1 347 ? 34.197 21.375 -50.155 1.00 53.97 347 ASP A C 1
ATOM 2654 O O . ASP A 1 347 ? 33.962 22.505 -50.578 1.00 53.97 347 ASP A O 1
ATOM 2658 N N . GLY A 1 348 ? 35.222 21.137 -49.322 1.00 55.91 348 GLY A N 1
ATOM 2659 C CA . GLY A 1 348 ? 36.324 22.085 -49.087 1.00 55.91 348 GLY A CA 1
ATOM 2660 C C . GLY A 1 348 ? 36.511 22.672 -47.678 1.00 55.91 348 GLY A C 1
ATOM 2661 O O . GLY A 1 348 ? 37.496 23.381 -47.480 1.00 55.91 348 GLY A O 1
ATOM 2662 N N . GLU A 1 349 ? 35.663 22.382 -46.683 1.00 55.19 349 GLU A N 1
ATOM 2663 C CA . GLU A 1 349 ? 35.835 22.912 -45.312 1.00 55.19 349 GLU A CA 1
ATOM 2664 C C . GLU A 1 349 ? 36.513 21.935 -44.330 1.00 55.19 349 GLU A C 1
ATOM 2666 O O . GLU A 1 349 ? 36.388 20.711 -44.410 1.00 55.19 349 GLU A O 1
ATOM 2671 N N . SER A 1 350 ? 37.258 22.493 -43.366 1.00 54.94 350 SER A N 1
ATOM 2672 C CA . SER A 1 350 ? 37.992 21.732 -42.344 1.00 54.94 350 SER A CA 1
ATOM 2673 C C . SER A 1 350 ? 37.024 20.940 -41.456 1.00 54.94 350 SER A C 1
ATOM 2675 O O . SER A 1 350 ? 36.238 21.512 -40.709 1.00 54.94 350 SER A O 1
ATOM 2677 N N . GLY A 1 351 ? 37.102 19.606 -41.497 1.00 55.91 351 GLY A N 1
ATOM 2678 C CA . GLY A 1 351 ? 36.095 18.680 -40.956 1.00 55.91 351 GLY A CA 1
ATOM 2679 C C . GLY A 1 351 ? 35.884 18.622 -39.431 1.00 55.91 351 GLY A C 1
ATOM 2680 O O . GLY A 1 351 ? 35.325 17.630 -38.966 1.00 55.91 351 GLY A O 1
ATOM 2681 N N . GLY A 1 352 ? 36.336 19.619 -38.662 1.00 62.12 352 GLY A N 1
ATOM 2682 C CA . GLY A 1 352 ? 36.224 19.678 -37.199 1.00 62.12 352 GLY A CA 1
ATOM 2683 C C . GLY A 1 352 ? 34.894 20.228 -36.666 1.00 62.12 352 GLY A C 1
ATOM 2684 O O . GLY A 1 352 ? 34.493 19.845 -35.566 1.00 62.12 352 GLY A O 1
ATOM 2685 N N . ASP A 1 353 ? 34.201 21.083 -37.423 1.00 71.81 353 ASP A N 1
ATOM 2686 C CA . ASP A 1 353 ? 32.906 21.653 -37.010 1.00 71.81 353 ASP A CA 1
ATOM 2687 C C . ASP A 1 353 ? 31.740 20.707 -37.339 1.00 71.81 353 ASP A C 1
ATOM 2689 O O . ASP A 1 353 ? 30.919 20.423 -36.467 1.00 71.81 353 ASP A O 1
ATOM 2693 N N . ALA A 1 354 ? 31.770 20.058 -38.510 1.00 76.81 354 ALA A N 1
ATOM 2694 C CA . ALA A 1 354 ? 30.782 19.047 -38.908 1.00 76.81 354 ALA A CA 1
ATOM 2695 C C . ALA A 1 354 ? 30.666 17.873 -37.911 1.00 76.81 354 ALA A C 1
ATOM 2697 O O . ALA A 1 354 ? 29.572 17.376 -37.652 1.00 76.81 354 ALA A O 1
ATOM 2698 N N . GLY A 1 355 ? 31.785 17.444 -37.311 1.00 81.81 355 GLY A N 1
ATOM 2699 C CA . GLY A 1 355 ? 31.784 16.404 -36.275 1.00 81.81 355 GLY A CA 1
ATOM 2700 C C . GLY A 1 355 ? 31.063 16.840 -34.997 1.00 81.81 355 GLY A C 1
ATOM 2701 O O . GLY A 1 355 ? 30.252 16.093 -34.452 1.00 81.81 355 GLY A O 1
ATOM 2702 N N . ARG A 1 356 ? 31.306 18.076 -34.543 1.00 83.75 356 ARG A N 1
ATOM 2703 C CA . ARG A 1 356 ? 30.651 18.625 -33.346 1.00 83.75 356 ARG A CA 1
ATOM 2704 C C . ARG A 1 356 ? 29.163 18.857 -33.570 1.00 83.75 356 ARG A C 1
ATOM 2706 O O . ARG A 1 356 ? 28.375 18.641 -32.649 1.00 83.75 356 ARG A O 1
ATOM 2713 N N . ASP A 1 357 ? 28.779 19.273 -34.770 1.00 86.06 357 ASP A N 1
ATOM 2714 C CA . ASP A 1 357 ? 27.378 19.479 -35.125 1.00 86.06 357 ASP A CA 1
ATOM 2715 C C . ASP A 1 357 ? 26.622 18.152 -35.229 1.00 86.06 357 ASP A C 1
ATOM 2717 O O . ASP A 1 357 ? 25.522 18.043 -34.683 1.00 86.06 357 ASP A O 1
ATOM 2721 N N . ALA A 1 358 ? 27.233 17.111 -35.809 1.00 88.44 358 ALA A N 1
ATOM 2722 C CA . ALA A 1 358 ? 26.672 15.761 -35.811 1.00 88.44 358 ALA A CA 1
ATOM 2723 C C . ALA A 1 358 ? 26.474 15.226 -34.381 1.00 88.44 358 ALA A C 1
ATOM 2725 O O . ALA A 1 358 ? 25.389 14.755 -34.041 1.00 88.44 358 ALA A O 1
ATOM 2726 N N . GLU A 1 359 ? 27.475 15.357 -33.504 1.00 90.31 359 GLU A N 1
ATOM 2727 C CA . GLU A 1 359 ? 27.345 14.953 -32.098 1.00 90.31 359 GLU A CA 1
ATOM 2728 C C . GLU A 1 359 ? 26.251 15.7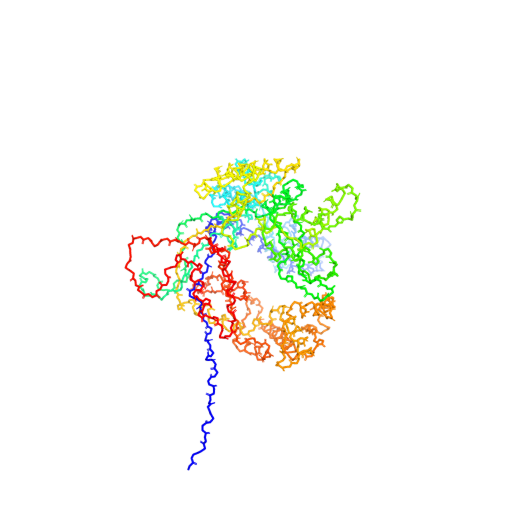32 -31.358 1.00 90.31 359 GLU A C 1
ATOM 2730 O O . GLU A 1 359 ? 25.489 15.140 -30.588 1.00 90.31 359 GLU A O 1
ATOM 2735 N N . ARG A 1 360 ? 26.154 17.050 -31.583 1.00 90.19 360 ARG A N 1
ATOM 2736 C CA . ARG A 1 360 ? 25.120 17.901 -30.978 1.00 90.19 360 ARG A CA 1
ATOM 2737 C C . ARG A 1 360 ? 23.729 17.506 -31.461 1.00 90.19 360 ARG A C 1
ATOM 2739 O O . ARG A 1 360 ? 22.811 17.419 -30.649 1.00 90.19 360 ARG A O 1
ATOM 2746 N N . TYR A 1 361 ? 23.586 17.231 -32.754 1.00 90.56 361 TYR A N 1
ATOM 2747 C CA . TYR A 1 361 ? 22.337 16.772 -33.344 1.00 90.56 361 TYR A CA 1
ATOM 2748 C C . TYR A 1 361 ? 21.902 15.428 -32.749 1.00 90.56 361 TYR A C 1
ATOM 2750 O O . TYR A 1 361 ? 20.789 15.317 -32.239 1.00 90.56 361 TYR A O 1
ATOM 2758 N N . LEU A 1 362 ? 22.791 14.430 -32.706 1.00 93.00 362 LEU A N 1
ATOM 2759 C CA . LEU A 1 362 ? 22.491 13.125 -32.106 1.00 93.00 362 LEU A CA 1
ATOM 2760 C C . LEU A 1 362 ? 22.187 13.222 -30.604 1.00 93.00 362 LEU A C 1
ATOM 2762 O O . LEU A 1 362 ? 21.312 12.514 -30.107 1.00 93.00 362 LEU A O 1
ATOM 2766 N N . ALA A 1 363 ? 22.870 14.108 -29.875 1.00 91.62 363 ALA A N 1
ATOM 2767 C CA . ALA A 1 363 ? 22.566 14.376 -28.472 1.00 91.62 363 ALA A CA 1
ATOM 2768 C C . ALA A 1 363 ? 21.160 14.975 -28.294 1.00 91.62 363 ALA A C 1
ATOM 2770 O O . ALA A 1 363 ? 20.429 14.541 -27.406 1.00 91.62 363 ALA A O 1
ATOM 2771 N N . ALA A 1 364 ? 20.746 15.895 -29.170 1.00 90.62 364 ALA A N 1
ATOM 2772 C CA . ALA A 1 364 ? 19.383 16.421 -29.173 1.00 90.62 364 ALA A CA 1
ATOM 2773 C C . ALA A 1 364 ? 18.347 15.327 -29.501 1.00 90.62 364 ALA A C 1
ATOM 2775 O O . ALA A 1 364 ? 17.283 15.279 -28.884 1.00 90.62 364 ALA A O 1
ATOM 2776 N N . LEU A 1 365 ? 18.659 14.393 -30.411 1.00 90.44 365 LEU A N 1
ATOM 2777 C CA . LEU A 1 365 ? 17.781 13.249 -30.693 1.00 90.44 365 LEU A CA 1
ATOM 2778 C C . LEU A 1 365 ? 17.641 12.296 -29.493 1.00 90.44 365 LEU A C 1
ATOM 2780 O O . LEU A 1 365 ? 16.560 11.730 -29.311 1.00 90.44 365 LEU A O 1
ATOM 2784 N N . LEU A 1 366 ? 18.686 12.132 -28.669 1.00 90.31 366 LEU A N 1
ATOM 2785 C CA . LEU A 1 366 ? 18.601 11.402 -27.393 1.00 90.31 366 LEU A CA 1
ATOM 2786 C C . LEU A 1 366 ? 17.685 12.126 -26.397 1.00 90.31 366 LEU A C 1
ATOM 2788 O O . LEU A 1 366 ? 16.807 11.505 -25.808 1.00 90.31 366 LEU A O 1
ATOM 2792 N N . GLU A 1 367 ? 17.850 13.441 -26.235 1.00 87.25 367 GLU A N 1
ATOM 2793 C CA . GLU A 1 367 ? 17.052 14.261 -25.307 1.00 87.25 367 GLU A CA 1
ATOM 2794 C C . GLU A 1 367 ? 15.555 14.285 -25.677 1.00 87.25 367 GLU A C 1
ATOM 2796 O O . GLU A 1 367 ? 14.656 14.264 -24.827 1.00 87.25 367 GLU A O 1
ATOM 2801 N N . VAL A 1 368 ? 15.266 14.290 -26.978 1.00 86.00 368 VAL A N 1
ATOM 2802 C CA . VAL A 1 368 ? 13.902 14.262 -27.518 1.00 86.00 368 VAL A CA 1
ATOM 2803 C C . VAL A 1 368 ? 13.335 12.828 -27.578 1.00 86.00 368 VAL A C 1
ATOM 2805 O O . VAL A 1 368 ? 12.126 12.646 -27.751 1.00 86.00 368 VAL A O 1
ATOM 2808 N N . GLY A 1 369 ? 14.167 11.806 -27.341 1.00 87.12 369 GLY A N 1
ATOM 2809 C CA . GLY A 1 369 ? 13.777 10.397 -27.211 1.00 87.12 369 GLY A CA 1
ATOM 2810 C C . GLY A 1 369 ? 13.599 9.642 -28.531 1.00 87.12 369 GLY A C 1
ATOM 2811 O O . GLY A 1 369 ? 13.054 8.540 -28.520 1.00 87.12 369 GLY A O 1
ATOM 2812 N N . ILE A 1 370 ? 14.033 10.229 -29.651 1.00 88.44 370 ILE A N 1
ATOM 2813 C CA . ILE A 1 370 ? 14.044 9.608 -30.990 1.00 88.44 370 ILE A CA 1
ATOM 2814 C C . ILE A 1 370 ? 15.172 8.588 -31.074 1.00 88.44 370 ILE A C 1
ATOM 2816 O O . ILE A 1 370 ? 15.002 7.523 -31.658 1.00 88.44 370 ILE A O 1
ATOM 2820 N N . LEU A 1 371 ? 16.320 8.933 -30.494 1.00 91.00 371 LEU A N 1
ATOM 2821 C CA . LEU A 1 371 ? 17.446 8.038 -30.299 1.00 91.00 371 LEU A CA 1
ATOM 2822 C C . LEU A 1 371 ? 17.396 7.519 -28.860 1.00 91.00 371 LEU A C 1
ATOM 2824 O O . LEU A 1 371 ? 17.055 8.259 -27.938 1.00 91.00 371 LEU A O 1
ATOM 2828 N N . GLN A 1 372 ? 17.737 6.254 -28.653 1.00 91.62 372 GLN A N 1
ATOM 2829 C CA . GLN A 1 372 ? 17.715 5.596 -27.349 1.00 91.62 372 GLN A CA 1
ATOM 2830 C C . GLN A 1 372 ? 19.024 4.846 -27.098 1.00 91.62 372 GLN A C 1
ATOM 2832 O O . GLN A 1 372 ? 19.740 4.481 -28.033 1.00 91.62 372 GLN A O 1
ATOM 2837 N N . LEU A 1 373 ? 19.316 4.600 -25.818 1.00 92.81 373 LEU A N 1
ATOM 2838 C CA . LEU A 1 373 ? 20.472 3.834 -25.343 1.00 92.81 373 LEU A CA 1
ATOM 2839 C C . LEU A 1 373 ? 19.990 2.492 -24.767 1.00 92.81 373 LEU A C 1
ATOM 2841 O O . LEU A 1 373 ? 19.948 2.332 -23.546 1.00 92.81 373 LEU A O 1
ATOM 2845 N N . PRO A 1 374 ? 19.593 1.525 -25.617 1.00 90.00 374 PRO A N 1
ATOM 2846 C CA . PRO A 1 374 ? 18.929 0.299 -25.168 1.00 90.00 374 PRO A CA 1
ATOM 2847 C C . PRO A 1 374 ? 19.790 -0.536 -24.214 1.00 90.00 374 PRO A C 1
ATOM 2849 O O . PRO A 1 374 ? 19.256 -1.181 -23.321 1.00 90.00 374 PRO A O 1
ATOM 2852 N N . LEU A 1 375 ? 21.118 -0.488 -24.361 1.00 92.56 375 LEU A N 1
ATOM 2853 C CA . LEU A 1 375 ? 22.055 -1.217 -23.502 1.00 92.56 375 LEU A CA 1
ATOM 2854 C C . LEU A 1 375 ? 21.972 -0.791 -22.026 1.00 92.56 375 LEU A C 1
ATOM 2856 O O . LEU A 1 375 ? 22.178 -1.612 -21.138 1.00 92.56 375 LEU A O 1
ATOM 2860 N N . LEU A 1 376 ? 21.705 0.492 -21.765 1.00 91.19 376 LEU A N 1
ATOM 2861 C CA . LEU A 1 376 ? 21.653 1.041 -20.408 1.00 91.19 376 LEU A CA 1
ATOM 2862 C C . LEU A 1 376 ? 20.228 1.078 -19.837 1.00 91.19 376 LEU A C 1
ATOM 2864 O O . LEU A 1 376 ? 20.046 1.466 -18.684 1.00 91.19 376 LEU A O 1
ATOM 2868 N N . ALA A 1 377 ? 19.218 0.702 -20.625 1.00 88.38 377 ALA A N 1
ATOM 2869 C CA . ALA A 1 377 ? 17.833 0.692 -20.183 1.00 88.38 377 ALA A CA 1
ATOM 2870 C C . ALA A 1 377 ? 17.571 -0.493 -19.241 1.00 88.38 377 ALA A C 1
ATOM 2872 O O . ALA A 1 377 ? 17.886 -1.641 -19.554 1.00 88.38 377 ALA A O 1
ATOM 2873 N N . THR A 1 378 ? 16.948 -0.222 -18.094 1.00 86.62 378 THR A N 1
ATOM 2874 C CA . THR A 1 378 ? 16.528 -1.276 -17.167 1.00 86.62 378 THR A CA 1
ATOM 2875 C C . THR A 1 378 ? 15.316 -2.016 -17.730 1.00 86.62 378 THR A C 1
ATOM 2877 O O . THR A 1 378 ? 14.224 -1.453 -17.809 1.00 86.62 378 THR A O 1
ATOM 2880 N N . ASP A 1 379 ? 15.496 -3.286 -18.091 1.00 83.75 379 ASP A N 1
ATOM 2881 C CA . ASP A 1 379 ? 14.390 -4.165 -18.474 1.00 83.75 379 ASP A CA 1
ATOM 2882 C C . ASP A 1 379 ? 13.504 -4.459 -17.254 1.00 83.75 379 ASP A C 1
ATOM 2884 O O . ASP A 1 379 ? 13.980 -4.926 -16.224 1.00 83.75 379 ASP A O 1
ATOM 2888 N N . VAL A 1 380 ? 12.201 -4.206 -17.364 1.00 81.00 380 VAL A N 1
ATOM 2889 C CA . VAL A 1 380 ? 11.230 -4.480 -16.292 1.00 81.00 380 VAL A CA 1
ATOM 2890 C C . VAL A 1 380 ? 10.977 -5.976 -16.083 1.00 81.00 380 VAL A C 1
ATOM 2892 O O . VAL A 1 380 ? 10.391 -6.363 -15.073 1.00 81.00 380 VAL A O 1
ATOM 2895 N N . HIS A 1 381 ? 11.394 -6.818 -17.030 1.00 81.25 381 HIS A N 1
ATOM 2896 C CA . HIS A 1 381 ? 11.212 -8.267 -16.991 1.00 81.25 381 HIS A CA 1
ATOM 2897 C C . HIS A 1 381 ? 12.424 -9.027 -16.449 1.00 81.25 381 HIS A C 1
ATOM 2899 O O . HIS A 1 381 ? 12.333 -10.238 -16.245 1.00 81.25 381 HIS A O 1
ATOM 2905 N N . THR A 1 382 ? 13.549 -8.352 -16.208 1.00 84.06 382 THR A N 1
ATOM 2906 C CA . THR A 1 382 ? 14.737 -9.015 -15.665 1.00 84.06 382 THR A CA 1
ATOM 2907 C C . THR A 1 382 ? 14.547 -9.393 -14.193 1.00 84.06 382 THR A C 1
ATOM 2909 O O . THR A 1 382 ? 14.058 -8.604 -13.380 1.00 84.06 382 THR A O 1
ATOM 2912 N N . GLY A 1 383 ? 14.964 -10.610 -13.833 1.00 79.44 383 GLY A N 1
ATOM 2913 C CA . GLY A 1 383 ? 14.941 -11.091 -12.449 1.00 79.44 383 GLY A CA 1
ATOM 2914 C C . GLY A 1 383 ? 15.974 -10.398 -11.552 1.00 79.44 383 GLY A C 1
ATOM 2915 O O . GLY A 1 383 ? 15.729 -10.238 -10.354 1.00 79.44 383 GLY A O 1
ATOM 2916 N N . ASP A 1 384 ? 17.085 -9.938 -12.140 1.00 89.06 384 ASP A N 1
ATOM 2917 C CA . ASP A 1 384 ? 18.172 -9.222 -11.466 1.00 89.06 384 ASP A CA 1
ATOM 2918 C C . ASP A 1 384 ? 18.674 -8.046 -12.331 1.00 89.06 384 ASP A C 1
ATOM 2920 O O . ASP A 1 384 ? 19.556 -8.211 -13.187 1.00 89.06 384 ASP A O 1
ATOM 2924 N N . PRO A 1 385 ? 18.115 -6.840 -12.122 1.00 92.50 385 PRO A N 1
ATOM 2925 C CA . PRO A 1 385 ? 18.493 -5.652 -12.883 1.00 92.50 385 PRO A CA 1
ATOM 2926 C C . PRO A 1 385 ? 19.969 -5.269 -12.751 1.00 92.50 385 PRO A C 1
ATOM 2928 O O . PRO A 1 385 ? 20.570 -4.802 -13.717 1.00 92.50 385 PRO A O 1
ATOM 2931 N N . LEU A 1 386 ? 20.576 -5.477 -11.579 1.00 95.19 386 LEU A N 1
ATOM 2932 C CA . LEU A 1 386 ? 21.948 -5.050 -11.311 1.00 95.19 386 LEU A CA 1
ATOM 2933 C C . LEU A 1 386 ? 22.957 -5.940 -12.043 1.00 95.19 386 LEU A C 1
ATOM 2935 O O . LEU A 1 386 ? 23.873 -5.430 -12.694 1.00 95.19 386 LEU A O 1
ATOM 2939 N N . ARG A 1 387 ? 22.785 -7.266 -11.982 1.00 95.56 387 ARG A N 1
ATOM 2940 C CA . ARG A 1 387 ? 23.643 -8.194 -12.734 1.00 95.56 387 ARG A CA 1
ATOM 2941 C C . ARG A 1 387 ? 23.466 -8.038 -14.240 1.00 95.56 387 ARG A C 1
ATOM 2943 O O . ARG A 1 387 ? 24.466 -8.070 -14.957 1.00 95.56 387 ARG A O 1
ATOM 2950 N N . ALA A 1 388 ? 22.236 -7.814 -14.708 1.00 95.31 388 ALA A N 1
ATOM 2951 C CA . ALA A 1 388 ? 21.967 -7.533 -16.117 1.00 95.31 388 ALA A CA 1
ATOM 2952 C C . ALA A 1 388 ? 22.695 -6.261 -16.587 1.00 95.31 388 ALA A C 1
ATOM 2954 O O . ALA A 1 388 ? 23.406 -6.299 -17.590 1.00 95.31 388 ALA A O 1
ATOM 2955 N N . PHE A 1 389 ? 22.613 -5.171 -15.816 1.00 96.44 389 PHE A N 1
ATOM 2956 C CA . PHE A 1 389 ? 23.317 -3.920 -16.108 1.00 96.44 389 PHE A CA 1
ATOM 2957 C C . PHE A 1 389 ? 24.843 -4.105 -16.135 1.00 96.44 389 PHE A C 1
ATOM 2959 O O . PHE A 1 389 ? 25.515 -3.662 -17.067 1.00 96.44 389 PHE A O 1
ATOM 2966 N N . ARG A 1 390 ? 25.407 -4.834 -15.162 1.00 96.94 390 ARG A N 1
ATOM 2967 C CA . ARG A 1 390 ? 26.841 -5.172 -15.137 1.00 96.94 390 ARG A CA 1
ATOM 2968 C C . ARG A 1 390 ? 27.266 -5.984 -16.365 1.00 96.94 390 ARG A C 1
ATOM 2970 O O . ARG A 1 390 ? 28.318 -5.710 -16.942 1.00 96.94 390 ARG A O 1
ATOM 2977 N N . GLY A 1 391 ? 26.467 -6.974 -16.766 1.00 96.75 391 GLY A N 1
ATOM 2978 C CA . GLY A 1 391 ? 26.708 -7.764 -17.976 1.00 96.75 391 GLY A CA 1
ATOM 2979 C C . GLY A 1 391 ? 26.683 -6.903 -19.240 1.00 96.75 391 GLY A C 1
ATOM 2980 O O . GLY A 1 391 ? 27.573 -7.016 -20.083 1.00 96.75 391 GLY A O 1
ATOM 2981 N N . ALA A 1 392 ? 25.722 -5.981 -19.324 1.00 96.06 392 ALA A N 1
ATOM 2982 C CA . ALA A 1 392 ? 25.591 -5.045 -20.431 1.00 96.06 392 ALA A CA 1
ATOM 2983 C C . ALA A 1 392 ? 26.827 -4.136 -20.561 1.00 96.06 392 ALA A C 1
ATOM 2985 O O . ALA A 1 392 ? 27.386 -4.015 -21.651 1.00 96.06 392 ALA A O 1
ATOM 2986 N N . LEU A 1 393 ? 27.340 -3.590 -19.452 1.00 97.12 393 LEU A N 1
ATOM 2987 C CA . LEU A 1 393 ? 28.586 -2.813 -19.455 1.00 97.12 393 LEU A CA 1
ATOM 2988 C C . LEU A 1 393 ? 29.794 -3.633 -19.924 1.00 97.12 393 LEU A C 1
ATOM 2990 O O . LEU A 1 393 ? 30.580 -3.150 -20.737 1.00 97.12 393 LEU A O 1
ATOM 2994 N N . ARG A 1 394 ? 29.938 -4.884 -19.469 1.00 97.50 394 ARG A N 1
ATOM 2995 C CA . ARG A 1 394 ? 31.043 -5.756 -19.912 1.00 97.50 394 ARG A CA 1
ATOM 2996 C C . ARG A 1 394 ? 30.993 -6.051 -21.410 1.00 97.50 394 ARG A C 1
ATOM 2998 O O . ARG A 1 394 ? 32.043 -6.091 -22.042 1.00 97.50 394 ARG A O 1
ATOM 3005 N N . SER A 1 395 ? 29.796 -6.180 -21.984 1.00 96.12 395 SER A N 1
ATOM 3006 C CA . SER A 1 395 ? 29.618 -6.434 -23.422 1.00 96.12 395 SER A CA 1
ATOM 3007 C C . SER A 1 395 ? 30.093 -5.292 -24.334 1.00 96.12 395 SER A C 1
ATOM 3009 O O . SER A 1 395 ? 30.230 -5.486 -25.538 1.00 96.12 395 SER A O 1
ATOM 3011 N N . LEU A 1 396 ? 30.371 -4.101 -23.784 1.00 95.44 396 LEU A N 1
ATOM 3012 C CA . LEU A 1 396 ? 30.967 -3.002 -24.547 1.00 95.44 396 LEU A CA 1
ATOM 3013 C C . LEU A 1 396 ? 32.434 -3.258 -24.906 1.00 95.44 396 LEU A C 1
ATOM 3015 O O . LEU A 1 396 ? 32.930 -2.644 -25.854 1.00 95.44 396 LEU A O 1
ATOM 3019 N N . GLU A 1 397 ? 33.123 -4.118 -24.146 1.00 94.25 397 GLU A N 1
ATOM 3020 C CA . GLU A 1 397 ? 34.551 -4.419 -24.313 1.00 94.25 397 GLU A CA 1
ATOM 3021 C C . GLU A 1 397 ? 35.422 -3.147 -24.297 1.00 94.25 397 GLU A C 1
ATOM 3023 O O . GLU A 1 397 ? 36.371 -2.978 -25.065 1.00 94.25 397 GLU A O 1
ATOM 3028 N N . ARG A 1 398 ? 35.072 -2.202 -23.411 1.00 96.31 398 ARG A N 1
ATOM 3029 C CA . ARG A 1 398 ? 35.808 -0.947 -23.199 1.00 96.31 398 ARG A CA 1
ATOM 3030 C C . ARG A 1 398 ? 36.456 -0.904 -21.816 1.00 96.31 398 ARG A C 1
ATOM 3032 O O . ARG A 1 398 ? 35.824 -1.348 -20.853 1.00 96.31 398 ARG A O 1
ATOM 3039 N N . PRO A 1 399 ? 37.659 -0.310 -21.671 1.00 96.50 399 PRO A N 1
ATOM 3040 C CA . PRO A 1 399 ? 38.336 -0.224 -20.376 1.00 96.50 399 PRO A CA 1
ATOM 3041 C C . PRO A 1 399 ? 37.500 0.476 -19.298 1.00 96.50 399 PRO A C 1
ATOM 3043 O O . PRO A 1 399 ? 37.360 -0.050 -18.199 1.00 96.50 399 PRO A O 1
ATOM 3046 N N . TRP A 1 400 ? 36.876 1.616 -19.625 1.00 96.00 400 TRP A N 1
ATOM 3047 C CA . TRP A 1 400 ? 36.037 2.352 -18.671 1.00 96.00 400 TRP A CA 1
ATOM 3048 C C . TRP A 1 400 ? 34.797 1.547 -18.253 1.00 96.00 400 TRP A C 1
ATOM 3050 O O . TRP A 1 400 ? 34.423 1.554 -17.085 1.00 96.00 400 TRP A O 1
ATOM 3060 N N . ALA A 1 401 ? 34.170 0.829 -19.191 1.00 96.94 401 ALA A N 1
ATOM 3061 C CA . ALA A 1 401 ? 32.961 0.055 -18.921 1.00 96.94 401 ALA A CA 1
ATOM 3062 C C . ALA A 1 401 ? 33.276 -1.179 -18.069 1.00 96.94 401 ALA A C 1
ATOM 3064 O O . ALA A 1 401 ? 32.522 -1.513 -17.157 1.00 96.94 401 ALA A O 1
ATOM 3065 N N . THR A 1 402 ? 34.428 -1.807 -18.325 1.00 97.44 402 THR A N 1
ATOM 3066 C CA . THR A 1 402 ? 34.956 -2.914 -17.519 1.00 97.44 402 THR A CA 1
ATOM 3067 C C . THR A 1 402 ? 35.260 -2.451 -16.097 1.00 97.44 402 THR A C 1
ATOM 3069 O O . THR A 1 402 ? 34.797 -3.087 -15.158 1.00 97.44 402 THR A O 1
ATOM 3072 N N . ALA A 1 403 ? 35.928 -1.304 -15.928 1.00 95.69 403 ALA A N 1
ATOM 3073 C CA . ALA A 1 403 ? 36.221 -0.738 -14.610 1.00 95.69 403 ALA A CA 1
ATOM 3074 C C . ALA A 1 403 ? 34.944 -0.484 -13.787 1.00 95.69 403 ALA A C 1
ATOM 3076 O O . ALA A 1 403 ? 34.834 -0.949 -12.652 1.00 95.69 403 ALA A O 1
ATOM 3077 N N . VAL A 1 404 ? 33.929 0.152 -14.385 1.00 96.19 404 VAL A N 1
ATOM 3078 C CA . VAL A 1 404 ? 32.628 0.375 -13.728 1.00 96.19 404 VAL A CA 1
ATOM 3079 C C . VAL A 1 404 ? 31.944 -0.956 -13.397 1.00 96.19 404 VAL A C 1
ATOM 3081 O O . VAL A 1 404 ? 31.448 -1.142 -12.287 1.00 96.19 404 VAL A O 1
ATOM 3084 N N . ALA A 1 405 ? 31.938 -1.917 -14.324 1.00 97.38 405 ALA A N 1
ATOM 3085 C CA . ALA A 1 405 ? 31.352 -3.236 -14.098 1.00 97.38 405 ALA A CA 1
ATOM 3086 C C . ALA A 1 405 ? 32.069 -4.040 -12.997 1.00 97.38 405 ALA A C 1
ATOM 3088 O O . ALA A 1 405 ? 31.433 -4.836 -12.301 1.00 97.38 405 ALA A O 1
ATOM 3089 N N . ASP A 1 406 ? 33.377 -3.856 -12.838 1.00 96.88 406 ASP A N 1
ATOM 3090 C CA . ASP A 1 406 ? 34.169 -4.478 -11.778 1.00 96.88 406 ASP A CA 1
ATOM 3091 C C . ASP A 1 406 ? 33.873 -3.840 -10.422 1.00 96.88 406 ASP A C 1
ATOM 3093 O O . ASP A 1 406 ? 33.695 -4.561 -9.441 1.00 96.88 406 ASP A O 1
ATOM 3097 N N . ARG A 1 407 ? 33.684 -2.516 -10.368 1.00 95.62 407 ARG A N 1
ATOM 3098 C CA . ARG A 1 407 ? 33.226 -1.826 -9.151 1.00 95.62 407 ARG A CA 1
ATOM 3099 C C . ARG A 1 407 ? 31.848 -2.281 -8.687 1.00 95.62 407 ARG A C 1
ATOM 3101 O O . ARG A 1 407 ? 31.626 -2.433 -7.490 1.00 95.62 407 ARG A O 1
ATOM 3108 N N . LEU A 1 408 ? 30.941 -2.587 -9.614 1.00 97.50 408 LEU A N 1
ATOM 3109 C CA . LEU A 1 408 ? 29.621 -3.128 -9.272 1.00 97.50 408 LEU A CA 1
ATOM 3110 C C . LEU A 1 408 ? 29.670 -4.548 -8.676 1.00 97.50 408 LEU A C 1
ATOM 3112 O O . LEU A 1 408 ? 28.658 -5.007 -8.148 1.00 97.50 408 LEU A O 1
ATOM 3116 N N . ALA A 1 409 ? 30.812 -5.246 -8.708 1.00 97.25 409 ALA A N 1
ATOM 3117 C CA . ALA A 1 409 ? 30.937 -6.574 -8.109 1.00 97.25 409 ALA A CA 1
ATOM 3118 C C . ALA A 1 409 ? 30.779 -6.559 -6.578 1.00 97.25 409 ALA A C 1
ATOM 3120 O O . ALA A 1 409 ? 30.186 -7.489 -6.036 1.00 97.25 409 ALA A O 1
ATOM 3121 N N . ALA A 1 410 ? 31.250 -5.512 -5.891 1.00 96.38 410 ALA A N 1
ATOM 3122 C CA . ALA A 1 410 ? 31.142 -5.414 -4.433 1.00 96.38 410 ALA A CA 1
ATOM 3123 C C . ALA A 1 410 ? 29.682 -5.229 -3.958 1.00 96.38 410 ALA A C 1
ATOM 3125 O O . ALA A 1 410 ? 29.226 -6.049 -3.160 1.00 96.38 410 ALA A O 1
ATOM 3126 N N . PRO A 1 411 ? 28.882 -4.285 -4.506 1.00 97.25 411 PRO A N 1
ATOM 3127 C CA . PRO A 1 411 ? 27.446 -4.220 -4.222 1.00 97.25 411 PRO A CA 1
ATOM 3128 C C . PRO A 1 411 ? 26.694 -5.528 -4.503 1.00 97.25 411 PRO A C 1
ATOM 3130 O O . PRO A 1 411 ? 25.811 -5.896 -3.732 1.00 97.25 411 PRO A O 1
ATOM 3133 N N . ILE A 1 412 ? 27.049 -6.251 -5.574 1.00 97.75 412 ILE A N 1
ATOM 3134 C CA . ILE A 1 412 ? 26.458 -7.565 -5.884 1.00 97.75 412 ILE A CA 1
ATOM 3135 C C . ILE A 1 412 ? 26.808 -8.584 -4.792 1.00 97.75 412 ILE A C 1
ATOM 3137 O O . ILE A 1 412 ? 25.917 -9.241 -4.267 1.00 97.75 412 ILE A O 1
ATOM 3141 N N . ALA A 1 413 ? 28.078 -8.681 -4.396 1.00 97.88 413 ALA A N 1
ATOM 3142 C CA . ALA A 1 413 ? 28.508 -9.604 -3.346 1.00 97.88 413 ALA A CA 1
ATOM 3143 C C . ALA A 1 413 ? 27.900 -9.269 -1.970 1.00 97.88 413 ALA A C 1
ATOM 3145 O O . ALA A 1 413 ? 27.655 -10.161 -1.156 1.00 97.88 413 ALA A O 1
ATOM 3146 N N . ALA A 1 414 ? 27.650 -7.989 -1.684 1.00 97.81 414 ALA A N 1
ATOM 3147 C CA . ALA A 1 414 ? 26.931 -7.568 -0.487 1.00 97.81 414 ALA A CA 1
ATOM 3148 C C . ALA A 1 414 ? 25.448 -7.980 -0.532 1.00 97.81 414 ALA A C 1
ATOM 3150 O O . ALA A 1 414 ? 24.928 -8.490 0.461 1.00 97.81 414 ALA A O 1
ATOM 3151 N N . LEU A 1 415 ? 24.788 -7.827 -1.686 1.00 96.62 415 LEU A N 1
ATOM 3152 C CA . LEU A 1 415 ? 23.419 -8.306 -1.907 1.00 96.62 415 LEU A CA 1
ATOM 3153 C C . LEU A 1 415 ? 23.298 -9.828 -1.783 1.00 96.62 415 LEU A C 1
ATOM 3155 O O . LEU A 1 415 ? 22.318 -10.303 -1.225 1.00 96.62 415 LEU A O 1
ATOM 3159 N N . ASP A 1 416 ? 24.298 -10.585 -2.229 1.00 96.56 416 ASP A N 1
ATOM 3160 C CA . ASP A 1 416 ? 24.296 -12.051 -2.133 1.00 96.56 416 ASP A CA 1
ATOM 3161 C C . ASP A 1 416 ? 24.403 -12.562 -0.694 1.00 96.56 416 ASP A C 1
ATOM 3163 O O . ASP A 1 416 ? 23.858 -13.612 -0.357 1.00 96.56 416 ASP A O 1
ATOM 3167 N N . ARG A 1 417 ? 25.077 -11.807 0.180 1.00 97.50 417 ARG A N 1
ATOM 3168 C CA . ARG A 1 417 ? 25.183 -12.122 1.613 1.00 97.50 417 ARG A CA 1
ATOM 3169 C C . ARG A 1 417 ? 23.954 -11.690 2.413 1.00 97.50 417 ARG A C 1
ATOM 3171 O O . ARG A 1 417 ? 23.742 -12.200 3.510 1.00 97.50 417 ARG A O 1
ATOM 3178 N N . TRP A 1 418 ? 23.151 -10.767 1.884 1.00 96.94 418 TRP A N 1
ATOM 3179 C CA . TRP A 1 418 ? 22.007 -10.180 2.584 1.00 96.94 418 TRP A CA 1
ATOM 3180 C C . TRP A 1 418 ? 20.981 -11.199 3.104 1.00 96.94 418 TRP A C 1
ATOM 3182 O O . TRP A 1 418 ? 20.587 -11.067 4.265 1.00 96.94 418 TRP A O 1
ATOM 3192 N N . PRO A 1 419 ? 20.536 -12.214 2.329 1.00 95.38 419 PRO A N 1
ATOM 3193 C CA . PRO A 1 419 ? 19.453 -13.087 2.775 1.00 95.38 419 PRO A CA 1
ATOM 3194 C C . PRO A 1 419 ? 19.764 -13.845 4.068 1.00 95.38 419 PRO A C 1
ATOM 3196 O O . PRO A 1 419 ? 18.871 -14.018 4.894 1.00 95.38 419 PRO A O 1
ATOM 3199 N N . ALA A 1 420 ? 21.026 -14.241 4.258 1.00 94.56 420 ALA A N 1
ATOM 3200 C CA . ALA A 1 420 ? 21.500 -14.994 5.420 1.00 94.56 420 ALA A CA 1
ATOM 3201 C C . ALA A 1 420 ? 22.011 -14.107 6.574 1.00 94.56 420 ALA A C 1
ATOM 3203 O O . ALA A 1 420 ? 22.417 -14.625 7.611 1.00 94.56 420 ALA A O 1
ATOM 3204 N N . ALA A 1 421 ? 22.040 -12.784 6.394 1.00 96.31 421 ALA A N 1
ATOM 3205 C CA . ALA A 1 421 ? 22.603 -11.849 7.360 1.00 96.31 421 ALA A CA 1
ATOM 3206 C C . ALA A 1 421 ? 21.629 -11.536 8.509 1.00 96.31 421 ALA A C 1
ATOM 3208 O O . ALA A 1 421 ? 20.440 -11.293 8.277 1.00 96.31 421 ALA A O 1
ATOM 3209 N N . ASP A 1 422 ? 22.169 -11.461 9.729 1.00 95.00 422 ASP A N 1
ATOM 3210 C CA . ASP A 1 422 ? 21.488 -10.918 10.909 1.00 95.00 422 ASP A CA 1
ATOM 3211 C C . ASP A 1 422 ? 21.349 -9.383 10.837 1.00 95.00 422 ASP A C 1
ATOM 3213 O O . ASP A 1 422 ? 21.883 -8.728 9.937 1.00 95.00 422 ASP A O 1
ATOM 3217 N N . VAL A 1 423 ? 20.618 -8.781 11.779 1.00 94.44 423 VAL A N 1
ATOM 3218 C CA . VAL A 1 423 ? 20.341 -7.331 11.779 1.00 94.44 423 VAL A CA 1
ATOM 3219 C C . VAL A 1 423 ? 21.629 -6.480 11.769 1.00 94.44 423 VAL A C 1
ATOM 3221 O O . VAL A 1 423 ? 21.738 -5.597 10.909 1.00 94.44 423 VAL A O 1
ATOM 3224 N N . PRO A 1 424 ? 22.634 -6.713 12.642 1.00 94.88 424 PRO A N 1
ATOM 3225 C CA . PRO A 1 424 ? 23.890 -5.961 12.593 1.00 94.88 424 PRO A CA 1
ATOM 3226 C C . PRO A 1 424 ? 24.634 -6.109 11.261 1.00 94.88 424 PRO A C 1
ATOM 3228 O O . PRO A 1 424 ? 25.118 -5.114 10.713 1.00 94.88 424 PRO A O 1
ATOM 3231 N N . THR A 1 425 ? 24.691 -7.322 10.704 1.00 97.19 425 THR A N 1
ATOM 3232 C CA . THR A 1 425 ? 25.353 -7.575 9.420 1.00 97.19 425 THR A CA 1
ATOM 3233 C C . THR A 1 425 ? 24.609 -6.884 8.282 1.00 97.19 425 THR A C 1
ATOM 3235 O O . THR A 1 425 ? 25.242 -6.224 7.462 1.00 97.19 425 THR A O 1
ATOM 3238 N N . ARG A 1 426 ? 23.271 -6.923 8.253 1.00 96.75 426 ARG A N 1
ATOM 3239 C CA . ARG A 1 426 ? 22.457 -6.176 7.275 1.00 96.75 426 ARG A CA 1
ATOM 3240 C C . ARG A 1 426 ? 22.737 -4.673 7.325 1.00 96.75 426 ARG A C 1
ATOM 3242 O O . ARG A 1 426 ? 22.883 -4.046 6.275 1.00 96.75 426 ARG A O 1
ATOM 3249 N N . ARG A 1 427 ? 22.888 -4.089 8.519 1.00 95.06 427 ARG A N 1
ATOM 3250 C CA . ARG A 1 427 ? 23.263 -2.670 8.678 1.00 95.06 427 ARG A CA 1
ATOM 3251 C C . ARG A 1 427 ? 24.634 -2.367 8.060 1.00 95.06 427 ARG A C 1
ATOM 3253 O O . ARG A 1 427 ? 24.788 -1.370 7.346 1.00 95.06 427 ARG A O 1
ATOM 3260 N N . ALA A 1 428 ? 25.617 -3.236 8.298 1.00 96.31 428 ALA A N 1
ATOM 3261 C CA . ALA A 1 428 ? 26.945 -3.114 7.702 1.00 96.31 428 ALA A CA 1
ATOM 3262 C C . ALA A 1 428 ? 26.890 -3.235 6.168 1.00 96.31 428 ALA A C 1
ATOM 3264 O O . ALA A 1 428 ? 27.450 -2.391 5.471 1.00 96.31 428 ALA A O 1
ATOM 3265 N N . LEU A 1 429 ? 26.134 -4.205 5.642 1.00 97.75 429 LEU A N 1
ATOM 3266 C CA . LEU A 1 429 ? 25.941 -4.410 4.202 1.00 97.75 429 LEU A CA 1
ATOM 3267 C C . LEU A 1 429 ? 25.264 -3.208 3.523 1.00 97.75 429 LEU A C 1
ATOM 3269 O O . LEU A 1 429 ? 25.702 -2.798 2.452 1.00 97.75 429 LEU A O 1
ATOM 3273 N N . LEU A 1 430 ? 24.245 -2.584 4.135 1.00 95.56 430 LEU A N 1
ATOM 3274 C CA . LEU A 1 430 ? 23.648 -1.347 3.598 1.00 95.56 430 LEU A CA 1
ATOM 3275 C C . LEU A 1 430 ? 24.678 -0.219 3.485 1.00 95.56 430 LEU A C 1
ATOM 3277 O O . LEU A 1 430 ? 24.667 0.540 2.512 1.00 95.56 430 LEU A O 1
ATOM 3281 N N . THR A 1 431 ? 25.555 -0.102 4.481 1.00 95.25 431 THR A N 1
ATOM 3282 C CA . THR A 1 431 ? 26.616 0.912 4.507 1.00 95.25 431 THR A CA 1
ATOM 3283 C C . THR A 1 431 ? 27.673 0.631 3.439 1.00 95.25 431 THR A C 1
ATOM 3285 O O . THR A 1 431 ? 28.082 1.555 2.733 1.00 95.25 431 THR A O 1
ATOM 3288 N N . GLU A 1 432 ? 28.067 -0.634 3.275 1.00 96.88 432 GLU A N 1
ATOM 3289 C CA . GLU A 1 432 ? 28.968 -1.107 2.218 1.00 96.88 432 GLU A CA 1
ATOM 3290 C C . GLU A 1 432 ? 28.397 -0.774 0.832 1.00 96.88 432 GLU A C 1
ATOM 3292 O O . GLU A 1 432 ? 29.014 -0.026 0.076 1.00 96.88 432 GLU A O 1
ATOM 3297 N N . ILE A 1 433 ? 27.164 -1.210 0.540 1.00 97.06 433 ILE A N 1
ATOM 3298 C CA . ILE A 1 433 ? 26.473 -0.948 -0.734 1.00 97.06 433 ILE A CA 1
ATOM 3299 C C . ILE A 1 433 ? 26.400 0.556 -1.013 1.00 97.06 433 ILE A C 1
ATOM 3301 O O . ILE A 1 433 ? 26.713 1.003 -2.117 1.00 97.06 433 ILE A O 1
ATOM 3305 N N . ARG A 1 434 ? 26.011 1.360 -0.016 1.00 95.69 434 ARG A N 1
ATOM 3306 C CA . ARG A 1 434 ? 25.945 2.821 -0.146 1.00 95.69 434 ARG A CA 1
ATOM 3307 C C . ARG A 1 434 ? 27.301 3.419 -0.511 1.00 95.69 434 ARG A C 1
ATOM 3309 O O . ARG A 1 434 ? 27.371 4.257 -1.407 1.00 95.69 434 ARG A O 1
ATOM 3316 N N . THR A 1 435 ? 28.351 3.010 0.193 1.00 95.75 435 THR A N 1
ATOM 3317 C CA . THR A 1 435 ? 29.706 3.543 0.018 1.00 95.75 435 THR A CA 1
ATOM 3318 C C . THR A 1 435 ? 30.244 3.214 -1.369 1.00 95.75 435 THR A C 1
ATOM 3320 O O . THR A 1 435 ? 30.700 4.115 -2.074 1.00 95.75 435 THR A O 1
ATOM 3323 N N . GLU A 1 436 ? 30.104 1.960 -1.797 1.00 96.50 436 GLU A N 1
ATOM 3324 C CA . GLU A 1 436 ? 30.547 1.504 -3.115 1.00 96.50 436 GLU A CA 1
ATOM 3325 C C . GLU A 1 436 ? 29.780 2.197 -4.247 1.00 96.50 436 GLU A C 1
ATOM 3327 O O . GLU A 1 436 ? 30.382 2.684 -5.203 1.00 96.50 436 GLU A O 1
ATOM 3332 N N . LEU A 1 437 ? 28.457 2.348 -4.130 1.00 96.25 437 LEU A N 1
ATOM 3333 C CA . LEU A 1 437 ? 27.663 3.049 -5.146 1.00 96.25 437 LEU A CA 1
ATOM 3334 C C . LEU A 1 437 ? 28.018 4.538 -5.247 1.00 96.25 437 LEU A C 1
ATOM 3336 O O . LEU A 1 437 ? 28.070 5.077 -6.355 1.00 96.25 437 LEU A O 1
ATOM 3340 N N . VAL A 1 438 ? 28.287 5.207 -4.121 1.00 95.38 438 VAL A N 1
ATOM 3341 C CA . VAL A 1 438 ? 28.776 6.597 -4.112 1.00 95.38 438 VAL A CA 1
ATOM 3342 C C . VAL A 1 438 ? 30.160 6.690 -4.757 1.00 95.38 438 VAL A C 1
ATOM 3344 O O . VAL A 1 438 ? 30.413 7.630 -5.512 1.00 95.38 438 VAL A O 1
ATOM 3347 N N . ALA A 1 439 ? 31.045 5.721 -4.511 1.00 94.62 439 ALA A N 1
ATOM 3348 C CA . ALA A 1 439 ? 32.348 5.659 -5.166 1.00 94.62 439 ALA A CA 1
ATOM 3349 C C . ALA A 1 439 ? 32.207 5.502 -6.690 1.00 94.62 439 ALA A C 1
ATOM 3351 O O . ALA A 1 439 ? 32.864 6.236 -7.427 1.00 94.62 439 ALA A O 1
ATOM 3352 N N . VAL A 1 440 ? 31.289 4.646 -7.161 1.00 95.62 440 VAL A N 1
ATOM 3353 C CA . VAL A 1 440 ? 30.992 4.498 -8.598 1.00 95.62 440 VAL A CA 1
ATOM 3354 C C . VAL A 1 440 ? 30.491 5.815 -9.201 1.00 95.62 440 VAL A C 1
ATOM 3356 O O . VAL A 1 440 ? 30.960 6.212 -10.262 1.00 95.62 440 VAL A O 1
ATOM 3359 N N . HIS A 1 441 ? 29.590 6.539 -8.528 1.00 93.94 441 HIS A N 1
ATOM 3360 C CA . HIS A 1 441 ? 29.117 7.847 -9.012 1.00 93.94 441 HIS A CA 1
ATOM 3361 C C . HIS A 1 441 ? 30.269 8.858 -9.143 1.00 93.94 441 HIS A C 1
ATOM 3363 O O . HIS A 1 441 ? 30.380 9.534 -10.166 1.00 93.94 441 HIS A O 1
ATOM 3369 N N . ARG A 1 442 ? 31.163 8.925 -8.147 1.00 92.56 442 ARG A N 1
ATOM 3370 C CA . ARG A 1 442 ? 32.341 9.809 -8.187 1.00 92.56 442 ARG A CA 1
ATOM 3371 C C . ARG A 1 442 ? 33.310 9.438 -9.303 1.00 92.56 442 ARG A C 1
ATOM 3373 O O . ARG A 1 442 ? 33.780 10.323 -10.008 1.00 92.56 442 ARG A O 1
ATOM 3380 N N . GLU A 1 443 ? 33.576 8.148 -9.503 1.00 91.62 443 GLU A N 1
ATOM 3381 C CA . GLU A 1 443 ? 34.384 7.659 -10.631 1.00 91.62 443 GLU A CA 1
ATOM 3382 C C . GLU A 1 443 ? 33.740 8.026 -11.976 1.00 91.62 443 GLU A C 1
ATOM 3384 O O . GLU A 1 443 ? 34.424 8.353 -12.947 1.00 91.62 443 GLU A O 1
ATOM 3389 N N . LEU A 1 444 ? 32.405 8.055 -12.023 1.00 94.12 444 LEU A N 1
ATOM 3390 C CA . LEU A 1 444 ? 31.672 8.509 -13.192 1.00 94.12 444 LEU A CA 1
ATOM 3391 C C . LEU A 1 444 ? 31.671 10.039 -13.376 1.00 94.12 444 LEU A C 1
ATOM 3393 O O . LEU A 1 444 ? 31.188 10.495 -14.412 1.00 94.12 444 LEU A O 1
ATOM 3397 N N . GLY A 1 445 ? 32.274 10.816 -12.475 1.00 90.88 445 GLY A N 1
ATOM 3398 C CA . GLY A 1 445 ? 32.416 12.272 -12.586 1.00 90.88 445 GLY A CA 1
ATOM 3399 C C . GLY A 1 445 ? 31.379 13.083 -11.806 1.00 90.88 445 GLY A C 1
ATOM 3400 O O . GLY A 1 445 ? 31.304 14.292 -12.000 1.00 90.88 445 GLY A O 1
ATOM 3401 N N . GLU A 1 446 ? 30.584 12.453 -10.938 1.00 91.44 446 GLU A N 1
ATOM 3402 C CA . GLU A 1 446 ? 29.607 13.151 -10.096 1.00 91.44 446 GLU A CA 1
ATOM 3403 C C . GLU A 1 446 ? 30.248 13.625 -8.780 1.00 91.44 446 GLU A C 1
ATOM 3405 O O . GLU A 1 446 ? 30.507 12.833 -7.866 1.00 91.44 446 GLU A O 1
ATOM 3410 N N . GLU A 1 447 ? 30.496 14.931 -8.662 1.00 84.69 447 GLU A N 1
ATOM 3411 C CA . GLU A 1 447 ? 31.140 15.529 -7.483 1.00 84.69 447 GLU A CA 1
ATOM 3412 C C . GLU A 1 447 ? 30.250 15.476 -6.233 1.00 84.69 447 GLU A C 1
ATOM 3414 O O . GLU A 1 447 ? 30.746 15.292 -5.117 1.00 84.69 447 GLU A O 1
ATOM 3419 N N . ARG A 1 448 ? 28.924 15.591 -6.400 1.00 84.69 448 ARG A N 1
ATOM 3420 C CA . ARG A 1 448 ? 27.937 15.566 -5.307 1.00 84.69 448 ARG A CA 1
ATOM 3421 C C . ARG A 1 448 ? 27.138 14.266 -5.316 1.00 84.69 448 ARG A C 1
ATOM 3423 O O . ARG A 1 448 ? 25.916 14.260 -5.167 1.00 84.69 448 ARG A O 1
ATOM 3430 N N . ALA A 1 449 ? 27.859 13.154 -5.448 1.00 83.44 449 ALA A N 1
ATOM 3431 C CA . ALA A 1 449 ? 27.290 11.815 -5.505 1.00 83.44 449 ALA A CA 1
ATOM 3432 C C . ALA A 1 449 ? 26.359 11.534 -4.318 1.00 83.44 449 ALA A C 1
ATOM 3434 O O . ALA A 1 449 ? 26.769 11.562 -3.154 1.00 83.44 449 ALA A O 1
ATOM 3435 N N . SER A 1 450 ? 25.105 11.212 -4.632 1.00 83.06 450 SER A N 1
ATOM 3436 C CA . SER A 1 450 ? 24.113 10.767 -3.661 1.00 83.06 450 SER A CA 1
ATOM 3437 C C . SER A 1 450 ? 23.312 9.599 -4.218 1.00 83.06 450 SER A C 1
ATOM 3439 O O . SER A 1 450 ? 23.014 9.515 -5.410 1.00 83.06 450 SER A O 1
ATOM 3441 N N . VAL A 1 451 ? 22.954 8.686 -3.326 1.00 88.31 451 VAL A N 1
ATOM 3442 C CA . VAL A 1 451 ? 22.111 7.533 -3.634 1.00 88.31 451 VAL A CA 1
ATOM 3443 C C . VAL A 1 451 ? 20.765 7.686 -2.920 1.00 88.31 451 VAL A C 1
ATOM 3445 O O . VAL A 1 451 ? 20.708 8.385 -1.903 1.00 88.31 451 VAL A O 1
ATOM 3448 N N . PRO A 1 452 ? 19.679 7.072 -3.427 1.00 86.56 452 PRO A N 1
ATOM 3449 C CA . PRO A 1 452 ? 18.370 7.142 -2.785 1.00 86.56 452 PRO A CA 1
ATOM 3450 C C . PRO A 1 452 ? 18.419 6.700 -1.318 1.00 86.56 452 PRO A C 1
ATOM 3452 O O . PRO A 1 452 ? 19.203 5.819 -0.955 1.00 86.56 452 PRO A O 1
ATOM 3455 N N . GLN A 1 453 ? 17.552 7.275 -0.476 1.00 83.19 453 GLN A N 1
ATOM 3456 C CA . GLN A 1 453 ? 17.439 6.843 0.920 1.00 83.19 453 GLN A CA 1
ATOM 3457 C C . GLN A 1 453 ? 17.121 5.342 1.010 1.00 83.19 453 GLN A C 1
ATOM 3459 O O . GLN A 1 453 ? 17.807 4.614 1.733 1.00 83.19 453 GLN A O 1
ATOM 3464 N N . THR A 1 454 ? 16.129 4.894 0.237 1.00 86.25 454 THR A N 1
ATOM 3465 C CA . THR A 1 454 ? 15.724 3.489 0.110 1.00 86.25 454 THR A CA 1
ATOM 3466 C C . THR A 1 454 ? 16.549 2.818 -0.983 1.00 86.25 454 THR A C 1
ATOM 3468 O O . THR A 1 454 ? 16.239 2.926 -2.172 1.00 86.25 454 THR A O 1
ATOM 3471 N N . LEU A 1 455 ? 17.629 2.149 -0.575 1.00 90.94 455 LEU A N 1
ATOM 3472 C CA . LEU A 1 455 ? 18.552 1.477 -1.493 1.00 90.94 455 LEU A CA 1
ATOM 3473 C C . LEU A 1 455 ? 18.048 0.121 -1.962 1.00 90.94 455 LEU A C 1
ATOM 3475 O O . LEU A 1 455 ? 18.275 -0.233 -3.116 1.00 90.94 455 LEU A O 1
ATOM 3479 N N . LEU A 1 456 ? 17.394 -0.628 -1.078 1.00 93.75 456 LEU A N 1
ATOM 3480 C CA . LEU A 1 456 ? 16.966 -1.995 -1.337 1.00 93.75 456 LEU A CA 1
ATOM 3481 C C . LEU A 1 456 ? 15.455 -2.116 -1.177 1.00 93.75 456 LEU A C 1
ATOM 3483 O O . LEU A 1 456 ? 14.871 -1.548 -0.253 1.00 93.75 456 LEU A O 1
ATOM 3487 N N . TYR A 1 457 ? 14.851 -2.913 -2.047 1.00 92.81 457 TYR A N 1
ATOM 3488 C CA . TYR A 1 457 ? 13.539 -3.501 -1.825 1.00 92.81 457 TYR A CA 1
ATOM 3489 C C . TYR A 1 457 ? 13.732 -4.966 -1.466 1.00 92.81 457 TYR A C 1
ATOM 3491 O O . TYR A 1 457 ? 14.516 -5.656 -2.108 1.00 92.81 457 TYR A O 1
ATOM 3499 N N . GLU A 1 458 ? 13.024 -5.438 -0.451 1.00 95.44 458 GLU A N 1
ATOM 3500 C CA . GLU A 1 458 ? 13.074 -6.830 -0.021 1.00 95.44 458 GLU A CA 1
ATOM 3501 C C . GLU A 1 458 ? 11.658 -7.398 -0.024 1.00 95.44 458 GLU A C 1
ATOM 3503 O O . GLU A 1 458 ? 10.750 -6.819 0.583 1.00 95.44 458 GLU A O 1
ATOM 3508 N N . ASP A 1 459 ? 11.488 -8.533 -0.694 1.00 95.50 459 ASP A N 1
ATOM 3509 C CA . ASP A 1 459 ? 10.314 -9.385 -0.556 1.00 95.50 459 ASP A CA 1
ATOM 3510 C C . ASP A 1 459 ? 10.734 -10.654 0.210 1.00 95.50 459 ASP A C 1
ATOM 3512 O O . ASP A 1 459 ? 11.788 -11.237 -0.057 1.00 95.50 459 ASP A O 1
ATOM 3516 N N . VAL A 1 460 ? 9.939 -11.056 1.207 1.00 95.62 460 VAL A N 1
ATOM 3517 C CA . VAL A 1 460 ? 10.228 -12.223 2.055 1.00 95.62 460 VAL A CA 1
ATOM 3518 C C . VAL A 1 460 ? 9.226 -13.327 1.751 1.00 95.62 460 VAL A C 1
ATOM 3520 O O . VAL A 1 460 ? 8.033 -13.180 2.009 1.00 95.62 460 VAL A O 1
ATOM 3523 N N . ALA A 1 461 ? 9.708 -14.442 1.214 1.00 94.38 461 ALA A N 1
ATOM 3524 C CA . ALA A 1 461 ? 8.906 -15.629 0.975 1.00 94.38 461 ALA A CA 1
ATOM 3525 C C . ALA A 1 461 ? 8.801 -16.487 2.238 1.00 94.38 461 ALA A C 1
ATOM 3527 O O . ALA A 1 461 ? 9.764 -16.630 2.989 1.00 94.38 461 ALA A O 1
ATOM 3528 N N . ALA A 1 462 ? 7.641 -17.100 2.435 1.00 92.38 462 ALA A N 1
ATOM 3529 C CA . ALA A 1 462 ? 7.323 -18.006 3.531 1.00 92.38 462 ALA A CA 1
ATOM 3530 C C . ALA A 1 462 ? 6.888 -19.397 3.035 1.00 92.38 462 ALA A C 1
ATOM 3532 O O . ALA A 1 462 ? 6.127 -20.102 3.694 1.00 92.38 462 ALA A O 1
ATOM 3533 N N . GLY A 1 463 ? 7.380 -19.791 1.858 1.00 87.75 463 GLY A N 1
ATOM 3534 C CA . GLY A 1 463 ? 7.133 -21.107 1.275 1.00 87.75 463 GLY A CA 1
ATOM 3535 C C . GLY A 1 463 ? 5.726 -21.269 0.700 1.00 87.75 463 GLY A C 1
ATOM 3536 O O . GLY A 1 463 ? 5.182 -20.352 0.077 1.00 87.75 463 GLY A O 1
ATOM 3537 N N . GLN A 1 464 ? 5.175 -22.470 0.869 1.00 87.44 464 GLN A N 1
ATOM 3538 C CA . GLN A 1 464 ? 3.882 -22.884 0.329 1.00 87.44 464 GLN A CA 1
ATOM 3539 C C . GLN A 1 464 ? 2.885 -23.184 1.441 1.00 87.44 464 GLN A C 1
ATOM 3541 O O . GLN A 1 464 ? 3.269 -23.625 2.522 1.00 87.44 464 GLN A O 1
ATOM 3546 N N . VAL A 1 465 ? 1.605 -22.970 1.147 1.00 89.69 465 VAL A N 1
ATOM 3547 C CA . VAL A 1 465 ? 0.487 -23.269 2.048 1.00 89.69 465 VAL A CA 1
ATOM 3548 C C . VAL A 1 465 ? -0.655 -23.938 1.282 1.00 89.69 465 VAL A C 1
ATOM 3550 O O . VAL A 1 465 ? -0.737 -23.833 0.054 1.00 89.69 465 VAL A O 1
ATOM 3553 N N . SER A 1 466 ? -1.564 -24.606 1.988 1.00 89.38 466 SER A N 1
ATOM 3554 C CA . SER A 1 466 ? -2.805 -25.098 1.385 1.00 89.38 466 SER A CA 1
ATOM 3555 C C . SER A 1 466 ? -4.033 -24.775 2.224 1.00 89.38 466 SER A C 1
ATOM 3557 O O . SER A 1 466 ? -3.974 -24.706 3.455 1.00 89.38 466 SER A O 1
ATOM 3559 N N . ALA A 1 467 ? -5.152 -24.552 1.540 1.00 89.44 467 ALA A N 1
ATOM 3560 C CA . ALA A 1 467 ? -6.438 -24.212 2.134 1.00 89.44 467 ALA A CA 1
ATOM 3561 C C . ALA A 1 467 ? -7.542 -25.131 1.600 1.00 89.44 467 ALA A C 1
ATOM 3563 O O . ALA A 1 467 ? -7.436 -25.653 0.490 1.00 89.44 467 ALA A O 1
ATOM 3564 N N . ASP A 1 468 ? -8.601 -25.309 2.386 1.00 88.19 468 ASP A N 1
ATOM 3565 C CA . ASP A 1 468 ? -9.751 -26.137 2.020 1.00 88.19 468 ASP A CA 1
ATOM 3566 C C . ASP A 1 468 ? -10.531 -25.512 0.851 1.00 88.19 468 ASP A C 1
ATOM 3568 O O . ASP A 1 468 ? -11.046 -24.395 0.950 1.00 88.19 468 ASP A O 1
ATOM 3572 N N . ALA A 1 469 ? -10.607 -26.229 -0.270 1.00 88.44 469 ALA A N 1
ATOM 3573 C CA . ALA A 1 469 ? -11.265 -25.741 -1.476 1.00 88.44 469 ALA A CA 1
ATOM 3574 C C . ALA A 1 469 ? -12.783 -25.545 -1.314 1.00 88.44 469 ALA A C 1
ATOM 3576 O O . ALA A 1 469 ? -13.327 -24.577 -1.846 1.00 88.44 469 ALA A O 1
ATOM 3577 N N . GLU A 1 470 ? -13.472 -26.437 -0.599 1.00 88.50 470 GLU A N 1
ATOM 3578 C CA . GLU A 1 470 ? -14.931 -26.393 -0.445 1.00 88.50 470 GLU A CA 1
ATOM 3579 C C . GLU A 1 470 ? -15.353 -25.280 0.511 1.00 88.50 470 GLU A C 1
ATOM 3581 O O . GLU A 1 470 ? -16.305 -24.543 0.245 1.00 88.50 470 GLU A O 1
ATOM 3586 N N . LEU A 1 471 ? -14.621 -25.122 1.612 1.00 87.88 471 LEU A N 1
ATOM 3587 C CA . LEU A 1 471 ? -14.867 -24.070 2.587 1.00 87.88 471 LEU A CA 1
ATOM 3588 C C . LEU A 1 471 ? -14.660 -22.685 1.969 1.00 87.88 471 LEU A C 1
ATOM 3590 O O . LEU A 1 471 ? -15.532 -21.825 2.081 1.00 87.88 471 LEU A O 1
ATOM 3594 N N . TRP A 1 472 ? -13.548 -22.475 1.260 1.00 90.56 472 TRP A N 1
ATOM 3595 C CA . TRP A 1 472 ? -13.274 -21.198 0.596 1.00 90.56 472 TRP A CA 1
ATOM 3596 C C . TRP A 1 472 ? -14.194 -20.933 -0.601 1.00 90.56 472 TRP A C 1
ATOM 3598 O O . TRP A 1 472 ? -14.455 -19.768 -0.922 1.00 90.56 472 TRP A O 1
ATOM 3608 N N . ALA A 1 473 ? -14.720 -21.976 -1.252 1.00 90.50 473 ALA A N 1
ATOM 3609 C CA . ALA A 1 473 ? -15.748 -21.807 -2.274 1.00 90.50 473 ALA A CA 1
ATOM 3610 C C . ALA A 1 473 ? -17.015 -21.172 -1.678 1.00 90.50 473 ALA A C 1
ATOM 3612 O O . ALA A 1 473 ? -17.477 -20.156 -2.198 1.00 90.50 473 ALA A O 1
ATOM 3613 N N . ARG A 1 474 ? -17.498 -21.697 -0.544 1.00 90.50 474 ARG A N 1
ATOM 3614 C CA . ARG A 1 474 ? -18.675 -21.164 0.163 1.00 90.50 474 ARG A CA 1
ATOM 3615 C C . ARG A 1 474 ? -18.430 -19.783 0.770 1.00 90.50 474 ARG A C 1
ATOM 3617 O O . ARG A 1 474 ? -19.238 -18.881 0.592 1.00 90.50 474 ARG A O 1
ATOM 3624 N N . LEU A 1 475 ? -17.315 -19.607 1.482 1.00 90.25 475 LEU A N 1
ATOM 3625 C CA . LEU A 1 475 ? -17.040 -18.372 2.227 1.00 90.25 475 LEU A CA 1
ATOM 3626 C C . LEU A 1 475 ? -16.671 -17.185 1.329 1.00 90.25 475 LEU A C 1
ATOM 3628 O O . LEU A 1 475 ? -16.936 -16.041 1.688 1.00 90.25 475 LEU A O 1
ATOM 3632 N N . ALA A 1 476 ? -16.030 -17.434 0.183 1.00 91.69 476 ALA A N 1
ATOM 3633 C CA . ALA A 1 476 ? -15.522 -16.370 -0.679 1.00 91.69 476 ALA A CA 1
ATOM 3634 C C . ALA A 1 476 ? -16.048 -16.466 -2.112 1.00 91.69 476 ALA A C 1
ATOM 3636 O O . ALA A 1 476 ? -16.609 -15.498 -2.616 1.00 91.69 476 ALA A O 1
ATOM 3637 N N . ALA A 1 477 ? -15.861 -17.595 -2.797 1.00 90.69 477 ALA A N 1
ATOM 3638 C CA . ALA A 1 477 ? -16.101 -17.668 -4.240 1.00 90.69 477 ALA A CA 1
ATOM 3639 C C . ALA A 1 477 ? -17.560 -17.402 -4.628 1.00 90.69 477 ALA A C 1
ATOM 3641 O O . ALA A 1 477 ? -17.809 -16.639 -5.558 1.00 90.69 477 ALA A O 1
ATOM 3642 N N . GLU A 1 478 ? -18.502 -18.012 -3.910 1.00 89.94 478 GLU A N 1
ATOM 3643 C CA . GLU A 1 478 ? -19.940 -17.870 -4.142 1.00 89.94 478 GLU A CA 1
ATOM 3644 C C . GLU A 1 478 ? -20.426 -16.428 -3.872 1.00 89.94 478 GLU A C 1
ATOM 3646 O O . GLU A 1 478 ? -20.933 -15.804 -4.812 1.00 89.94 478 GLU A O 1
ATOM 3651 N N . PRO A 1 479 ? -20.195 -15.816 -2.686 1.00 91.06 479 PRO A N 1
ATOM 3652 C CA . PRO A 1 479 ? -20.543 -14.411 -2.453 1.00 91.06 479 PRO A CA 1
ATOM 3653 C C . PRO A 1 479 ? -19.862 -13.434 -3.420 1.00 91.06 479 PRO A C 1
ATOM 3655 O O . PRO A 1 479 ? -20.489 -12.495 -3.915 1.00 91.06 479 PRO A O 1
ATOM 3658 N N . LEU A 1 480 ? -18.577 -13.649 -3.730 1.00 91.44 480 LEU A N 1
ATOM 3659 C CA . LEU A 1 480 ? -17.836 -12.782 -4.650 1.00 91.44 480 LEU A CA 1
ATOM 3660 C C . LEU A 1 480 ? -18.325 -12.922 -6.093 1.00 91.44 480 LEU A C 1
ATOM 3662 O O . LEU A 1 480 ? -18.256 -11.945 -6.837 1.00 91.44 480 LEU A O 1
ATOM 3666 N N . ALA A 1 481 ? -18.835 -14.087 -6.497 1.00 87.81 481 ALA A N 1
ATOM 3667 C CA . ALA A 1 481 ? -19.451 -14.267 -7.807 1.00 87.81 481 ALA A CA 1
ATOM 3668 C C . ALA A 1 481 ? -20.744 -13.449 -7.943 1.00 87.81 481 ALA A C 1
ATOM 3670 O O . ALA A 1 481 ? -20.961 -12.842 -8.994 1.00 87.81 481 ALA A O 1
ATOM 3671 N N . GLU A 1 482 ? -21.560 -13.361 -6.887 1.00 88.38 482 GLU A N 1
ATOM 3672 C CA . GLU A 1 482 ? -22.732 -12.475 -6.880 1.00 88.38 482 GLU A CA 1
ATOM 3673 C C . GLU A 1 482 ? -22.319 -10.999 -6.901 1.00 88.38 482 GLU A C 1
ATOM 3675 O O . GLU A 1 482 ? -22.817 -10.225 -7.723 1.00 88.38 482 GLU A O 1
ATOM 3680 N N . LEU A 1 483 ? -21.332 -10.610 -6.084 1.00 89.81 483 LEU A N 1
ATOM 3681 C CA . LEU A 1 483 ? -20.801 -9.243 -6.080 1.00 89.81 483 LEU A CA 1
ATOM 3682 C C . LEU A 1 483 ? -20.189 -8.849 -7.436 1.00 89.81 483 LEU A C 1
ATOM 3684 O O . LEU A 1 483 ? -20.346 -7.712 -7.888 1.00 89.81 483 LEU A O 1
ATOM 3688 N N . ALA A 1 484 ? -19.520 -9.782 -8.122 1.00 87.31 484 ALA A N 1
ATOM 3689 C CA . ALA A 1 484 ? -18.871 -9.548 -9.413 1.00 87.31 484 ALA A CA 1
ATOM 3690 C C . ALA A 1 484 ? -19.835 -9.016 -10.483 1.00 87.31 484 ALA A C 1
ATOM 3692 O O . ALA A 1 484 ? -19.411 -8.279 -11.376 1.00 87.31 484 ALA A O 1
ATOM 3693 N N . ARG A 1 485 ? -21.131 -9.328 -10.369 1.00 87.06 485 ARG A N 1
ATOM 3694 C CA . ARG A 1 485 ? -22.180 -8.859 -11.284 1.00 87.06 485 ARG A CA 1
ATOM 3695 C C . ARG A 1 485 ? -22.393 -7.350 -11.227 1.00 87.06 485 ARG A C 1
ATOM 3697 O O . ARG A 1 485 ? -22.820 -6.773 -12.222 1.00 87.06 485 ARG A O 1
ATOM 3704 N N . ILE A 1 486 ? -22.087 -6.722 -10.091 1.00 91.12 486 ILE A N 1
ATOM 3705 C CA . ILE A 1 486 ? -22.250 -5.279 -9.886 1.00 91.12 486 ILE A CA 1
ATOM 3706 C C . ILE A 1 486 ? -20.918 -4.530 -9.784 1.00 91.12 486 ILE A C 1
ATOM 3708 O O . ILE A 1 486 ? -20.923 -3.305 -9.760 1.00 91.12 486 ILE A O 1
ATOM 3712 N N . LEU A 1 487 ? -19.766 -5.216 -9.797 1.00 89.94 487 LEU A N 1
ATOM 3713 C CA . LEU A 1 487 ? -18.450 -4.558 -9.785 1.00 89.94 487 LEU A CA 1
ATOM 3714 C C . LEU A 1 487 ? -18.258 -3.458 -10.851 1.00 89.94 487 LEU A C 1
ATOM 3716 O O . LEU A 1 487 ? -17.621 -2.456 -10.522 1.00 89.94 487 LEU A O 1
ATOM 3720 N N . PRO A 1 488 ? -18.816 -3.558 -12.079 1.00 89.75 488 PRO A N 1
ATOM 3721 C CA . PRO A 1 488 ? -18.750 -2.472 -13.061 1.00 89.75 488 PRO A CA 1
ATOM 3722 C C . PRO A 1 488 ? -19.287 -1.120 -12.562 1.00 89.75 488 PRO A C 1
ATOM 3724 O O . PRO A 1 488 ? -18.825 -0.082 -13.027 1.00 89.75 488 PRO A O 1
ATOM 3727 N N . VAL A 1 489 ? -20.214 -1.114 -11.595 1.00 91.75 489 VAL A N 1
ATOM 3728 C CA . VAL A 1 489 ? -20.754 0.106 -10.964 1.00 91.75 489 VAL A CA 1
ATOM 3729 C C . VAL A 1 489 ? -19.642 0.933 -10.311 1.00 91.75 489 VAL A C 1
ATOM 3731 O O . VAL A 1 489 ? -19.663 2.162 -10.396 1.00 91.75 489 VAL A O 1
ATOM 3734 N N . PHE A 1 490 ? -18.641 0.269 -9.726 1.00 89.88 490 PHE A N 1
ATOM 3735 C CA . PHE A 1 490 ? -17.531 0.897 -9.002 1.00 89.88 490 PHE A CA 1
ATOM 3736 C C . PHE A 1 490 ? -16.326 1.236 -9.891 1.00 89.88 490 PHE A C 1
ATOM 3738 O O . PHE A 1 490 ? -15.365 1.848 -9.425 1.00 89.88 490 PHE A O 1
ATOM 3745 N N . ASP A 1 491 ? -16.345 0.855 -11.170 1.00 87.38 491 ASP A N 1
ATOM 3746 C CA . ASP A 1 491 ? -15.238 1.125 -12.082 1.00 87.38 491 ASP A CA 1
ATOM 3747 C C . ASP A 1 491 ? -15.295 2.563 -12.617 1.00 87.38 491 ASP A C 1
ATOM 3749 O O . ASP A 1 491 ? -16.047 2.889 -13.540 1.00 87.38 491 ASP A O 1
ATOM 3753 N N . LEU A 1 492 ? -14.446 3.423 -12.054 1.00 81.69 492 LEU A N 1
ATOM 3754 C CA . LEU A 1 492 ? -14.304 4.827 -12.455 1.00 81.69 492 LEU A CA 1
ATOM 3755 C C . LEU A 1 492 ? -13.807 4.997 -13.903 1.00 81.69 492 LEU A C 1
ATOM 3757 O O . LEU A 1 492 ? -14.051 6.024 -14.530 1.00 81.69 492 LEU A O 1
ATOM 3761 N N . GLY A 1 493 ? -13.117 3.998 -14.458 1.00 87.00 493 GLY A N 1
ATOM 3762 C CA . GLY A 1 493 ? -12.624 4.010 -15.833 1.00 87.00 493 GLY A CA 1
ATOM 3763 C C . GLY A 1 493 ? -13.626 3.465 -16.853 1.00 87.00 493 GLY A C 1
ATOM 3764 O O . GLY A 1 493 ? -13.384 3.570 -18.057 1.00 87.00 493 GLY A O 1
ATOM 3765 N N . LEU A 1 494 ? -14.746 2.867 -16.428 1.00 89.00 494 LEU A N 1
ATOM 3766 C CA . LEU A 1 494 ? -15.696 2.245 -17.356 1.00 89.00 494 LEU A CA 1
ATOM 3767 C C . LEU A 1 494 ? -16.348 3.270 -18.289 1.00 89.00 494 LEU A C 1
ATOM 3769 O O . LEU A 1 494 ? -16.371 3.040 -19.498 1.00 89.00 494 LEU A O 1
ATOM 3773 N N . ALA A 1 495 ? -16.802 4.413 -17.765 1.00 90.12 495 ALA A N 1
ATOM 3774 C CA . ALA A 1 495 ? -17.364 5.489 -18.582 1.00 90.12 495 ALA A CA 1
ATOM 3775 C C . ALA A 1 495 ? -16.356 5.964 -19.644 1.00 90.12 495 ALA A C 1
ATOM 3777 O O . ALA A 1 495 ? -16.683 6.015 -20.825 1.00 90.12 495 ALA A O 1
ATOM 3778 N N . GLN A 1 496 ? -15.090 6.163 -19.263 1.00 90.88 496 GLN A N 1
ATOM 3779 C CA . GLN A 1 496 ? -14.014 6.561 -20.181 1.00 90.88 496 GLN A CA 1
ATOM 3780 C C . GLN A 1 496 ? -13.787 5.527 -21.298 1.00 90.88 496 GLN A C 1
ATOM 3782 O O . GLN A 1 496 ? -13.662 5.886 -22.471 1.00 90.88 496 GLN A O 1
ATOM 3787 N N . ARG A 1 497 ? -13.788 4.228 -20.962 1.00 91.00 497 ARG A N 1
ATOM 3788 C CA . ARG A 1 497 ? -13.671 3.135 -21.946 1.00 91.00 497 ARG A CA 1
ATOM 3789 C C . ARG A 1 497 ? -14.874 3.074 -22.888 1.00 91.00 497 ARG A C 1
ATOM 3791 O O . ARG A 1 497 ? -14.709 2.790 -24.075 1.00 91.00 497 ARG A O 1
ATOM 3798 N N . LEU A 1 498 ? -16.077 3.343 -22.381 1.00 92.44 498 LEU A N 1
ATOM 3799 C CA . LEU A 1 498 ? -17.288 3.432 -23.195 1.00 92.44 498 LEU A CA 1
ATOM 3800 C C . LEU A 1 498 ? -17.269 4.667 -24.105 1.00 92.44 498 LEU A C 1
ATOM 3802 O O . LEU A 1 498 ? -17.662 4.556 -25.263 1.00 92.44 498 LEU A O 1
ATOM 3806 N N . THR A 1 499 ? -16.735 5.799 -23.650 1.00 93.50 499 THR A N 1
ATOM 3807 C CA . THR A 1 499 ? -16.522 6.987 -24.489 1.00 93.50 499 THR A CA 1
ATOM 3808 C C . THR A 1 499 ? -15.532 6.695 -25.616 1.00 93.50 499 THR A C 1
ATOM 3810 O O . THR A 1 499 ? -15.830 7.000 -26.769 1.00 93.50 499 THR A O 1
ATOM 3813 N N . LEU A 1 500 ? -14.417 6.002 -25.342 1.00 93.94 500 LEU A N 1
ATOM 3814 C CA . LEU A 1 500 ? -13.495 5.537 -26.390 1.00 93.94 500 LEU A CA 1
ATOM 3815 C C . LEU A 1 500 ? -14.192 4.600 -27.392 1.00 93.94 500 LEU A C 1
ATOM 3817 O O . LEU A 1 500 ? -14.002 4.728 -28.601 1.00 93.94 500 LEU A O 1
ATOM 3821 N N . LYS A 1 501 ? -15.040 3.679 -26.913 1.00 93.12 501 LYS A N 1
ATOM 3822 C CA . LYS A 1 501 ? -15.867 2.830 -27.787 1.00 93.12 501 LYS A CA 1
ATOM 3823 C C . LYS A 1 501 ? -16.794 3.673 -28.668 1.00 93.12 501 LYS A C 1
ATOM 3825 O O . LYS A 1 501 ? -16.901 3.395 -29.860 1.00 93.12 501 LYS A O 1
ATOM 3830 N N . GLY A 1 502 ? -17.444 4.689 -28.105 1.00 94.44 502 GLY A N 1
ATOM 3831 C CA . GLY A 1 502 ? -18.293 5.610 -28.856 1.00 94.44 502 GLY A CA 1
ATOM 3832 C C . GLY A 1 502 ? -17.523 6.369 -29.929 1.00 94.44 502 GLY A C 1
ATOM 3833 O O . GLY A 1 502 ? -17.977 6.431 -31.069 1.00 94.44 502 GLY A O 1
ATOM 3834 N N . PHE A 1 503 ? -16.328 6.857 -29.594 1.00 95.81 503 PHE A N 1
ATOM 3835 C CA . PHE A 1 503 ? -15.446 7.557 -30.525 1.00 95.81 503 PHE A CA 1
ATOM 3836 C C . PHE A 1 503 ? -15.037 6.644 -31.686 1.00 95.81 503 PHE A C 1
ATOM 3838 O O . PHE A 1 503 ? -15.173 7.010 -32.853 1.00 95.81 503 PHE A O 1
ATOM 3845 N N . PHE A 1 504 ? -14.636 5.406 -31.376 1.00 95.62 504 PHE A N 1
ATOM 3846 C CA . PHE A 1 504 ? -14.312 4.404 -32.388 1.00 95.62 504 PHE A CA 1
ATOM 3847 C C . PHE A 1 504 ? -15.501 4.114 -33.311 1.00 95.62 504 PHE A C 1
ATOM 3849 O O . PHE A 1 504 ? -15.345 4.092 -34.530 1.00 95.62 504 PHE A O 1
ATOM 3856 N N . LEU A 1 505 ? -16.697 3.910 -32.750 1.00 94.75 505 LEU A N 1
ATOM 3857 C CA . LEU A 1 505 ? -17.904 3.631 -33.532 1.00 94.75 505 LEU A CA 1
ATOM 3858 C C . LEU A 1 505 ? -18.316 4.814 -34.413 1.00 94.75 505 LEU A C 1
ATOM 3860 O O . LEU A 1 505 ? -18.762 4.584 -35.533 1.00 94.75 505 LEU A O 1
ATOM 3864 N N . ALA A 1 506 ? -18.152 6.050 -33.939 1.00 94.12 506 ALA A N 1
ATOM 3865 C CA . ALA A 1 506 ? -18.433 7.246 -34.728 1.00 94.12 506 ALA A CA 1
ATOM 3866 C C . ALA A 1 506 ? -17.476 7.381 -35.925 1.00 94.12 506 ALA A C 1
ATOM 3868 O O . ALA A 1 506 ? -17.905 7.763 -37.010 1.00 94.12 506 ALA A O 1
ATOM 3869 N N . ARG A 1 507 ? -16.196 7.031 -35.744 1.00 93.75 507 ARG A N 1
ATOM 3870 C CA . ARG A 1 507 ? -15.159 7.169 -36.778 1.00 93.75 507 ARG A CA 1
ATOM 3871 C C . ARG A 1 507 ? -15.118 6.006 -37.771 1.00 93.75 507 ARG A C 1
ATOM 3873 O O . ARG A 1 507 ? -14.919 6.228 -38.959 1.00 93.75 507 ARG A O 1
ATOM 3880 N N . HIS A 1 508 ? -15.291 4.775 -37.293 1.00 94.12 508 HIS A N 1
ATOM 3881 C CA . HIS A 1 508 ? -15.092 3.560 -38.094 1.00 94.12 508 HIS A CA 1
ATOM 3882 C C . HIS A 1 508 ? -16.376 2.757 -38.342 1.00 94.12 508 HIS A C 1
ATOM 3884 O O . HIS A 1 508 ? -16.384 1.870 -39.193 1.00 94.12 508 HIS A O 1
ATOM 3890 N N . GLY A 1 509 ? -17.468 3.042 -37.629 1.00 93.38 509 GLY A N 1
ATOM 3891 C CA . GLY A 1 509 ? -18.713 2.284 -37.739 1.00 93.38 509 GLY A CA 1
ATOM 3892 C C . GLY A 1 509 ? -18.646 0.875 -37.134 1.00 93.38 509 GLY A C 1
ATOM 3893 O O . GLY A 1 509 ? -17.613 0.389 -36.667 1.00 93.38 509 GLY A O 1
ATOM 3894 N N . ARG A 1 510 ? -19.791 0.180 -37.123 1.00 91.81 510 ARG A N 1
ATOM 3895 C CA . ARG A 1 510 ? -19.870 -1.226 -36.688 1.00 91.81 510 ARG A CA 1
ATOM 3896 C C . ARG A 1 510 ? -19.236 -2.135 -37.740 1.00 91.81 510 ARG A C 1
ATOM 3898 O O . ARG A 1 510 ? -19.547 -2.015 -38.917 1.00 91.81 510 ARG A O 1
ATOM 3905 N N . GLY A 1 511 ? -18.375 -3.054 -37.307 1.00 91.50 511 GLY A N 1
ATOM 3906 C CA . GLY A 1 511 ? -17.585 -3.898 -38.213 1.00 91.50 511 GLY A CA 1
ATOM 3907 C C . GLY A 1 511 ? -16.365 -3.190 -38.814 1.00 91.50 511 GLY A C 1
ATOM 3908 O O . GLY A 1 511 ? -15.574 -3.834 -39.498 1.00 91.50 511 GLY A O 1
ATOM 3909 N N . GLY A 1 512 ? -16.186 -1.895 -38.530 1.00 89.62 512 GLY A N 1
ATOM 3910 C CA . GLY A 1 512 ? -14.996 -1.145 -38.898 1.00 89.62 512 GLY A CA 1
ATOM 3911 C C . GLY A 1 512 ? -13.751 -1.617 -38.153 1.00 89.62 512 GLY A C 1
ATOM 3912 O O . GLY A 1 512 ? -13.818 -2.203 -37.068 1.00 89.62 512 GLY A O 1
ATOM 3913 N N . ARG A 1 513 ? -12.593 -1.329 -38.742 1.00 92.56 513 ARG A N 1
ATOM 3914 C CA . ARG A 1 513 ? -11.275 -1.683 -38.220 1.00 92.56 513 ARG A CA 1
ATOM 3915 C C . ARG A 1 513 ? -10.376 -0.450 -38.258 1.00 92.56 513 ARG A C 1
ATOM 3917 O O . ARG A 1 513 ? -10.431 0.317 -39.213 1.00 92.56 513 ARG A O 1
ATOM 3924 N N . SER A 1 514 ? -9.555 -0.284 -37.223 1.00 89.75 514 SER A N 1
ATOM 3925 C CA . SER A 1 514 ? -8.408 0.624 -37.256 1.00 89.75 514 SER A CA 1
ATOM 3926 C C . SER A 1 514 ? -7.136 -0.212 -37.304 1.00 89.75 514 SER A C 1
ATOM 3928 O O . SER A 1 514 ? -6.922 -1.063 -36.437 1.00 89.75 514 SER A O 1
ATOM 3930 N N . ASP A 1 515 ? -6.318 0.014 -38.327 1.00 88.00 515 ASP A N 1
ATOM 3931 C CA . ASP A 1 515 ? -4.987 -0.585 -38.448 1.00 88.00 515 ASP A CA 1
ATOM 3932 C C . ASP A 1 515 ? -3.923 0.195 -37.655 1.00 88.00 515 ASP A C 1
ATOM 3934 O O . ASP A 1 515 ? -2.848 -0.340 -37.394 1.00 88.00 515 ASP A O 1
ATOM 3938 N N . ASP A 1 516 ? -4.248 1.414 -37.203 1.00 85.44 516 ASP A N 1
ATOM 3939 C CA . ASP A 1 516 ? -3.362 2.296 -36.441 1.00 85.44 516 ASP A CA 1
ATOM 3940 C C . ASP A 1 516 ? -3.973 2.666 -35.078 1.00 85.44 516 ASP A C 1
ATOM 3942 O O . ASP A 1 516 ? -4.693 3.656 -34.907 1.00 85.44 516 ASP A O 1
ATOM 3946 N N . LEU A 1 517 ? -3.674 1.838 -34.074 1.00 85.25 517 LEU A N 1
ATOM 3947 C CA . LEU A 1 517 ? -4.139 2.044 -32.700 1.00 85.25 517 LEU A CA 1
ATOM 3948 C C . LEU A 1 517 ? -3.559 3.318 -32.069 1.00 85.25 517 LEU A C 1
ATOM 3950 O O . LEU A 1 517 ? -4.248 3.982 -31.299 1.00 85.25 517 LEU A O 1
ATOM 3954 N N . LEU A 1 518 ? -2.302 3.652 -32.369 1.00 82.88 518 LEU A N 1
ATOM 3955 C CA . LEU A 1 518 ? -1.641 4.813 -31.773 1.00 82.88 518 LEU A CA 1
ATOM 3956 C C . LEU A 1 518 ? -2.275 6.115 -32.268 1.00 82.88 518 LEU A C 1
ATOM 3958 O O . LEU A 1 518 ? -2.501 7.015 -31.461 1.00 82.88 518 LEU A O 1
ATOM 3962 N N . GLN A 1 519 ? -2.625 6.187 -33.556 1.00 83.25 519 GLN A N 1
ATOM 3963 C CA . GLN A 1 519 ? -3.332 7.342 -34.106 1.00 83.25 519 GLN A CA 1
ATOM 3964 C C . GLN A 1 519 ? -4.741 7.442 -33.533 1.00 83.25 519 GLN A C 1
ATOM 3966 O O . GLN A 1 519 ? -5.140 8.516 -33.108 1.00 83.25 519 GLN A O 1
ATOM 3971 N N . LEU A 1 520 ? -5.469 6.324 -33.438 1.00 89.69 520 LEU A N 1
ATOM 3972 C CA . LEU A 1 520 ? -6.799 6.306 -32.825 1.00 89.69 520 LEU A CA 1
ATOM 3973 C C . LEU A 1 520 ? -6.779 6.861 -31.392 1.00 89.69 520 LEU A C 1
ATOM 3975 O O . LEU A 1 520 ? -7.646 7.652 -31.031 1.00 89.69 520 LEU A O 1
ATOM 3979 N N . VAL A 1 521 ? -5.813 6.434 -30.572 1.00 87.25 521 VAL A N 1
ATOM 3980 C CA . VAL A 1 521 ? -5.675 6.917 -29.189 1.00 87.25 521 VAL A CA 1
ATOM 3981 C C . VAL A 1 521 ? -5.275 8.391 -29.169 1.00 87.25 521 VAL A C 1
ATOM 3983 O O . VAL A 1 521 ? -5.815 9.145 -28.367 1.00 87.25 521 VAL A O 1
ATOM 3986 N N . HIS A 1 522 ? -4.368 8.821 -30.046 1.00 84.44 522 HIS A N 1
ATOM 3987 C CA . HIS A 1 522 ? -3.986 10.227 -30.144 1.00 84.44 522 HIS A CA 1
ATOM 3988 C C . HIS A 1 522 ? -5.165 11.124 -30.546 1.00 84.44 522 HIS A C 1
ATOM 3990 O O . HIS A 1 522 ? -5.458 12.072 -29.823 1.00 84.44 522 HIS A O 1
ATOM 3996 N N . ASP A 1 523 ? -5.882 10.776 -31.618 1.00 89.06 523 ASP A N 1
ATOM 3997 C CA . ASP A 1 523 ? -7.079 11.489 -32.078 1.00 89.06 523 ASP A CA 1
ATOM 3998 C C . ASP A 1 523 ? -8.135 11.531 -30.965 1.00 89.06 523 ASP A C 1
ATOM 4000 O O . ASP A 1 523 ? -8.697 12.578 -30.677 1.00 89.06 523 ASP A O 1
ATOM 4004 N N . PHE A 1 524 ? -8.356 10.416 -30.258 1.00 91.19 524 PHE A N 1
ATOM 4005 C CA . PHE A 1 524 ? -9.268 10.386 -29.113 1.00 91.19 524 PHE A CA 1
ATOM 4006 C C . PHE A 1 524 ? -8.859 11.377 -28.013 1.00 91.19 524 PHE A C 1
ATOM 4008 O O . PHE A 1 524 ? -9.714 12.045 -27.429 1.00 91.19 524 PHE A O 1
ATOM 4015 N N . HIS A 1 525 ? -7.561 11.475 -27.720 1.00 86.19 525 HIS A N 1
ATOM 4016 C CA . HIS A 1 525 ? -7.039 12.407 -26.726 1.00 86.19 525 HIS A CA 1
ATOM 4017 C C . HIS A 1 525 ? -7.254 13.871 -27.117 1.00 86.19 525 HIS A C 1
ATOM 4019 O O . HIS A 1 525 ? -7.772 14.641 -26.303 1.00 86.19 525 HIS A O 1
ATOM 4025 N N . GLU A 1 526 ? -6.883 14.228 -28.345 1.00 86.44 526 GLU A N 1
ATOM 4026 C CA . GLU A 1 526 ? -6.939 15.602 -28.847 1.00 86.44 526 GLU A CA 1
ATOM 4027 C C . GLU A 1 526 ? -8.369 16.062 -29.158 1.00 86.44 526 GLU A C 1
ATOM 4029 O O . GLU A 1 526 ? -8.746 17.165 -28.767 1.00 86.44 526 GLU A O 1
ATOM 4034 N N . ASP A 1 527 ? -9.183 15.215 -29.791 1.00 89.88 527 ASP A N 1
ATOM 4035 C CA . ASP A 1 527 ? -10.506 15.609 -30.285 1.00 89.88 527 ASP A CA 1
ATOM 4036 C C . ASP A 1 527 ? -11.556 15.693 -29.169 1.00 89.88 527 ASP A C 1
ATOM 4038 O O . ASP A 1 527 ? -12.498 16.481 -29.267 1.00 89.88 527 ASP A O 1
ATOM 4042 N N . ILE A 1 528 ? -11.453 14.854 -28.127 1.00 91.50 528 ILE A N 1
ATOM 4043 C CA . ILE A 1 528 ? -12.527 14.732 -27.126 1.00 91.50 528 ILE A CA 1
ATOM 4044 C C . ILE A 1 528 ? -12.045 14.507 -25.689 1.00 91.50 528 ILE A C 1
ATOM 4046 O O . ILE A 1 528 ? -12.574 15.124 -24.763 1.00 91.50 528 ILE A O 1
ATOM 4050 N N . PHE A 1 529 ? -11.068 13.629 -25.452 1.00 89.62 529 PHE A N 1
ATOM 4051 C CA . PHE A 1 529 ? -10.835 13.098 -24.107 1.00 89.62 529 PHE A CA 1
ATOM 4052 C C . PHE A 1 529 ? -10.219 14.120 -23.145 1.00 89.62 529 PHE A C 1
ATOM 4054 O O . PHE A 1 529 ? -10.586 14.143 -21.970 1.00 89.62 529 PHE A O 1
ATOM 4061 N N . HIS A 1 530 ? -9.330 15.005 -23.612 1.00 86.50 530 HIS A N 1
ATOM 4062 C CA . HIS A 1 530 ? -8.788 16.068 -22.757 1.00 86.50 530 HIS A CA 1
ATOM 4063 C C . HIS A 1 530 ? -9.882 17.020 -22.259 1.00 86.50 530 HIS A C 1
ATOM 4065 O O . HIS A 1 530 ? -9.929 17.330 -21.066 1.00 86.50 530 HIS A O 1
ATOM 4071 N N . GLN A 1 531 ? -10.796 17.434 -23.140 1.00 87.56 531 GLN A N 1
ATOM 4072 C CA . GLN A 1 531 ? -11.923 18.286 -22.763 1.00 87.56 531 GLN A CA 1
ATOM 4073 C C . GLN A 1 531 ? -12.912 17.533 -21.860 1.00 87.56 531 GLN A C 1
ATOM 4075 O O . GLN A 1 531 ? -13.394 18.094 -20.876 1.00 87.56 531 GLN A O 1
ATOM 4080 N N . TYR A 1 532 ? -13.159 16.250 -22.145 1.00 88.31 532 TYR A N 1
ATOM 4081 C CA . TYR A 1 532 ? -13.979 15.366 -21.311 1.00 88.31 532 TYR A CA 1
ATOM 4082 C C . TYR A 1 532 ? -13.460 15.293 -19.873 1.00 88.31 532 TYR A C 1
ATOM 4084 O O . TYR A 1 532 ? -14.227 15.488 -18.929 1.00 88.31 532 TYR A O 1
ATOM 4092 N N . LEU A 1 533 ? -12.156 15.065 -19.686 1.00 86.94 533 LEU A N 1
ATOM 4093 C CA . LEU A 1 533 ? -11.542 15.005 -18.358 1.00 86.94 533 LEU A CA 1
ATOM 4094 C C . LEU A 1 533 ? -11.623 16.346 -17.624 1.00 86.94 533 LEU A C 1
ATOM 4096 O O . LEU A 1 533 ? -11.947 16.368 -16.440 1.00 86.94 533 LEU A O 1
ATOM 4100 N N . GLN A 1 534 ? -11.374 17.464 -18.314 1.00 85.56 534 GLN A N 1
ATOM 4101 C CA . GLN A 1 534 ? -11.509 18.794 -17.711 1.00 85.56 534 GLN A CA 1
ATOM 4102 C C . GLN A 1 534 ? -12.937 19.038 -17.216 1.00 85.56 534 GLN A C 1
ATOM 4104 O O . GLN A 1 534 ? -13.126 19.416 -16.061 1.00 85.56 534 GLN A O 1
ATOM 4109 N N . PHE A 1 535 ? -13.938 18.760 -18.053 1.00 85.81 535 PHE A N 1
ATOM 4110 C CA . PHE A 1 535 ? -15.339 18.981 -17.705 1.00 85.81 535 PHE A CA 1
ATOM 4111 C C . PHE A 1 535 ? -15.801 18.077 -16.556 1.00 85.81 535 PHE A C 1
ATOM 4113 O O . PHE A 1 535 ? -16.380 18.551 -15.582 1.00 85.81 535 PHE A O 1
ATOM 4120 N N . THR A 1 536 ? -15.500 16.779 -16.630 1.00 84.06 536 THR A N 1
ATOM 4121 C CA . THR A 1 536 ? -15.872 15.815 -15.582 1.00 84.06 536 THR A CA 1
ATOM 4122 C C . THR A 1 536 ? -15.161 16.086 -14.258 1.00 84.06 536 THR A C 1
ATOM 4124 O O . THR A 1 536 ? -15.780 15.939 -13.210 1.00 84.06 536 THR A O 1
ATOM 4127 N N . SER A 1 537 ? -13.910 16.564 -14.276 1.00 81.62 537 SER A N 1
ATOM 4128 C CA . SER A 1 537 ? -13.186 16.953 -13.054 1.00 81.62 537 SER A CA 1
ATOM 4129 C C . SER A 1 537 ? -13.762 18.187 -12.352 1.00 81.62 537 SER A C 1
ATOM 4131 O O . SER A 1 537 ? -13.552 18.360 -11.155 1.00 81.62 537 SER A O 1
ATOM 4133 N N . ALA A 1 538 ? -14.486 19.037 -13.086 1.00 81.19 538 ALA A N 1
ATOM 4134 C CA . ALA A 1 538 ? -15.111 20.248 -12.565 1.00 81.19 538 ALA A CA 1
ATOM 4135 C C . ALA A 1 538 ? -16.543 20.016 -12.046 1.00 81.19 538 ALA A C 1
ATOM 4137 O O . ALA A 1 538 ? -17.147 20.938 -11.496 1.00 81.19 538 ALA A O 1
ATOM 4138 N N . LYS A 1 539 ? -17.107 18.811 -12.221 1.00 78.19 539 LYS A N 1
ATOM 4139 C CA . LYS A 1 539 ? -18.454 18.488 -11.742 1.00 78.19 539 LYS A CA 1
ATOM 4140 C C . LYS A 1 539 ? -18.505 18.390 -10.219 1.00 78.19 539 LYS A C 1
ATOM 4142 O O . LYS A 1 539 ? -17.626 17.809 -9.587 1.00 78.19 539 LYS A O 1
ATOM 4147 N N . SER A 1 540 ? -19.598 18.898 -9.650 1.00 73.31 540 SER A N 1
ATOM 4148 C CA . SER A 1 540 ? -19.963 18.622 -8.259 1.00 73.31 540 SER A CA 1
ATOM 4149 C C . SER A 1 540 ? -20.178 17.119 -8.056 1.00 73.31 540 SER A C 1
ATOM 4151 O O . SER A 1 540 ? -20.786 16.456 -8.898 1.00 73.31 540 SER A O 1
ATOM 4153 N N . GLY A 1 541 ? -19.708 16.596 -6.920 1.00 68.06 541 GLY A N 1
ATOM 4154 C CA . GLY A 1 541 ? -19.972 15.217 -6.497 1.00 68.06 541 GLY A CA 1
ATOM 4155 C C . GLY A 1 541 ? -21.413 14.981 -6.030 1.00 68.06 541 GLY A C 1
ATOM 4156 O O . GLY A 1 541 ? -21.824 13.833 -5.887 1.00 68.06 541 GLY A O 1
ATOM 4157 N N . GLU A 1 542 ? -22.186 16.049 -5.823 1.00 65.06 542 GLU A N 1
ATOM 4158 C CA . GLU A 1 542 ? -23.586 16.000 -5.402 1.00 65.06 542 GLU A CA 1
ATOM 4159 C C . GLU A 1 542 ? -24.492 16.534 -6.515 1.00 65.06 542 GLU A C 1
ATOM 4161 O O . GLU A 1 542 ? -24.277 17.638 -7.028 1.00 65.06 542 GLU A O 1
ATOM 4166 N N . ALA A 1 543 ? -25.513 15.755 -6.887 1.00 69.38 543 ALA A N 1
ATOM 4167 C CA . ALA A 1 543 ? -26.589 16.236 -7.748 1.00 69.38 543 ALA A CA 1
ATOM 4168 C C . ALA A 1 543 ? -27.549 17.137 -6.949 1.00 69.38 543 ALA A C 1
ATOM 4170 O O . ALA A 1 543 ? -27.773 16.893 -5.765 1.00 69.38 543 ALA A O 1
ATOM 4171 N N . GLU A 1 544 ? -28.197 18.109 -7.607 1.00 60.22 544 GLU A N 1
ATOM 4172 C CA . GLU A 1 544 ? -29.113 19.094 -6.983 1.00 60.22 544 GLU A CA 1
ATOM 4173 C C . GLU A 1 544 ? -30.246 18.486 -6.126 1.00 60.22 544 GLU A C 1
ATOM 4175 O O . GLU A 1 544 ? -30.851 19.186 -5.323 1.00 60.22 544 GLU A O 1
ATOM 4180 N N . HIS A 1 545 ? -30.537 17.190 -6.277 1.00 63.97 545 HIS A N 1
ATOM 4181 C CA . HIS A 1 545 ? -31.632 16.481 -5.603 1.00 63.97 545 HIS A CA 1
ATOM 4182 C C . HIS A 1 545 ? -31.137 15.366 -4.656 1.00 63.97 545 HIS A C 1
ATOM 4184 O O . HIS A 1 545 ? -31.884 14.435 -4.361 1.00 63.97 545 HIS A O 1
ATOM 4190 N N . GLY A 1 546 ? -29.861 15.383 -4.241 1.00 64.44 546 GLY A N 1
ATOM 4191 C CA . GLY A 1 546 ? -29.267 14.328 -3.397 1.00 64.44 546 GLY A CA 1
ATOM 4192 C C . GLY A 1 546 ? -29.109 12.967 -4.100 1.00 64.44 546 GLY A C 1
ATOM 4193 O O . GLY A 1 546 ? -28.859 11.941 -3.464 1.00 64.44 546 GLY A O 1
ATOM 4194 N N . GLY A 1 547 ? -29.288 12.945 -5.424 1.00 68.81 547 GLY A N 1
ATOM 4195 C CA . GLY A 1 547 ? -29.118 11.771 -6.279 1.00 68.81 547 GLY A CA 1
ATOM 4196 C C . GLY A 1 547 ? -27.670 11.547 -6.720 1.00 68.81 547 GLY A C 1
ATOM 4197 O O . GLY A 1 547 ? -26.782 12.358 -6.462 1.00 68.81 547 GLY A O 1
ATOM 4198 N N . TYR A 1 548 ? -27.441 10.439 -7.427 1.00 73.69 548 TYR A N 1
ATOM 4199 C CA . TYR A 1 548 ? -26.148 10.167 -8.052 1.00 73.69 548 TYR A CA 1
ATOM 4200 C C . TYR A 1 548 ? -25.954 11.082 -9.279 1.00 73.69 548 TYR A C 1
ATOM 4202 O O . TYR A 1 548 ? -26.838 11.100 -10.143 1.00 73.69 548 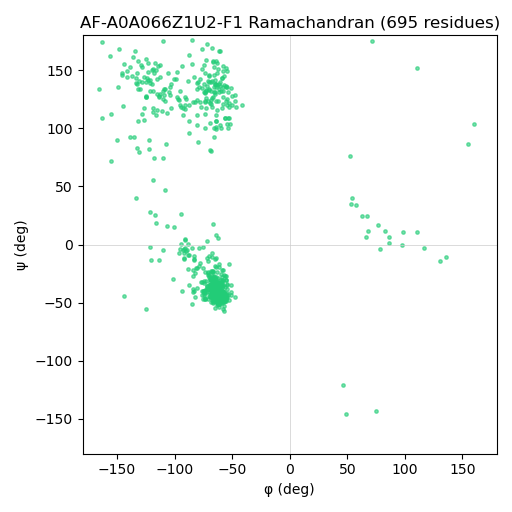TYR A O 1
ATOM 4210 N N . PRO A 1 549 ? -24.850 11.848 -9.384 1.00 81.06 549 PRO A N 1
ATOM 4211 C CA . PRO A 1 549 ? -24.602 12.693 -10.547 1.00 81.06 549 PRO A CA 1
ATOM 4212 C C . PRO A 1 549 ? -24.326 11.827 -11.782 1.00 81.06 549 PRO A C 1
ATOM 4214 O O . PRO A 1 549 ? -23.430 10.988 -11.771 1.00 81.06 549 PRO A O 1
ATOM 4217 N N . ALA A 1 550 ? -25.092 12.036 -12.853 1.00 84.81 550 ALA A N 1
ATOM 4218 C CA . ALA A 1 550 ? -24.941 11.267 -14.086 1.00 84.81 550 ALA A CA 1
ATOM 4219 C C . ALA A 1 550 ? -23.590 11.528 -14.773 1.00 84.81 550 ALA A C 1
ATOM 4221 O O . ALA A 1 550 ? -23.071 12.657 -14.770 1.00 84.81 550 ALA A O 1
ATOM 4222 N N . GLU A 1 551 ? -23.048 10.488 -15.401 1.00 88.50 551 GLU A N 1
ATOM 4223 C CA . GLU A 1 551 ? -21.858 10.574 -16.239 1.00 88.50 551 GLU A CA 1
ATOM 4224 C C . GLU A 1 551 ? -22.109 11.414 -17.498 1.00 88.50 551 GLU A C 1
ATOM 4226 O O . GLU A 1 551 ? -23.222 11.528 -18.014 1.00 88.50 551 GLU A O 1
ATOM 4231 N N . GLU A 1 552 ? -21.044 12.019 -18.025 1.00 89.94 552 GLU A N 1
ATOM 4232 C CA . GLU A 1 552 ? -21.130 12.703 -19.316 1.00 89.94 552 GLU A CA 1
ATOM 4233 C C . GLU A 1 552 ? -21.205 11.688 -20.462 1.00 89.94 552 GLU A C 1
ATOM 4235 O O . GLU A 1 552 ? -20.309 10.866 -20.649 1.00 89.94 552 GLU A O 1
ATOM 4240 N N . ASN A 1 553 ? -22.257 11.780 -21.277 1.00 91.75 553 ASN A N 1
ATOM 4241 C CA . ASN A 1 553 ? -22.494 10.868 -22.395 1.00 91.75 553 ASN A CA 1
ATOM 4242 C C . ASN A 1 553 ? -22.508 11.593 -23.750 1.00 91.75 553 ASN A C 1
ATOM 4244 O O . ASN A 1 553 ? -23.467 11.500 -24.516 1.00 91.75 553 ASN A O 1
ATOM 4248 N N . TRP A 1 554 ? -21.432 12.323 -24.058 1.00 92.06 554 TRP A N 1
ATOM 4249 C CA . TRP A 1 554 ? -21.324 13.165 -25.263 1.00 92.06 554 TRP A CA 1
ATOM 4250 C C . TRP A 1 554 ? -21.531 12.411 -26.582 1.00 92.06 554 TRP A C 1
ATOM 4252 O O . TRP A 1 554 ? -21.956 12.999 -27.572 1.00 92.06 554 TRP A O 1
ATOM 4262 N N . LEU A 1 555 ? -21.250 11.104 -26.597 1.00 93.19 555 LEU A N 1
ATOM 4263 C CA . LEU A 1 555 ? -21.355 10.243 -27.778 1.00 93.19 555 LEU A CA 1
ATOM 4264 C C . LEU A 1 555 ? -22.563 9.294 -27.731 1.00 93.19 555 LEU A C 1
ATOM 4266 O O . LEU A 1 555 ? -22.589 8.299 -28.460 1.00 93.19 555 LEU A O 1
ATOM 4270 N N . GLY A 1 556 ? -23.538 9.557 -26.853 1.00 92.06 556 GLY A N 1
ATOM 4271 C CA . GLY A 1 556 ? -24.825 8.857 -26.812 1.00 92.06 556 GLY A CA 1
ATOM 4272 C C . GLY A 1 556 ? -24.725 7.339 -26.636 1.00 92.06 556 GLY A C 1
ATOM 4273 O O . GLY A 1 556 ? -25.522 6.596 -27.205 1.00 92.06 556 GLY A O 1
ATOM 4274 N N . GLN A 1 557 ? -23.731 6.850 -25.890 1.00 93.75 557 GLN A N 1
ATOM 4275 C CA . GLN A 1 557 ? -23.525 5.425 -25.648 1.00 93.75 557 GLN A CA 1
ATOM 4276 C C . GLN A 1 557 ? -24.595 4.883 -24.689 1.00 93.75 557 GLN A C 1
ATOM 4278 O O . GLN A 1 557 ? -24.610 5.284 -23.521 1.00 93.75 557 GLN A O 1
ATOM 4283 N N . PRO A 1 558 ? -25.453 3.929 -25.108 1.00 93.25 558 PRO A N 1
ATOM 4284 C CA . PRO A 1 558 ? -26.498 3.382 -24.238 1.00 93.25 558 PRO A CA 1
ATOM 4285 C C . PRO A 1 558 ? -25.949 2.731 -22.963 1.00 93.25 558 PRO A C 1
ATOM 4287 O O . PRO A 1 558 ? -26.620 2.711 -21.935 1.00 93.25 558 PRO A O 1
ATOM 4290 N N . GLN A 1 559 ? -24.718 2.214 -23.019 1.00 93.88 559 GLN A N 1
ATOM 4291 C CA . GLN A 1 559 ? -24.049 1.593 -21.878 1.00 93.88 559 GLN A CA 1
ATOM 4292 C C . GLN A 1 559 ? -23.699 2.591 -20.767 1.00 93.88 559 GLN A C 1
ATOM 4294 O O . GLN A 1 559 ? -23.688 2.192 -19.609 1.00 93.88 559 GLN A O 1
ATOM 4299 N N . ILE A 1 560 ? -23.430 3.863 -21.090 1.00 93.75 560 ILE A N 1
ATOM 4300 C CA . ILE A 1 560 ? -23.175 4.892 -20.067 1.00 93.75 560 ILE A CA 1
ATOM 4301 C C . ILE A 1 560 ? -24.480 5.184 -19.317 1.00 93.75 560 ILE A C 1
ATOM 4303 O O . ILE A 1 560 ? -24.516 5.137 -18.096 1.00 93.75 560 ILE A O 1
ATOM 4307 N N . THR A 1 561 ? -25.595 5.328 -20.038 1.00 93.75 561 THR A N 1
ATOM 4308 C CA . THR A 1 561 ? -26.922 5.495 -19.423 1.00 93.75 561 THR A CA 1
ATOM 4309 C C . THR A 1 561 ? -27.355 4.284 -18.586 1.00 93.75 561 THR A C 1
ATOM 4311 O O . THR A 1 561 ? -28.061 4.439 -17.593 1.00 93.75 561 THR A O 1
ATOM 4314 N N . ALA A 1 562 ? -26.975 3.068 -18.984 1.00 94.50 562 ALA A N 1
ATOM 4315 C CA . ALA A 1 562 ? -27.202 1.857 -18.191 1.00 94.50 562 ALA A CA 1
ATOM 4316 C C . ALA A 1 562 ? -26.360 1.854 -16.900 1.00 94.50 562 ALA A C 1
ATOM 4318 O O . ALA A 1 562 ? -26.864 1.530 -15.827 1.00 94.50 562 ALA A O 1
ATOM 4319 N N . LEU A 1 563 ? -25.096 2.282 -16.988 1.00 93.56 563 LEU A N 1
ATOM 4320 C CA . LEU A 1 563 ? -24.211 2.441 -15.834 1.00 93.56 563 LEU A CA 1
ATOM 4321 C C . LEU A 1 563 ? -24.761 3.459 -14.823 1.00 93.56 563 LEU A C 1
ATOM 4323 O O . LEU A 1 563 ? -24.785 3.166 -13.629 1.00 93.56 563 LEU A O 1
ATOM 4327 N N . ASP A 1 564 ? -25.251 4.611 -15.289 1.00 92.38 564 ASP A N 1
ATOM 4328 C CA . ASP A 1 564 ? -25.867 5.627 -14.425 1.00 92.38 564 ASP A CA 1
ATOM 4329 C C . ASP A 1 564 ? -27.110 5.095 -13.709 1.00 92.38 564 ASP A C 1
ATOM 4331 O O . ASP A 1 564 ? -27.266 5.299 -12.505 1.00 92.38 564 ASP A O 1
ATOM 4335 N N . ARG A 1 565 ? -27.974 4.356 -14.419 1.00 93.81 565 ARG A N 1
ATOM 4336 C CA . ARG A 1 565 ? -29.151 3.719 -13.813 1.00 93.81 565 ARG A CA 1
ATOM 4337 C C . ARG A 1 565 ? -28.770 2.700 -12.748 1.00 93.81 565 ARG A C 1
ATOM 4339 O O . ARG A 1 565 ? -29.347 2.723 -11.666 1.00 93.81 565 ARG A O 1
ATOM 4346 N N . ALA A 1 566 ? -27.759 1.873 -13.003 1.00 94.81 566 ALA A N 1
ATOM 4347 C CA . ALA A 1 566 ? -27.269 0.910 -12.021 1.00 94.81 566 ALA A CA 1
ATOM 4348 C C . ALA A 1 566 ? -26.681 1.591 -10.772 1.00 94.81 566 ALA A C 1
ATOM 4350 O O . ALA A 1 566 ? -26.955 1.172 -9.648 1.00 94.81 566 ALA A O 1
ATOM 4351 N N . ARG A 1 567 ? -25.910 2.673 -10.948 1.00 93.25 567 ARG A N 1
ATOM 4352 C CA . ARG A 1 567 ? -25.361 3.475 -9.839 1.00 93.25 567 ARG A CA 1
ATOM 4353 C C . ARG A 1 567 ? -26.462 4.155 -9.026 1.00 93.25 567 ARG A C 1
ATOM 4355 O O . ARG A 1 567 ? -26.424 4.115 -7.797 1.00 93.25 567 ARG A O 1
ATOM 4362 N N . ALA A 1 568 ? -27.460 4.725 -9.699 1.00 92.50 568 ALA A N 1
ATOM 4363 C CA . ALA A 1 568 ? -28.620 5.324 -9.051 1.00 92.50 568 ALA A CA 1
ATOM 4364 C C . ALA A 1 568 ? -29.448 4.285 -8.278 1.00 92.50 568 ALA A C 1
ATOM 4366 O O . ALA A 1 568 ? -29.843 4.555 -7.145 1.00 92.50 568 ALA A O 1
ATOM 4367 N N . GLU A 1 569 ? -29.661 3.096 -8.848 1.00 94.94 569 GLU A N 1
ATOM 4368 C CA . GLU A 1 569 ? -30.396 2.006 -8.199 1.00 94.94 569 GLU A CA 1
ATOM 4369 C C . GLU A 1 569 ? -29.661 1.481 -6.961 1.00 94.94 569 GLU A C 1
ATOM 4371 O O . GLU A 1 569 ? -30.283 1.306 -5.913 1.00 94.94 569 GLU A O 1
ATOM 4376 N N . LEU A 1 570 ? -28.334 1.311 -7.031 1.00 94.31 570 LEU A N 1
ATOM 4377 C CA . LEU A 1 570 ? -27.533 0.944 -5.862 1.00 94.31 570 LEU A CA 1
ATOM 4378 C C . LEU A 1 570 ? -27.650 2.006 -4.759 1.00 94.31 570 LEU A C 1
ATOM 4380 O O . LEU A 1 570 ? -27.922 1.671 -3.609 1.00 94.31 570 LEU A O 1
ATOM 4384 N N . ALA A 1 571 ? -27.482 3.286 -5.105 1.00 92.56 571 ALA A N 1
ATOM 4385 C CA . ALA A 1 571 ? -27.568 4.380 -4.140 1.00 92.56 571 ALA A CA 1
ATOM 4386 C C . ALA A 1 571 ? -28.960 4.480 -3.495 1.00 92.56 571 ALA A C 1
ATOM 4388 O O . ALA A 1 571 ? -29.067 4.720 -2.294 1.00 92.56 571 ALA A O 1
ATOM 4389 N N . ARG A 1 572 ? -30.025 4.277 -4.279 1.00 92.44 572 ARG A N 1
ATOM 4390 C CA . ARG A 1 572 ? -31.407 4.244 -3.789 1.00 92.44 572 ARG A CA 1
ATOM 4391 C C . ARG A 1 572 ? -31.604 3.110 -2.784 1.00 92.44 572 ARG A C 1
ATOM 4393 O O . ARG A 1 572 ? -32.036 3.378 -1.673 1.00 92.44 572 ARG A O 1
ATOM 4400 N N . ARG A 1 573 ? -31.206 1.880 -3.125 1.00 93.25 573 ARG A N 1
ATOM 4401 C CA . ARG A 1 573 ? -31.327 0.718 -2.225 1.00 93.25 573 ARG A CA 1
ATOM 4402 C C . ARG A 1 573 ? -30.545 0.880 -0.933 1.00 93.25 573 ARG A C 1
ATOM 4404 O O . ARG A 1 573 ? -31.069 0.570 0.127 1.00 93.25 573 ARG A O 1
ATOM 4411 N N . MET A 1 574 ? -29.314 1.378 -1.016 1.00 93.50 574 MET A N 1
ATOM 4412 C CA . MET A 1 574 ? -28.495 1.631 0.170 1.00 93.50 574 MET A CA 1
ATOM 4413 C C . MET A 1 574 ? -29.175 2.619 1.125 1.00 93.50 574 MET A C 1
ATOM 4415 O O . MET A 1 574 ? -29.135 2.402 2.331 1.00 93.50 574 MET A O 1
ATOM 4419 N N . ARG A 1 575 ? -29.823 3.672 0.601 1.00 92.00 575 ARG A N 1
ATOM 4420 C CA . ARG A 1 575 ? -30.603 4.615 1.420 1.00 92.00 575 ARG A CA 1
ATOM 4421 C C . ARG A 1 575 ? -31.834 3.959 2.033 1.00 92.00 575 ARG A C 1
ATOM 4423 O O . ARG A 1 575 ? -31.997 4.041 3.242 1.00 92.00 575 ARG A O 1
ATOM 4430 N N . ASP A 1 576 ? -32.636 3.262 1.229 1.00 93.00 576 ASP A N 1
ATOM 4431 C CA . ASP A 1 576 ? -33.852 2.598 1.714 1.00 93.00 576 ASP A CA 1
ATOM 4432 C C . ASP A 1 576 ? -33.536 1.582 2.824 1.00 93.00 576 ASP A C 1
ATOM 4434 O O . ASP A 1 576 ? -34.249 1.506 3.821 1.00 93.00 576 ASP A O 1
ATOM 4438 N N . LEU A 1 577 ? -32.458 0.806 2.662 1.00 94.50 577 LEU A N 1
ATOM 4439 C CA . LEU A 1 577 ? -32.001 -0.157 3.664 1.00 94.50 577 LEU A CA 1
ATOM 4440 C C . LEU A 1 577 ? -31.484 0.546 4.921 1.00 94.50 577 LEU A C 1
ATOM 4442 O O . LEU A 1 577 ? -31.782 0.095 6.020 1.00 94.50 577 LEU A O 1
ATOM 4446 N N . ALA A 1 578 ? -30.751 1.653 4.773 1.00 92.69 578 ALA A N 1
ATOM 4447 C CA . ALA A 1 578 ? -30.248 2.422 5.907 1.00 92.69 578 ALA A CA 1
ATOM 4448 C C . ALA A 1 578 ? -31.376 3.061 6.734 1.00 92.69 578 ALA A C 1
ATOM 4450 O O . ALA A 1 578 ? -31.296 3.067 7.956 1.00 92.69 578 ALA A O 1
ATOM 4451 N N . GLU A 1 579 ? -32.441 3.549 6.094 1.00 93.38 579 GLU A N 1
ATOM 4452 C CA . GLU A 1 579 ? -33.624 4.098 6.779 1.00 93.38 579 GLU A CA 1
ATOM 4453 C C . GLU A 1 579 ? -34.419 3.035 7.552 1.00 93.38 579 GLU A C 1
ATOM 4455 O O . GLU A 1 579 ? -35.142 3.358 8.491 1.00 93.38 579 GLU A O 1
ATOM 4460 N N . GLN A 1 580 ? -34.291 1.766 7.160 1.00 93.44 580 GLN A N 1
ATOM 4461 C CA . GLN A 1 580 ? -34.955 0.630 7.803 1.00 93.44 580 GLN A CA 1
ATOM 4462 C C . GLN A 1 580 ? -34.101 -0.023 8.899 1.00 93.44 580 GLN A C 1
ATOM 4464 O O . GLN A 1 580 ? -34.576 -0.952 9.558 1.00 93.44 580 GLN A O 1
ATOM 4469 N N . LEU A 1 581 ? -32.855 0.424 9.096 1.00 94.62 581 LEU A N 1
ATOM 4470 C CA . LEU A 1 581 ? -31.988 -0.124 10.134 1.00 94.62 581 LEU A CA 1
ATOM 4471 C C . LEU A 1 581 ? -32.510 0.256 11.529 1.00 94.62 581 LEU A C 1
ATOM 4473 O O . LEU A 1 581 ? -32.792 1.429 11.775 1.00 94.62 581 LEU A O 1
ATOM 4477 N N . PRO A 1 582 ? -32.606 -0.707 12.464 1.00 93.19 582 PRO A N 1
ATOM 4478 C CA . PRO A 1 582 ? -32.877 -0.403 13.863 1.00 93.19 582 PRO A CA 1
ATOM 4479 C C . PRO A 1 582 ? -31.820 0.532 14.464 1.00 93.19 582 PRO A C 1
ATOM 4481 O O . PRO A 1 582 ? -30.638 0.446 14.117 1.00 93.19 582 PRO A O 1
ATOM 4484 N N . ASP A 1 583 ? -32.229 1.360 15.428 1.00 88.88 583 ASP A N 1
ATOM 4485 C CA . ASP A 1 583 ? -31.299 2.175 16.212 1.00 88.88 583 ASP A CA 1
ATOM 4486 C C . ASP A 1 583 ? -30.230 1.280 16.862 1.00 88.88 583 ASP A C 1
ATOM 4488 O O . ASP A 1 583 ? -30.543 0.337 17.591 1.00 88.88 583 ASP A O 1
ATOM 4492 N N . GLY A 1 584 ? -28.957 1.575 16.588 1.00 86.56 584 GLY A N 1
ATOM 4493 C CA . GLY A 1 584 ? -27.818 0.811 17.107 1.00 86.56 584 GLY A CA 1
ATOM 4494 C C . GLY A 1 584 ? -27.414 -0.417 16.283 1.00 86.56 584 GLY A C 1
ATOM 4495 O O . GLY A 1 584 ? -26.539 -1.158 16.722 1.00 86.56 584 GLY A O 1
ATOM 4496 N N . ALA A 1 585 ? -28.000 -0.648 15.103 1.00 91.12 585 ALA A N 1
ATOM 4497 C CA . ALA A 1 585 ? -27.518 -1.685 14.192 1.00 91.12 585 ALA A CA 1
ATOM 4498 C C . ALA A 1 585 ? -26.100 -1.370 13.671 1.00 91.12 585 ALA A C 1
ATOM 4500 O O . ALA A 1 585 ? -25.836 -0.273 13.180 1.00 91.12 585 ALA A O 1
ATOM 4501 N N . GLU A 1 586 ? -25.196 -2.351 13.746 1.00 90.12 586 GLU A N 1
ATOM 4502 C CA . GLU A 1 586 ? -23.793 -2.203 13.319 1.00 90.12 586 GLU A CA 1
ATOM 4503 C C . GLU A 1 586 ? -23.570 -2.525 11.832 1.00 90.12 586 GLU A C 1
ATOM 4505 O O . GLU A 1 586 ? -22.582 -2.091 11.239 1.00 90.12 586 GLU A O 1
ATOM 4510 N N . GLU A 1 587 ? -24.482 -3.283 11.215 1.00 90.44 587 GLU A N 1
ATOM 4511 C CA . GLU A 1 587 ? -24.310 -3.843 9.873 1.00 90.44 587 GLU A CA 1
ATOM 4512 C C . GLU A 1 587 ? -25.554 -3.647 8.998 1.00 90.44 587 GLU A C 1
ATOM 4514 O O . GLU A 1 587 ? -26.692 -3.782 9.447 1.00 90.44 587 GLU A O 1
ATOM 4519 N N . LEU A 1 588 ? -25.317 -3.392 7.708 1.00 94.00 588 LEU A N 1
ATOM 4520 C CA . LEU A 1 588 ? -26.330 -3.367 6.654 1.00 94.00 588 LEU A CA 1
ATOM 4521 C C . LEU A 1 588 ? -26.127 -4.578 5.744 1.00 94.00 588 LEU A C 1
ATOM 4523 O O . LEU A 1 588 ? -25.043 -4.773 5.194 1.00 94.00 588 LEU A O 1
ATOM 4527 N N . THR A 1 589 ? -27.176 -5.378 5.555 1.00 92.38 589 THR A N 1
ATOM 4528 C CA . THR A 1 589 ? -27.118 -6.585 4.718 1.00 92.38 589 THR A CA 1
ATOM 4529 C C . THR A 1 589 ? -27.654 -6.308 3.317 1.00 92.38 589 THR A C 1
ATOM 4531 O O . THR A 1 589 ? -28.786 -5.859 3.161 1.00 92.38 589 THR A O 1
ATOM 4534 N N . LEU A 1 590 ? -26.861 -6.630 2.292 1.00 93.31 590 LEU A N 1
ATOM 4535 C CA . LEU A 1 590 ? -27.300 -6.651 0.895 1.00 93.31 590 LEU A CA 1
ATOM 4536 C C . LEU A 1 590 ? -27.673 -8.075 0.488 1.00 93.31 590 LEU A C 1
ATOM 4538 O O . LEU A 1 590 ? -26.857 -8.990 0.593 1.00 93.31 590 LEU A O 1
ATOM 4542 N N . THR A 1 591 ? -28.892 -8.265 -0.012 1.00 93.44 591 THR A N 1
ATOM 4543 C CA . THR A 1 591 ? -29.361 -9.582 -0.455 1.00 93.44 591 THR A CA 1
ATOM 4544 C C . THR A 1 591 ? -29.000 -9.852 -1.916 1.00 93.44 591 THR A C 1
ATOM 4546 O O . THR A 1 591 ? -28.753 -8.938 -2.706 1.00 93.44 591 THR A O 1
ATOM 4549 N N . ALA A 1 592 ? -29.057 -11.121 -2.333 1.00 91.19 592 ALA A N 1
ATOM 4550 C CA . ALA A 1 592 ? -28.909 -11.483 -3.744 1.00 91.19 592 ALA A CA 1
ATOM 4551 C C . ALA A 1 592 ? -29.953 -10.789 -4.646 1.00 91.19 592 ALA A C 1
ATOM 4553 O O . ALA A 1 592 ? -29.657 -10.473 -5.798 1.00 91.19 592 ALA A O 1
ATOM 4554 N N . ALA A 1 593 ? -31.157 -10.509 -4.130 1.00 93.88 593 ALA A N 1
ATOM 4555 C CA . ALA A 1 593 ? -32.191 -9.780 -4.863 1.00 93.88 593 ALA A CA 1
ATOM 4556 C C . ALA A 1 593 ? -31.808 -8.307 -5.087 1.00 93.88 593 ALA A C 1
ATOM 4558 O O . ALA A 1 593 ? -32.045 -7.774 -6.174 1.00 93.88 593 ALA A O 1
ATOM 4559 N N . ASP A 1 594 ? -31.161 -7.672 -4.106 1.00 94.62 594 ASP A N 1
ATOM 4560 C CA . ASP A 1 594 ? -30.655 -6.301 -4.234 1.00 94.62 594 ASP A CA 1
ATOM 4561 C C . ASP A 1 594 ? -29.564 -6.209 -5.299 1.00 94.62 594 ASP A C 1
ATOM 4563 O O . ASP A 1 594 ? -29.631 -5.366 -6.197 1.00 94.62 594 ASP A O 1
ATOM 4567 N N . LEU A 1 595 ? -28.595 -7.129 -5.253 1.00 93.69 595 LEU A N 1
ATOM 4568 C CA . LEU A 1 595 ? -27.522 -7.202 -6.246 1.00 93.69 595 LEU A CA 1
ATOM 4569 C C . LEU A 1 595 ? -28.070 -7.519 -7.645 1.00 93.69 595 LEU A C 1
ATOM 4571 O O . LEU A 1 595 ? -27.624 -6.936 -8.635 1.00 93.69 595 LEU A O 1
ATOM 4575 N N . ALA A 1 596 ? -29.064 -8.408 -7.745 1.00 92.94 596 ALA A N 1
ATOM 4576 C CA . ALA A 1 596 ? -29.694 -8.762 -9.012 1.00 92.94 596 ALA A CA 1
ATOM 4577 C C . ALA A 1 596 ? -30.424 -7.576 -9.658 1.00 92.94 596 ALA A C 1
ATOM 4579 O O . ALA A 1 596 ? -30.333 -7.414 -10.876 1.00 92.94 596 ALA A O 1
ATOM 4580 N N . ALA A 1 597 ? -31.102 -6.740 -8.868 1.00 94.62 597 ALA A N 1
ATOM 4581 C CA . ALA A 1 597 ? -31.773 -5.543 -9.368 1.00 94.62 597 ALA A CA 1
ATOM 4582 C C . ALA A 1 597 ? -30.776 -4.524 -9.945 1.00 94.62 597 ALA A C 1
ATOM 4584 O O . ALA A 1 597 ? -30.967 -4.034 -11.055 1.00 94.62 597 ALA A O 1
ATOM 4585 N N . VAL A 1 598 ? -29.662 -4.277 -9.248 1.00 95.31 598 VAL A N 1
ATOM 4586 C CA . VAL A 1 598 ? -28.585 -3.401 -9.747 1.00 95.31 598 VAL A CA 1
ATOM 4587 C C . VAL A 1 598 ? -27.944 -3.980 -11.013 1.00 95.31 598 VAL A C 1
ATOM 4589 O O . VAL A 1 598 ? -27.724 -3.269 -11.994 1.00 95.31 598 VAL A O 1
ATOM 4592 N N . ALA A 1 599 ? -27.669 -5.286 -11.024 1.00 92.69 599 ALA A N 1
ATOM 4593 C CA . ALA A 1 599 ? -27.092 -5.961 -12.183 1.00 92.69 599 ALA A CA 1
ATOM 4594 C C . ALA A 1 599 ? -28.022 -5.930 -13.411 1.00 92.69 599 ALA A C 1
ATOM 4596 O O . ALA A 1 599 ? -27.534 -5.881 -14.541 1.00 92.69 599 ALA A O 1
ATOM 4597 N N . ALA A 1 600 ? -29.345 -5.942 -13.212 1.00 93.56 600 ALA A N 1
ATOM 4598 C CA . ALA A 1 600 ? -30.316 -5.845 -14.300 1.00 93.56 600 ALA A CA 1
ATOM 4599 C C . ALA A 1 600 ? -30.218 -4.501 -15.042 1.00 93.56 600 ALA A C 1
ATOM 4601 O O . ALA A 1 600 ? -30.280 -4.486 -16.272 1.00 93.56 600 ALA A O 1
ATOM 4602 N N . GLU A 1 601 ? -29.980 -3.398 -14.322 1.00 95.31 601 GLU A N 1
ATOM 4603 C CA . GLU A 1 601 ? -29.799 -2.071 -14.927 1.00 95.31 601 GLU A CA 1
ATOM 4604 C C . GLU A 1 601 ? -28.516 -1.964 -15.763 1.00 95.31 601 GLU A C 1
ATOM 4606 O O . GLU A 1 601 ? -28.512 -1.291 -16.795 1.00 95.31 601 GLU A O 1
ATOM 4611 N N . LEU A 1 602 ? -27.437 -2.667 -15.383 1.00 90.88 602 LEU A N 1
ATOM 4612 C CA . LEU A 1 602 ? -26.188 -2.672 -16.158 1.00 90.88 602 LEU A CA 1
ATOM 4613 C C . LEU A 1 602 ? -26.381 -3.239 -17.574 1.00 90.88 602 LEU A C 1
ATOM 4615 O O . LEU A 1 602 ? -25.732 -2.776 -18.516 1.00 90.88 602 LEU A O 1
ATOM 4619 N N . GLY A 1 603 ? -27.248 -4.241 -17.750 1.00 85.06 603 GLY A N 1
ATOM 4620 C CA . GLY A 1 603 ? -27.518 -4.870 -19.045 1.00 85.06 603 GLY A CA 1
ATOM 4621 C C . GLY A 1 603 ? -26.239 -5.210 -19.830 1.00 85.06 603 GLY A C 1
ATOM 4622 O O . GLY A 1 603 ? -25.366 -5.931 -19.356 1.00 85.06 603 GLY A O 1
ATOM 4623 N N . THR A 1 604 ? -26.097 -4.657 -21.041 1.00 77.25 604 THR A N 1
ATOM 4624 C CA . THR A 1 604 ? -24.921 -4.890 -21.916 1.00 77.25 604 THR A CA 1
ATOM 4625 C C . THR A 1 604 ? -23.668 -4.086 -21.543 1.00 77.25 604 THR A C 1
ATOM 4627 O O . THR A 1 604 ? -22.637 -4.229 -22.204 1.00 77.25 604 THR A O 1
ATOM 4630 N N . ALA A 1 605 ? -23.737 -3.217 -20.528 1.00 75.31 605 ALA A N 1
ATOM 4631 C CA . ALA A 1 605 ? -22.561 -2.547 -19.971 1.00 75.31 605 ALA A CA 1
ATOM 4632 C C . ALA A 1 605 ? -21.704 -3.514 -19.134 1.00 75.31 605 ALA A C 1
ATOM 4634 O O . ALA A 1 605 ? -20.497 -3.305 -19.005 1.00 75.31 605 ALA A O 1
ATOM 4635 N N . ALA A 1 606 ? -22.301 -4.594 -18.617 1.00 68.00 606 ALA A N 1
ATOM 4636 C CA . ALA A 1 606 ? -21.573 -5.680 -17.980 1.00 68.00 606 ALA A CA 1
ATOM 4637 C C . ALA A 1 606 ? -20.791 -6.487 -19.035 1.00 68.00 606 ALA A C 1
ATOM 4639 O O . ALA A 1 606 ? -21.351 -6.989 -20.011 1.00 68.00 606 ALA A O 1
ATOM 4640 N N . ALA A 1 607 ? -19.473 -6.609 -18.858 1.00 64.81 607 ALA A N 1
ATOM 4641 C CA . ALA A 1 607 ? -18.655 -7.472 -19.706 1.00 64.81 607 ALA A CA 1
ATOM 4642 C C . ALA A 1 607 ? -18.970 -8.953 -19.424 1.00 64.81 607 ALA A C 1
ATOM 4644 O O . ALA A 1 607 ? -19.111 -9.343 -18.270 1.00 64.81 607 ALA A O 1
ATOM 4645 N N . GLY A 1 608 ? -19.027 -9.792 -20.467 1.00 63.25 608 GLY A N 1
ATOM 4646 C CA . GLY A 1 608 ? -19.409 -11.207 -20.332 1.00 63.25 608 GLY A CA 1
ATOM 4647 C C . GLY A 1 608 ? -18.416 -12.090 -19.558 1.00 63.25 608 GLY A C 1
ATOM 4648 O O . GLY A 1 608 ? -18.823 -13.072 -18.951 1.00 63.25 608 GLY A O 1
ATOM 4649 N N . PHE A 1 609 ? -17.122 -11.746 -19.544 1.00 65.62 609 PHE A N 1
ATOM 4650 C CA . PHE A 1 609 ? -16.112 -12.407 -18.708 1.00 65.62 609 PHE A CA 1
ATOM 4651 C C . PHE A 1 609 ? -15.068 -11.393 -18.237 1.00 65.62 609 PHE A C 1
ATOM 4653 O O . PHE A 1 609 ? -14.364 -10.789 -19.051 1.00 65.62 609 PHE A O 1
ATOM 4660 N N . ALA A 1 610 ? -14.952 -11.232 -16.920 1.00 73.12 610 ALA A N 1
ATOM 4661 C CA . ALA A 1 610 ? -13.943 -10.403 -16.277 1.00 73.12 610 ALA A CA 1
ATOM 4662 C C . ALA A 1 610 ? -13.298 -11.209 -15.138 1.00 73.12 610 ALA A C 1
ATOM 4664 O O . ALA A 1 610 ? -13.943 -11.442 -14.116 1.00 73.12 610 ALA A O 1
ATOM 4665 N N . PRO A 1 611 ? -12.054 -11.689 -15.302 1.00 79.25 611 PRO A N 1
ATOM 4666 C CA . PRO A 1 611 ? -11.344 -12.313 -14.202 1.00 79.25 611 PRO A CA 1
ATOM 4667 C C . PRO A 1 611 ? -10.972 -11.248 -13.171 1.00 79.25 611 PRO A C 1
ATOM 4669 O O . PRO A 1 611 ? -10.437 -10.194 -13.528 1.00 79.25 611 PRO A O 1
ATOM 4672 N N . HIS A 1 612 ? -11.224 -11.554 -11.904 1.00 86.19 612 HIS A N 1
ATOM 4673 C CA . HIS A 1 612 ? -10.914 -10.679 -10.784 1.00 86.19 612 HIS A CA 1
ATOM 4674 C C . HIS A 1 612 ? -9.940 -11.358 -9.830 1.00 86.19 612 HIS A C 1
ATOM 4676 O O . HIS A 1 612 ? -9.906 -12.580 -9.690 1.00 86.19 612 HIS A O 1
ATOM 4682 N N . SER A 1 613 ? -9.139 -10.533 -9.176 1.00 89.50 613 SER A N 1
ATOM 4683 C CA . SER A 1 613 ? -8.278 -10.922 -8.076 1.00 89.50 613 SER A CA 1
ATOM 4684 C C . SER A 1 613 ? -8.753 -10.199 -6.823 1.00 89.50 613 SER A C 1
ATOM 4686 O O . SER A 1 613 ? -8.694 -8.969 -6.756 1.00 89.50 613 SER A O 1
ATOM 4688 N N . HIS A 1 614 ? -9.214 -10.963 -5.838 1.00 91.69 614 HIS A N 1
ATOM 4689 C CA . HIS A 1 614 ? -9.757 -10.432 -4.592 1.00 91.69 614 HIS A CA 1
ATOM 4690 C C . HIS A 1 614 ? -8.744 -10.568 -3.461 1.00 91.69 614 HIS A C 1
ATOM 4692 O O . HIS A 1 614 ? -8.053 -11.578 -3.336 1.00 91.69 614 HIS A O 1
ATOM 4698 N N . PHE A 1 615 ? -8.643 -9.521 -2.653 1.00 93.81 615 PHE A N 1
ATOM 4699 C CA . PHE A 1 615 ? -7.833 -9.490 -1.450 1.00 93.81 615 PHE A CA 1
ATOM 4700 C C . PHE A 1 615 ? -8.807 -9.555 -0.299 1.00 93.81 615 PHE A C 1
ATOM 4702 O O . PHE A 1 615 ? -9.593 -8.627 -0.100 1.00 93.81 615 PHE A O 1
ATOM 4709 N N . VAL A 1 616 ? -8.755 -10.660 0.424 1.00 94.06 616 VAL A N 1
ATOM 4710 C CA . VAL A 1 616 ? -9.709 -10.964 1.475 1.00 94.06 616 VAL A CA 1
ATOM 4711 C C . VAL A 1 616 ? -8.985 -11.313 2.767 1.00 94.06 616 VAL A C 1
ATOM 4713 O O . VAL A 1 616 ? -7.842 -11.777 2.732 1.00 94.06 616 VAL A O 1
ATOM 4716 N N . GLN A 1 617 ? -9.637 -11.073 3.897 1.00 92.75 617 GLN A N 1
ATOM 4717 C CA . GLN A 1 617 ? -9.183 -11.496 5.217 1.00 92.75 617 GLN A CA 1
ATOM 4718 C C . GLN A 1 617 ? -10.220 -12.417 5.836 1.00 92.75 617 GLN A C 1
ATOM 4720 O O . GLN A 1 617 ? -11.415 -12.160 5.734 1.00 92.75 617 GLN A O 1
ATOM 4725 N N . LEU A 1 618 ? -9.745 -13.479 6.474 1.00 89.31 618 LEU A N 1
ATOM 4726 C CA . LEU A 1 618 ? -10.583 -14.301 7.326 1.00 89.31 618 LEU A CA 1
ATOM 4727 C C . LEU A 1 618 ? -10.800 -13.566 8.653 1.00 89.31 618 LEU A C 1
ATOM 4729 O O . LEU A 1 618 ? -9.846 -13.033 9.225 1.00 89.31 618 LEU A O 1
ATOM 4733 N N . ALA A 1 619 ? -12.039 -13.549 9.115 1.00 87.62 619 ALA A N 1
ATOM 4734 C CA . ALA A 1 619 ? -12.435 -13.123 10.446 1.00 87.62 619 ALA A CA 1
ATOM 4735 C C . ALA A 1 619 ? -13.226 -14.255 11.113 1.00 87.62 619 ALA A C 1
ATOM 4737 O O . ALA A 1 619 ? -13.750 -15.131 10.428 1.00 87.62 619 ALA A O 1
ATOM 4738 N N . ASP A 1 620 ? -13.301 -14.226 12.436 1.00 84.38 620 ASP A N 1
ATOM 4739 C CA . ASP A 1 620 ? -14.162 -15.099 13.228 1.00 84.38 620 ASP A CA 1
ATOM 4740 C C . ASP A 1 620 ? -15.103 -14.213 14.043 1.00 84.38 620 ASP A C 1
ATOM 4742 O O . ASP A 1 620 ? -14.659 -13.225 14.640 1.00 84.38 620 ASP A O 1
ATOM 4746 N N . ARG A 1 621 ? -16.395 -14.534 14.020 1.00 81.19 621 ARG A N 1
ATOM 4747 C CA . ARG A 1 621 ? -17.415 -13.887 14.840 1.00 81.19 621 ARG A CA 1
ATOM 4748 C C . ARG A 1 621 ? -18.160 -14.968 15.600 1.00 81.19 621 ARG A C 1
ATOM 4750 O O . ARG A 1 621 ? -18.929 -15.711 15.005 1.00 81.19 621 ARG A O 1
ATOM 4757 N N . ASP A 1 622 ? -17.914 -15.054 16.903 1.00 82.69 622 ASP A N 1
ATOM 4758 C CA . ASP A 1 622 ? -18.564 -16.021 17.794 1.00 82.69 622 ASP A CA 1
ATOM 4759 C C . ASP A 1 622 ? -18.453 -17.484 17.304 1.00 82.69 622 ASP A C 1
ATOM 4761 O O . ASP A 1 622 ? -19.363 -18.290 17.499 1.00 82.69 622 ASP A O 1
ATOM 4765 N N . GLY A 1 623 ? -17.326 -17.840 16.671 1.00 79.81 623 GLY A N 1
ATOM 4766 C CA . GLY A 1 623 ? -17.085 -19.165 16.092 1.00 79.81 623 GLY A CA 1
ATOM 4767 C C . GLY A 1 623 ? -17.608 -19.355 14.664 1.00 79.81 623 GLY A C 1
ATOM 4768 O O . GLY A 1 623 ? -17.470 -20.449 14.109 1.00 79.81 623 GLY A O 1
ATOM 4769 N N . GLU A 1 624 ? -18.206 -18.325 14.057 1.00 83.69 624 GLU A N 1
ATOM 4770 C CA . GLU A 1 624 ? -18.582 -18.322 12.646 1.00 83.69 624 GLU A CA 1
ATOM 4771 C C . GLU A 1 624 ? -17.491 -17.654 11.788 1.00 83.69 624 GLU A C 1
ATOM 4773 O O . GLU A 1 624 ? -17.191 -16.466 11.963 1.00 83.69 624 GLU A O 1
ATOM 4778 N N . PRO A 1 625 ? -16.893 -18.380 10.823 1.00 86.88 625 PRO A N 1
ATOM 4779 C CA . PRO A 1 625 ? -15.890 -17.809 9.939 1.00 86.88 625 PRO A CA 1
ATOM 4780 C C . PRO A 1 625 ? -16.534 -16.873 8.911 1.00 86.88 625 PRO A C 1
ATOM 4782 O O . PRO A 1 625 ? -17.471 -17.237 8.199 1.00 86.88 625 PRO A O 1
ATOM 4785 N N . LEU A 1 626 ? -15.963 -15.680 8.775 1.00 89.62 626 LEU A N 1
ATOM 4786 C CA . LEU A 1 626 ? -16.380 -14.638 7.841 1.00 89.62 626 LEU A CA 1
ATOM 4787 C C . LEU A 1 626 ? -15.220 -14.233 6.934 1.00 89.62 626 LEU A C 1
ATOM 4789 O O . LEU A 1 626 ? -14.047 -14.355 7.286 1.00 89.62 626 LEU A O 1
ATOM 4793 N N . VAL A 1 627 ? -15.545 -13.697 5.759 1.00 92.56 627 VAL A N 1
ATOM 4794 C CA . VAL A 1 627 ? -14.555 -13.184 4.809 1.00 92.56 627 VAL A CA 1
ATOM 4795 C C . VAL A 1 627 ? -14.782 -11.696 4.585 1.00 92.56 627 VAL A C 1
ATOM 4797 O O . VAL A 1 627 ? -15.809 -11.276 4.059 1.00 92.56 627 VAL A O 1
ATOM 4800 N N . VAL A 1 628 ? -13.786 -10.892 4.944 1.00 94.25 628 VAL A N 1
ATOM 4801 C CA . VAL A 1 628 ? -13.775 -9.444 4.734 1.00 94.25 628 VAL A CA 1
ATOM 4802 C C . VAL A 1 628 ? -13.084 -9.141 3.410 1.00 94.25 628 VAL A C 1
ATOM 4804 O O . VAL A 1 628 ? -11.899 -9.433 3.233 1.00 94.25 628 VAL A O 1
ATOM 4807 N N . LEU A 1 629 ? -13.811 -8.550 2.461 1.00 95.06 629 LEU A N 1
ATOM 4808 C CA . LEU A 1 629 ? -13.248 -8.093 1.192 1.00 95.06 629 LEU A CA 1
ATOM 4809 C C . LEU A 1 629 ? -12.562 -6.734 1.368 1.00 95.06 629 LEU A C 1
ATOM 4811 O O . LEU A 1 629 ? -13.225 -5.714 1.522 1.00 95.06 629 LEU A O 1
ATOM 4815 N N . ASN A 1 630 ? -11.234 -6.706 1.250 1.00 93.88 630 ASN A N 1
ATOM 4816 C CA . ASN A 1 630 ? -10.458 -5.467 1.324 1.00 93.88 630 ASN A CA 1
ATOM 4817 C C . ASN A 1 630 ? -10.394 -4.752 -0.023 1.00 93.88 630 ASN A C 1
ATOM 4819 O O . ASN A 1 630 ? -10.638 -3.552 -0.124 1.00 93.88 630 ASN A O 1
ATOM 4823 N N . HIS A 1 631 ? -10.016 -5.492 -1.068 1.00 91.19 631 HIS A N 1
ATOM 4824 C CA . HIS A 1 631 ? -9.825 -4.940 -2.406 1.00 91.19 631 HIS A CA 1
ATOM 4825 C C . HIS A 1 631 ? -10.219 -5.943 -3.485 1.00 91.19 631 HIS A C 1
ATOM 4827 O O . HIS A 1 631 ? -10.012 -7.149 -3.349 1.00 91.19 631 HIS A O 1
ATOM 4833 N N . SER A 1 632 ? -10.719 -5.421 -4.601 1.00 89.38 632 SER A N 1
ATOM 4834 C CA . SER A 1 632 ? -10.989 -6.178 -5.818 1.00 89.38 632 SER A CA 1
ATOM 4835 C C . SER A 1 632 ? -10.256 -5.520 -6.980 1.00 89.38 632 SER A C 1
ATOM 4837 O O . SER A 1 632 ? -10.390 -4.316 -7.195 1.00 89.38 632 SER A O 1
ATOM 4839 N N . TYR A 1 633 ? -9.470 -6.300 -7.719 1.00 86.12 633 TYR A N 1
ATOM 4840 C CA . TYR A 1 633 ? -8.735 -5.830 -8.890 1.00 86.12 633 TYR A CA 1
ATOM 4841 C C . TYR A 1 633 ? -9.142 -6.628 -10.122 1.00 86.12 633 TYR A C 1
ATOM 4843 O O . TYR A 1 633 ? -9.271 -7.852 -10.067 1.00 86.12 633 TYR A O 1
ATOM 4851 N N . GLY A 1 634 ? -9.294 -5.945 -11.254 1.00 80.56 634 GLY A N 1
ATOM 4852 C CA . GLY A 1 634 ? -9.430 -6.611 -12.544 1.00 80.56 634 GLY A CA 1
ATOM 4853 C C . GLY A 1 634 ? -8.114 -7.259 -12.977 1.00 80.56 634 GLY A C 1
ATOM 4854 O O . GLY A 1 634 ? -7.033 -6.712 -12.760 1.00 80.56 634 GLY A O 1
ATOM 4855 N N . GLY A 1 635 ? -8.209 -8.409 -13.640 1.00 76.25 635 GLY A N 1
ATOM 4856 C CA . GLY A 1 635 ? -7.075 -9.095 -14.247 1.00 76.25 635 GLY A CA 1
ATOM 4857 C C . GLY A 1 635 ? -6.693 -10.403 -13.559 1.00 76.25 635 GLY A C 1
ATOM 4858 O O . GLY A 1 635 ? -6.879 -10.613 -12.359 1.00 76.25 635 GLY A O 1
ATOM 4859 N N . LEU A 1 636 ? -6.124 -11.295 -14.368 1.00 76.06 636 LEU A N 1
ATOM 4860 C CA . LEU A 1 636 ? -5.582 -12.571 -13.920 1.00 76.06 636 LEU A CA 1
ATOM 4861 C C . LEU A 1 636 ? -4.206 -12.356 -13.305 1.00 76.06 636 LEU A C 1
ATOM 4863 O O . LEU A 1 636 ? -3.378 -11.619 -13.837 1.00 76.06 636 LEU A O 1
ATOM 4867 N N . CYS A 1 637 ? -3.950 -13.063 -12.210 1.00 81.25 637 CYS A N 1
ATOM 4868 C CA . CYS A 1 637 ? -2.627 -13.203 -11.615 1.00 81.25 637 CYS A CA 1
ATOM 4869 C C . CYS A 1 637 ? -2.003 -11.915 -11.030 1.00 81.25 637 CYS A C 1
ATOM 4871 O O . CYS A 1 637 ? -0.859 -11.970 -10.580 1.00 81.25 637 CYS A O 1
ATOM 4873 N N . PHE A 1 638 ? -2.722 -10.785 -10.974 1.00 82.75 638 PHE A N 1
ATOM 4874 C CA . PHE A 1 638 ? -2.200 -9.513 -10.448 1.00 82.75 638 PHE A CA 1
ATOM 4875 C C . PHE A 1 638 ? -1.548 -9.626 -9.051 1.00 82.75 638 PHE A C 1
ATOM 4877 O O . PHE A 1 638 ? -0.448 -9.103 -8.880 1.00 82.75 638 PHE A O 1
ATOM 4884 N N . PRO A 1 639 ? -2.119 -10.356 -8.067 1.00 82.75 639 PRO A N 1
ATOM 4885 C CA . PRO A 1 639 ? -1.511 -10.490 -6.742 1.00 82.75 639 PRO A CA 1
ATOM 4886 C C . PRO A 1 639 ? -0.164 -11.219 -6.735 1.00 82.75 639 PRO A C 1
ATOM 4888 O O . PRO A 1 639 ? 0.557 -11.113 -5.746 1.00 82.75 639 PRO A O 1
ATOM 4891 N N . PHE A 1 640 ? 0.151 -11.966 -7.798 1.00 87.56 640 PHE A N 1
ATOM 4892 C CA . PHE A 1 640 ? 1.296 -12.871 -7.871 1.00 87.56 640 PHE A CA 1
ATOM 4893 C C . PHE A 1 640 ? 2.479 -12.286 -8.645 1.00 87.56 640 PHE A C 1
ATOM 4895 O O . PHE A 1 640 ? 3.617 -12.644 -8.360 1.00 87.56 640 PHE A O 1
ATOM 4902 N N . THR A 1 641 ? 2.238 -11.409 -9.629 1.00 85.50 641 THR A N 1
ATOM 4903 C CA . THR A 1 641 ? 3.263 -10.981 -10.605 1.00 85.50 641 THR A CA 1
ATOM 4904 C C . THR A 1 641 ? 4.513 -10.412 -9.943 1.00 85.50 641 THR A C 1
ATOM 4906 O O . THR A 1 641 ? 5.620 -10.786 -10.328 1.00 85.50 641 THR A O 1
ATOM 4909 N N . ARG A 1 642 ? 4.351 -9.587 -8.901 1.00 86.69 642 ARG A N 1
ATOM 4910 C CA . ARG A 1 642 ? 5.465 -9.029 -8.118 1.00 86.69 642 ARG A CA 1
ATOM 4911 C C . ARG A 1 642 ? 6.343 -10.111 -7.477 1.00 86.69 642 ARG A C 1
ATOM 4913 O O . ARG A 1 642 ? 7.562 -9.973 -7.478 1.00 86.69 642 ARG A O 1
ATOM 4920 N N . PHE A 1 643 ? 5.741 -11.184 -6.969 1.00 90.94 643 PHE A N 1
ATOM 4921 C CA . PHE A 1 643 ? 6.416 -12.206 -6.158 1.00 90.94 643 PHE A CA 1
ATOM 4922 C C . PHE A 1 643 ? 6.909 -13.408 -6.962 1.00 90.94 643 PHE A C 1
ATOM 4924 O O . PHE A 1 643 ? 7.490 -14.320 -6.391 1.00 90.94 643 PHE A O 1
ATOM 4931 N N . THR A 1 644 ? 6.706 -13.419 -8.281 1.00 89.31 644 THR A N 1
ATOM 4932 C CA . THR A 1 644 ? 7.164 -14.497 -9.177 1.00 89.31 644 THR A CA 1
ATOM 4933 C C . THR A 1 644 ? 8.619 -14.894 -8.936 1.00 89.31 644 THR A C 1
ATOM 4935 O O . THR A 1 644 ? 8.904 -16.073 -8.768 1.00 89.31 644 THR A O 1
ATOM 4938 N N . HIS A 1 645 ? 9.498 -13.904 -8.798 1.00 86.88 645 HIS A N 1
ATOM 4939 C CA . HIS A 1 645 ? 10.926 -14.087 -8.545 1.00 86.88 645 HIS A CA 1
ATOM 4940 C C . HIS A 1 645 ? 11.283 -14.743 -7.203 1.00 86.88 645 HIS A C 1
ATOM 4942 O O . HIS A 1 645 ? 12.396 -15.230 -7.037 1.00 86.88 645 HIS A O 1
ATOM 4948 N N . CYS A 1 646 ? 10.371 -14.733 -6.229 1.00 88.81 646 CYS A N 1
ATOM 4949 C CA . CYS A 1 646 ? 10.581 -15.391 -4.943 1.00 88.81 646 CYS A CA 1
ATOM 4950 C C . CYS A 1 646 ? 10.372 -16.913 -5.030 1.00 88.81 646 CYS A C 1
ATOM 4952 O O . CYS A 1 646 ? 10.764 -17.643 -4.125 1.00 88.81 646 CYS A O 1
ATOM 4954 N N . PHE A 1 647 ? 9.726 -17.384 -6.101 1.00 87.06 647 PHE A N 1
ATOM 4955 C CA . PHE A 1 647 ? 9.267 -18.763 -6.276 1.00 87.06 647 PHE A CA 1
ATOM 4956 C C . PHE A 1 647 ? 9.643 -19.291 -7.673 1.00 87.06 647 PHE A C 1
ATOM 4958 O O . PHE A 1 647 ? 8.839 -19.934 -8.351 1.00 87.06 647 PHE A O 1
ATOM 4965 N N . GLU A 1 648 ? 10.851 -18.954 -8.130 1.00 77.25 648 GLU A N 1
ATOM 4966 C CA . GLU A 1 648 ? 11.461 -19.491 -9.348 1.00 77.25 648 GLU A CA 1
ATOM 4967 C C . GLU A 1 648 ? 12.287 -20.739 -9.012 1.00 77.25 648 GLU A C 1
ATOM 4969 O O . GLU A 1 648 ? 13.165 -20.690 -8.155 1.00 77.25 648 GLU A O 1
ATOM 4974 N N . GLY A 1 649 ? 12.032 -21.855 -9.705 1.00 59.75 649 GLY A N 1
ATOM 4975 C CA . GLY A 1 649 ? 12.953 -22.998 -9.736 1.00 59.75 649 GLY A CA 1
ATOM 4976 C C . GLY A 1 649 ? 13.229 -23.705 -8.404 1.00 59.75 649 GLY A C 1
ATOM 4977 O O . GLY A 1 649 ? 14.278 -24.331 -8.287 1.00 59.75 649 GLY A O 1
ATOM 4978 N N . ALA A 1 650 ? 12.334 -23.644 -7.411 1.00 46.28 650 ALA A N 1
ATOM 4979 C CA . ALA A 1 650 ? 12.499 -24.435 -6.192 1.00 46.28 650 ALA A CA 1
ATOM 4980 C C . ALA A 1 650 ? 12.421 -25.937 -6.540 1.00 46.28 650 ALA A C 1
ATOM 4982 O O . ALA A 1 650 ? 11.365 -26.462 -6.895 1.00 46.28 650 ALA A O 1
ATOM 4983 N N . GLU A 1 651 ? 13.569 -26.617 -6.515 1.00 35.09 651 GLU A N 1
ATOM 4984 C CA . GLU A 1 651 ? 13.648 -28.059 -6.724 1.00 35.09 651 GLU A CA 1
ATOM 4985 C C . GLU A 1 651 ? 12.760 -28.774 -5.701 1.00 35.09 651 GLU A C 1
ATOM 4987 O O . GLU A 1 651 ? 12.717 -28.422 -4.520 1.00 35.09 651 GLU A O 1
ATOM 4992 N N . ALA A 1 652 ? 12.021 -29.777 -6.175 1.00 32.88 652 ALA A N 1
ATOM 4993 C CA . ALA A 1 652 ? 11.297 -30.682 -5.303 1.00 32.88 652 ALA A CA 1
ATOM 4994 C C . ALA A 1 652 ? 12.284 -31.282 -4.293 1.00 32.88 652 ALA A C 1
ATOM 4996 O O . ALA A 1 652 ? 13.291 -31.866 -4.696 1.00 32.88 652 ALA A O 1
ATOM 4997 N N . LEU A 1 653 ? 11.982 -31.153 -2.998 1.00 33.84 653 LEU A N 1
ATOM 4998 C CA . LEU A 1 653 ? 12.639 -31.945 -1.961 1.00 33.84 653 LEU A CA 1
ATOM 4999 C C . LEU A 1 653 ? 12.646 -33.420 -2.416 1.00 33.84 653 LEU A C 1
ATOM 5001 O O . LEU A 1 653 ? 11.596 -33.927 -2.831 1.00 33.84 653 LEU A O 1
ATOM 5005 N N . PRO A 1 654 ? 13.802 -34.103 -2.401 1.00 33.34 654 PRO A N 1
ATOM 5006 C CA . PRO A 1 654 ? 13.866 -35.504 -2.769 1.00 33.34 654 PRO A CA 1
ATOM 5007 C C . PRO A 1 654 ? 13.247 -36.306 -1.626 1.00 33.34 654 PRO A C 1
ATOM 5009 O O . PRO A 1 654 ? 13.860 -36.432 -0.576 1.00 33.34 654 PRO A O 1
ATOM 5012 N N . ASP A 1 655 ? 11.988 -36.711 -1.802 1.00 33.16 655 ASP A N 1
ATOM 5013 C CA . ASP A 1 655 ? 11.387 -37.976 -1.346 1.00 33.16 655 ASP A CA 1
ATOM 5014 C C . ASP A 1 655 ? 9.870 -37.812 -1.183 1.00 33.16 655 ASP A C 1
ATOM 5016 O O . ASP A 1 655 ? 9.334 -37.522 -0.116 1.00 33.16 655 ASP A O 1
ATOM 5020 N N . GLY A 1 656 ? 9.152 -38.008 -2.287 1.00 31.36 656 GLY A N 1
ATOM 5021 C CA . GLY A 1 656 ? 7.698 -38.126 -2.303 1.00 31.36 656 GLY A CA 1
ATOM 5022 C C . GLY A 1 656 ? 7.228 -38.691 -3.647 1.00 31.36 656 GLY A C 1
ATOM 5023 O O . GLY A 1 656 ? 7.736 -38.265 -4.691 1.00 31.36 656 GLY A O 1
ATOM 5024 N N . PRO A 1 657 ? 6.310 -39.675 -3.671 1.00 29.48 657 PRO A N 1
ATOM 5025 C CA . PRO A 1 657 ? 5.883 -40.315 -4.909 1.00 29.48 657 PRO A CA 1
ATOM 5026 C C . PRO A 1 657 ? 5.208 -39.300 -5.839 1.00 29.48 657 PRO A C 1
ATOM 5028 O O . PRO A 1 657 ? 4.235 -38.642 -5.481 1.00 29.48 657 PRO A O 1
ATOM 5031 N N . ARG A 1 658 ? 5.741 -39.189 -7.061 1.00 31.69 658 ARG A N 1
ATOM 5032 C CA . ARG A 1 658 ? 5.201 -38.353 -8.138 1.00 31.69 658 ARG A CA 1
ATOM 5033 C C . ARG A 1 658 ? 3.840 -38.892 -8.582 1.00 31.69 658 ARG A C 1
ATOM 5035 O O . ARG A 1 658 ? 3.775 -39.831 -9.372 1.00 31.69 658 ARG A O 1
ATOM 5042 N N . THR A 1 659 ? 2.757 -38.282 -8.117 1.00 30.45 659 THR A N 1
ATOM 5043 C CA . THR A 1 659 ? 1.437 -38.433 -8.733 1.00 30.45 659 THR A CA 1
ATOM 5044 C C . THR A 1 659 ? 1.367 -37.562 -9.988 1.00 30.45 659 THR A C 1
ATOM 5046 O O . THR A 1 659 ? 1.624 -36.359 -9.971 1.00 30.45 659 THR A O 1
ATOM 5049 N N . ALA A 1 660 ? 1.077 -38.192 -11.124 1.00 29.95 660 ALA A N 1
ATOM 5050 C CA . ALA A 1 660 ? 0.928 -37.516 -12.404 1.00 29.95 660 ALA A CA 1
ATOM 5051 C C . ALA A 1 660 ? -0.341 -36.643 -12.399 1.00 29.95 660 ALA A C 1
ATOM 5053 O O . ALA A 1 660 ? -1.436 -37.166 -12.218 1.00 29.95 660 ALA A O 1
ATOM 5054 N N . GLY A 1 661 ? -0.196 -35.330 -12.621 1.00 31.55 661 GLY A N 1
ATOM 5055 C CA . GLY A 1 661 ? -1.323 -34.444 -12.956 1.00 31.55 661 GLY A CA 1
ATOM 5056 C C . GLY A 1 661 ? -1.396 -33.089 -12.243 1.00 31.55 661 GLY A C 1
ATOM 5057 O O . GLY A 1 661 ? -2.166 -32.243 -12.685 1.00 31.55 661 GLY A O 1
ATOM 5058 N N . LEU A 1 662 ? -0.594 -32.828 -11.206 1.00 33.00 662 LEU A N 1
ATOM 5059 C CA . LEU A 1 662 ? -0.575 -31.530 -10.514 1.00 33.00 662 LEU A CA 1
ATOM 5060 C C . LEU A 1 662 ? 0.773 -30.825 -10.742 1.00 33.00 662 LEU A C 1
ATOM 5062 O O . LEU A 1 662 ? 1.817 -31.428 -10.488 1.00 33.00 662 LEU A O 1
ATOM 5066 N N . PRO A 1 663 ? 0.804 -29.564 -11.220 1.00 38.47 663 PRO A N 1
ATOM 5067 C CA . PRO A 1 663 ? 2.042 -28.802 -11.262 1.00 38.47 663 PRO A CA 1
ATOM 5068 C C . PRO A 1 663 ? 2.514 -28.579 -9.826 1.00 38.47 663 PRO A C 1
ATOM 5070 O O . PRO A 1 663 ? 1.876 -27.838 -9.076 1.00 38.47 663 PRO A O 1
ATOM 5073 N N . THR A 1 664 ? 3.624 -29.224 -9.462 1.00 41.12 664 THR A N 1
ATOM 5074 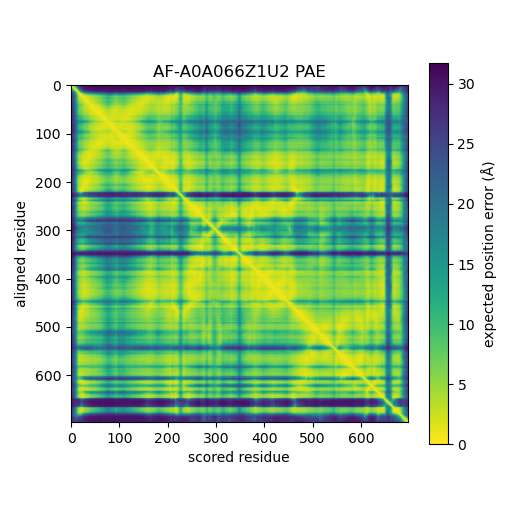C CA . THR A 1 664 ? 4.371 -28.998 -8.219 1.00 41.12 664 THR A CA 1
ATOM 5075 C C . THR A 1 664 ? 4.441 -27.496 -7.951 1.00 41.12 664 THR A C 1
ATOM 5077 O O . THR A 1 664 ? 4.946 -26.754 -8.794 1.00 41.12 664 THR A O 1
ATOM 5080 N N . GLY A 1 665 ? 3.911 -27.030 -6.816 1.00 47.47 665 GLY A N 1
ATOM 5081 C CA . GLY A 1 665 ? 3.679 -25.605 -6.522 1.00 47.47 665 GLY A CA 1
ATOM 5082 C C . GLY A 1 665 ? 4.927 -24.712 -6.462 1.00 47.47 665 GLY A C 1
ATOM 5083 O O . GLY A 1 665 ? 4.835 -23.557 -6.051 1.00 47.47 665 GLY A O 1
ATOM 5084 N N . ALA A 1 666 ? 6.101 -25.249 -6.794 1.00 59.19 666 ALA A N 1
ATOM 5085 C CA . ALA A 1 666 ? 7.409 -24.648 -6.592 1.00 59.19 666 ALA A CA 1
ATOM 5086 C C . ALA A 1 666 ? 7.819 -23.668 -7.707 1.00 59.19 666 ALA A C 1
ATOM 5088 O O . ALA A 1 666 ? 8.627 -22.782 -7.460 1.00 59.19 666 ALA A O 1
ATOM 5089 N N . ASP A 1 667 ? 7.222 -23.785 -8.901 1.00 80.56 667 ASP A N 1
ATOM 5090 C CA . ASP A 1 667 ? 7.379 -22.833 -10.011 1.00 80.56 667 ASP A CA 1
ATOM 5091 C C . ASP A 1 667 ? 6.090 -22.015 -10.187 1.00 80.56 667 ASP A C 1
ATOM 5093 O O . ASP A 1 667 ? 5.190 -22.360 -10.966 1.00 80.56 667 ASP A O 1
ATOM 5097 N N . LEU A 1 668 ? 5.985 -20.919 -9.429 1.00 86.56 668 LEU A N 1
ATOM 5098 C CA . LEU A 1 668 ? 4.856 -19.996 -9.542 1.00 86.56 668 LEU A CA 1
ATOM 5099 C C . LEU A 1 668 ? 4.742 -19.416 -10.969 1.00 86.56 668 LEU A C 1
ATOM 5101 O O . LEU A 1 668 ? 3.646 -19.491 -11.533 1.00 86.56 668 LEU A O 1
ATOM 5105 N N . PRO A 1 669 ? 5.810 -18.884 -11.605 1.00 87.00 669 PRO A N 1
ATOM 5106 C CA . PRO A 1 669 ? 5.743 -18.404 -12.989 1.00 87.00 669 PRO A CA 1
ATOM 5107 C C . PRO A 1 669 ? 5.193 -19.433 -13.984 1.00 87.00 669 PRO A C 1
ATOM 5109 O O . PRO A 1 669 ? 4.318 -19.099 -14.791 1.00 87.00 669 PRO A O 1
ATOM 5112 N N . GLY A 1 670 ? 5.682 -20.675 -13.945 1.00 84.69 670 GLY A N 1
ATOM 5113 C CA . GLY A 1 670 ? 5.205 -21.760 -14.803 1.00 84.69 670 GLY A CA 1
ATOM 5114 C C . GLY A 1 670 ? 3.729 -22.068 -14.573 1.00 84.69 670 GLY A C 1
ATOM 5115 O O . GLY A 1 670 ? 2.954 -22.134 -15.534 1.00 84.69 670 GLY A O 1
ATOM 5116 N N . GLY A 1 671 ? 3.318 -22.152 -13.305 1.00 84.50 671 GLY A N 1
ATOM 5117 C CA . GLY A 1 671 ? 1.929 -22.372 -12.910 1.00 84.50 671 GLY A CA 1
ATOM 5118 C C . GLY A 1 671 ? 0.975 -21.277 -13.393 1.00 84.50 671 GLY A C 1
ATOM 5119 O O . GLY A 1 671 ? -0.085 -21.590 -13.937 1.00 84.50 671 GLY A O 1
ATOM 5120 N N . LEU A 1 672 ? 1.354 -20.001 -13.261 1.00 86.38 672 LEU A N 1
ATOM 5121 C CA . LEU A 1 672 ? 0.547 -18.876 -13.751 1.00 86.38 672 LEU A CA 1
ATOM 5122 C C . LEU A 1 672 ? 0.434 -18.895 -15.280 1.00 86.38 672 LEU A C 1
ATOM 5124 O O . LEU A 1 672 ? -0.653 -18.693 -15.817 1.00 86.38 672 LEU A O 1
ATOM 5128 N N . ARG A 1 673 ? 1.529 -19.179 -16.001 1.00 86.38 673 ARG A N 1
ATOM 5129 C CA . ARG A 1 673 ? 1.506 -19.297 -17.470 1.00 86.38 673 ARG A CA 1
ATOM 5130 C C . ARG A 1 673 ? 0.593 -20.429 -17.940 1.00 86.38 673 ARG A C 1
ATOM 5132 O O . ARG A 1 673 ? -0.066 -20.259 -18.962 1.00 86.38 673 ARG A O 1
ATOM 5139 N N . ALA A 1 674 ? 0.559 -21.557 -17.229 1.00 83.88 674 ALA A N 1
ATOM 5140 C CA . ALA A 1 674 ? -0.349 -22.661 -17.530 1.00 83.88 674 ALA A CA 1
ATOM 5141 C C . ALA A 1 674 ? -1.813 -22.228 -17.369 1.00 83.88 674 ALA A C 1
ATOM 5143 O O . ALA A 1 674 ? -2.570 -22.301 -18.334 1.00 83.88 674 ALA A O 1
ATOM 5144 N N . THR A 1 675 ? -2.167 -21.638 -16.220 1.00 82.12 675 THR A N 1
ATOM 5145 C CA . THR A 1 675 ? -3.518 -21.110 -15.980 1.00 82.12 675 THR A CA 1
ATOM 5146 C C . THR A 1 675 ? -3.913 -20.092 -17.050 1.00 82.12 675 THR A C 1
ATOM 5148 O O . THR A 1 675 ? -4.972 -20.220 -17.653 1.00 82.12 675 THR A O 1
ATOM 5151 N N . LEU A 1 676 ? -3.049 -19.124 -17.374 1.00 82.12 676 LEU A N 1
ATOM 5152 C CA . LEU A 1 676 ? -3.332 -18.122 -18.409 1.00 82.12 676 LEU A CA 1
ATOM 5153 C C . LEU A 1 676 ? -3.633 -18.738 -19.786 1.00 82.12 676 LEU A C 1
ATOM 5155 O O . LEU A 1 676 ? -4.459 -18.188 -20.509 1.00 82.12 676 LEU A O 1
ATOM 5159 N N . ARG A 1 677 ? -2.995 -19.858 -20.156 1.00 82.62 677 ARG A N 1
ATOM 5160 C CA . ARG A 1 677 ? -3.287 -20.569 -21.415 1.00 82.62 677 ARG A CA 1
ATOM 5161 C C . ARG A 1 677 ? -4.660 -21.239 -21.397 1.00 82.62 677 ARG A C 1
ATOM 5163 O O . ARG A 1 677 ? -5.313 -21.260 -22.430 1.00 82.62 677 ARG A O 1
ATOM 5170 N N . GLU A 1 678 ? -5.093 -21.749 -20.248 1.00 79.00 678 GLU A N 1
ATOM 5171 C CA . GLU A 1 678 ? -6.399 -22.401 -20.081 1.00 79.00 678 GLU A CA 1
ATOM 5172 C C . GLU A 1 678 ? -7.555 -21.390 -20.058 1.00 79.00 678 GLU A C 1
ATOM 5174 O O . GLU A 1 678 ? -8.623 -21.635 -20.629 1.00 79.00 678 GLU A O 1
ATOM 5179 N N . VAL A 1 679 ? -7.360 -20.237 -19.403 1.00 74.62 679 VAL A N 1
ATOM 5180 C CA . VAL A 1 679 ? -8.426 -19.235 -19.240 1.00 74.62 679 VAL A CA 1
ATOM 5181 C C . VAL A 1 679 ? -8.483 -18.166 -20.335 1.00 74.62 679 VAL A C 1
ATOM 5183 O O . VAL A 1 679 ? -9.481 -17.448 -20.405 1.00 74.62 679 VAL A O 1
ATOM 5186 N N . ALA A 1 680 ? -7.479 -18.056 -21.210 1.00 67.38 680 ALA A N 1
ATOM 5187 C CA . ALA A 1 680 ? -7.502 -17.098 -22.315 1.00 67.38 680 ALA A CA 1
ATOM 5188 C C . ALA A 1 680 ? -8.683 -17.366 -23.281 1.00 67.38 680 ALA A C 1
ATOM 5190 O O . ALA A 1 680 ? -8.858 -18.503 -23.714 1.00 67.38 680 ALA A O 1
ATOM 5191 N N . PRO A 1 681 ? -9.482 -16.342 -23.650 1.00 62.03 681 PRO A N 1
ATOM 5192 C CA . PRO A 1 681 ? -10.543 -16.492 -24.647 1.00 62.03 681 PRO A CA 1
ATOM 5193 C C . PRO A 1 681 ? -9.989 -16.856 -26.032 1.00 62.03 681 PRO A C 1
ATOM 5195 O O . PRO A 1 681 ? -8.917 -16.374 -26.419 1.00 62.03 681 PRO A O 1
ATOM 5198 N N . GLU A 1 682 ? -10.751 -17.636 -26.805 1.00 49.88 682 GLU A N 1
ATOM 5199 C CA . GLU A 1 682 ? -10.454 -17.908 -28.216 1.00 49.88 682 GLU A CA 1
ATOM 5200 C C . GLU A 1 682 ? -10.380 -16.596 -29.021 1.00 49.88 682 GLU A C 1
ATOM 5202 O O . GLU A 1 682 ? -11.190 -15.687 -28.843 1.00 49.88 682 GLU A O 1
ATOM 5207 N N . GLY A 1 683 ? -9.368 -16.468 -29.888 1.00 51.53 683 GLY A N 1
ATOM 5208 C CA . GLY A 1 683 ? -9.169 -15.289 -30.744 1.00 51.53 683 GLY A CA 1
ATOM 5209 C C . GLY A 1 683 ? -8.169 -14.239 -30.237 1.00 51.53 683 GLY A C 1
ATOM 5210 O O . GLY A 1 683 ? -7.914 -13.259 -30.940 1.00 51.53 683 GLY A O 1
ATOM 5211 N N . ARG A 1 684 ? -7.529 -14.419 -29.069 1.00 49.09 684 ARG A N 1
ATOM 5212 C CA . ARG A 1 684 ? -6.377 -13.574 -28.696 1.00 49.09 684 ARG A CA 1
ATOM 5213 C C . ARG A 1 684 ? -5.135 -13.948 -29.507 1.00 49.09 684 ARG A C 1
ATOM 5215 O O . ARG A 1 684 ? -4.612 -15.052 -29.397 1.00 49.09 684 ARG A O 1
ATOM 5222 N N . CYS A 1 685 ? -4.585 -12.971 -30.227 1.00 34.66 685 CYS A N 1
ATOM 5223 C CA . CYS A 1 685 ? -3.217 -13.032 -30.734 1.00 34.66 685 CYS A CA 1
ATOM 5224 C C . CYS A 1 685 ? -2.240 -13.145 -29.556 1.00 34.66 685 CYS A C 1
ATOM 5226 O O . CYS A 1 685 ? -1.905 -12.144 -28.920 1.00 34.66 685 CYS A O 1
ATOM 5228 N N . SER A 1 686 ? -1.709 -14.341 -29.296 1.00 34.88 686 SER A N 1
ATOM 5229 C CA . SER A 1 686 ? -0.421 -14.455 -28.622 1.00 34.88 686 SER A CA 1
ATOM 5230 C C . SER A 1 686 ? 0.647 -13.956 -29.598 1.00 34.88 686 SER A C 1
ATOM 5232 O O . SER A 1 686 ? 1.303 -14.746 -30.279 1.00 34.88 686 SER A O 1
ATOM 5234 N N . ARG A 1 687 ? 0.837 -12.637 -29.712 1.00 33.22 687 ARG A N 1
ATOM 5235 C CA . ARG A 1 687 ? 2.119 -12.148 -30.219 1.00 33.22 687 ARG A CA 1
ATOM 5236 C C . ARG A 1 687 ? 3.147 -12.538 -29.161 1.00 33.22 687 ARG A C 1
ATOM 5238 O O . ARG A 1 687 ? 3.367 -11.817 -28.197 1.00 33.22 687 ARG A O 1
ATOM 5245 N N . ARG A 1 688 ? 3.767 -13.712 -29.333 1.00 31.08 688 ARG A N 1
ATOM 5246 C CA . ARG A 1 688 ? 5.163 -13.861 -28.930 1.00 31.08 688 ARG A CA 1
ATOM 5247 C C . ARG A 1 688 ? 5.855 -12.669 -29.584 1.00 31.08 688 ARG A C 1
ATOM 5249 O O . ARG A 1 688 ? 5.796 -12.557 -30.809 1.00 31.08 688 ARG A O 1
ATOM 5256 N N . SER A 1 689 ? 6.480 -11.783 -28.810 1.00 27.28 689 SER A N 1
ATOM 5257 C CA . SER A 1 689 ? 7.622 -11.064 -29.370 1.00 27.28 689 SER A CA 1
ATOM 5258 C C . SER A 1 689 ? 8.474 -12.148 -30.029 1.00 27.28 689 SER A C 1
ATOM 5260 O O . SER A 1 689 ? 8.734 -13.164 -29.366 1.00 27.28 689 SER A O 1
ATOM 5262 N N . PRO A 1 690 ? 8.783 -12.057 -31.335 1.00 24.41 690 PRO A N 1
ATOM 5263 C CA . PRO A 1 690 ? 9.644 -13.053 -31.941 1.00 24.41 690 PRO A CA 1
ATOM 5264 C C . PRO A 1 690 ? 10.887 -13.141 -31.050 1.00 24.41 690 PRO A C 1
ATOM 5266 O O . PRO A 1 690 ? 11.363 -12.092 -30.600 1.00 24.41 690 PRO A O 1
ATOM 5269 N N . PRO A 1 691 ? 11.375 -14.350 -30.710 1.00 26.02 691 PRO A N 1
ATOM 5270 C CA . PRO A 1 691 ? 12.663 -14.441 -30.050 1.00 26.02 691 PRO A CA 1
ATOM 5271 C C . PRO A 1 691 ? 13.618 -13.612 -30.899 1.00 26.02 691 PRO A C 1
ATOM 5273 O O . PRO A 1 691 ? 13.640 -13.774 -32.124 1.00 26.02 691 PRO A O 1
ATOM 5276 N N . VAL A 1 692 ? 14.338 -12.686 -30.265 1.00 30.38 692 VAL A N 1
ATOM 5277 C CA . VAL A 1 692 ? 15.511 -12.082 -30.886 1.00 30.38 692 VAL A CA 1
ATOM 5278 C C . VAL A 1 692 ? 16.365 -13.276 -31.277 1.00 30.38 692 VAL A C 1
ATOM 5280 O O . VAL A 1 692 ? 16.935 -13.943 -30.414 1.00 30.38 692 VAL A O 1
ATOM 5283 N N . ARG A 1 693 ? 16.321 -13.653 -32.559 1.00 25.28 693 ARG A N 1
ATOM 5284 C CA . ARG A 1 693 ? 17.121 -14.763 -33.054 1.00 25.28 693 ARG A CA 1
ATOM 5285 C C . ARG A 1 693 ? 18.562 -14.378 -32.729 1.00 25.28 693 ARG A C 1
ATOM 5287 O O . ARG A 1 693 ? 18.954 -13.262 -33.091 1.00 25.28 693 ARG A O 1
ATOM 5294 N N . PRO A 1 694 ? 19.347 -15.232 -32.051 1.00 27.62 694 PRO A N 1
ATOM 5295 C CA . PRO A 1 694 ? 20.784 -15.036 -32.093 1.00 27.62 694 PRO A CA 1
ATOM 5296 C C . PRO A 1 694 ? 21.171 -14.993 -33.581 1.00 27.62 694 PRO A C 1
ATOM 5298 O O . PRO A 1 694 ? 20.601 -15.757 -34.373 1.00 27.62 694 PRO A O 1
ATOM 5301 N N . PRO A 1 695 ? 22.028 -14.046 -33.999 1.00 34.22 695 PRO A N 1
ATOM 5302 C CA . PRO A 1 695 ? 22.435 -13.975 -35.393 1.00 34.22 695 PRO A CA 1
ATOM 5303 C C . PRO A 1 695 ? 23.054 -15.322 -35.798 1.00 34.22 695 PRO A C 1
ATOM 5305 O O . PRO A 1 695 ? 23.679 -15.969 -34.951 1.00 34.22 695 PRO A O 1
ATOM 5308 N N . PRO A 1 696 ? 22.853 -15.778 -37.047 1.00 29.16 696 PRO A N 1
ATOM 5309 C CA . PRO A 1 696 ? 23.582 -16.933 -37.549 1.00 29.16 696 PRO A CA 1
ATOM 5310 C C . PRO A 1 696 ? 25.086 -16.668 -37.397 1.00 29.16 696 PRO A C 1
ATOM 5312 O O . PRO A 1 696 ? 25.537 -15.548 -37.642 1.00 29.16 696 PRO A O 1
ATOM 5315 N N . THR A 1 697 ? 25.789 -17.689 -36.907 1.00 38.94 697 THR A N 1
ATOM 5316 C CA . THR A 1 697 ? 27.247 -17.749 -36.709 1.00 38.94 697 THR A CA 1
ATOM 5317 C C . THR A 1 697 ? 28.037 -17.264 -37.906 1.00 38.94 697 THR A C 1
ATOM 5319 O O . THR A 1 697 ? 27.637 -17.648 -39.031 1.00 38.94 697 THR A O 1
#

Secondary structure (DSSP, 8-state):
-PPP------PPP-PPP---SEEEEE--SS-GGGGGGG--HHHHHHHHHHHHHHHHHHHHHHHHHHHHHHHHHS-SSHHHHHHHHHHHHHHHTT---SSHHHHHHHHHHH-HHHHHHHHHHHHHHHHHHHHHHHHHHHHHHHHHHHHHHHHHHTT-HHHHHHHHHH-HHHHTTGGGPPPP-SS--HHHHHHHHHHHHHHHHHHH-----GGGS-EEEEEEE--TT--S-TT----PPPS--EEEEEE-HHHHHHHHHHHHHSHHHHTTSB-EEPTT-EE-SSEEEEEEEEEEPPPTTSSS--PEEEEEEEEEE--HHHHHHHHHHHH-TT-BHHHHHHHHHHHS--TTS-THHHHHHHHHHHHHHHHHTSEE-GGGS--TT-S-HHHHHHHHHHTT--HHHHHHHHHTHHHHHHHHHGGG--HHHHHHHHHHHHHHHHHHHHHTT-TT----S--EEEEEEEEEEEEEHHHHIIIIIHHHHHHHTTGGGG-TTHHHHHHHHHHHHHHH-TT---S-HHHHHHHHIIIIIHHHHHHHHTS-SS-TTSSPPPPP-TT--HHHHHHHHHHHHHHHHHHHHHHTSPTT----PPPHHHHHHHHHHHGGGS-S---EEEEEEEEEETTEEEEEEEEEEESSSHHHHTTGGGGS--PPPS-S---TTS--TT-HHHHHHHHHHHHSPTT----PPPP-PPPP-

Mean predicted aligned error: 10.59 Å

Solvent-accessible surface area (backbone atoms only — not comparable to full-atom values): 40226 Å² total; per-residue (Å²): 138,82,84,81,82,77,77,77,75,78,65,80,76,80,76,76,81,64,74,68,74,59,50,75,47,52,38,38,46,38,59,60,68,72,57,55,65,59,60,52,68,68,57,49,51,50,48,51,54,48,51,54,40,51,52,51,39,49,53,42,37,61,67,43,52,60,58,45,51,51,50,40,73,66,39,92,45,73,66,57,27,52,52,42,50,48,44,47,51,17,48,76,68,76,40,82,47,97,51,55,66,68,51,39,52,55,39,32,75,76,37,55,69,58,16,54,51,48,48,53,38,53,53,38,54,50,50,48,50,52,51,57,64,57,43,53,66,52,46,38,53,49,45,24,52,29,41,46,44,51,55,58,55,62,67,36,64,40,57,42,51,23,27,54,56,69,38,43,80,58,45,75,45,60,87,70,62,72,80,64,49,66,80,64,57,74,68,54,51,56,48,51,56,53,50,49,54,51,51,49,38,18,24,71,32,58,65,78,46,24,39,23,10,28,35,23,50,27,34,57,40,75,73,85,78,64,92,68,69,92,82,68,89,72,67,73,77,57,88,58,74,46,56,48,73,41,74,39,63,67,59,53,50,52,54,36,49,45,45,57,70,38,68,78,57,30,29,66,35,48,38,39,68,37,80,82,56,45,78,56,100,58,28,38,37,34,63,32,73,48,74,45,82,45,59,53,86,41,75,77,58,62,66,48,74,48,79,43,83,46,79,42,74,56,42,74,71,55,53,52,52,55,50,50,40,73,79,39,71,75,41,23,42,41,57,49,22,51,56,48,21,67,72,69,58,65,97,86,65,78,73,69,58,48,39,54,50,31,44,51,50,54,51,49,32,41,77,67,36,51,32,38,52,68,70,60,53,82,60,90,83,53,92,49,59,67,62,51,46,35,51,44,33,44,73,62,77,38,74,70,35,40,53,54,33,57,59,51,46,56,45,49,56,40,57,70,49,42,57,82,41,53,62,73,52,41,55,51,37,54,50,50,37,52,52,49,54,36,50,52,36,40,76,56,69,35,88,82,52,77,72,53,67,45,50,59,48,40,50,22,31,25,59,66,37,62,41,52,39,68,61,47,34,63,60,42,33,52,58,48,50,59,51,56,61,44,49,70,66,74,41,84,58,49,59,59,54,49,49,52,51,32,52,48,39,75,75,47,40,89,92,48,80,77,94,51,64,69,57,53,51,47,51,44,40,74,77,45,45,55,61,49,51,55,54,60,72,69,53,69,87,64,29,101,79,82,46,69,58,71,76,90,58,92,68,71,45,67,44,51,60,19,40,40,48,18,45,39,46,47,54,50,50,54,47,59,52,58,75,66,53,59,92,87,64,91,77,86,86,83,49,74,68,58,50,48,55,29,32,58,40,23,55,86,54,51,73,95,79,76,56,65,42,74,42,68,42,84,46,73,57,99,87,44,81,43,63,47,78,76,47,79,40,84,40,76,63,65,90,46,64,85,54,30,79,74,31,61,76,53,73,76,78,94,82,73,87,84,68,91,87,67,83,68,84,35,33,44,57,62,52,52,54,52,51,52,65,74,69,53,66,91,87,67,79,78,73,66,74,72,74,82,69,76,74,84,130